Protein AF-A0A061N478-F1 (afdb_monomer)

Solvent-accessible surface area (backbone atoms only — not comparable to full-atom values): 26615 Å² total; per-residue (Å²): 130,86,90,75,75,82,57,59,76,58,46,54,62,57,64,66,52,64,80,79,69,82,84,76,92,74,97,71,77,91,71,78,80,74,75,76,73,68,87,69,39,80,67,60,50,94,84,46,96,37,35,69,35,44,50,56,26,39,78,71,64,36,42,75,64,47,98,85,38,31,66,54,42,84,43,65,33,22,42,25,56,52,32,46,36,51,32,46,69,69,68,60,82,78,96,70,84,67,83,73,40,74,28,84,72,41,55,48,88,40,98,38,18,67,31,51,34,53,33,37,74,72,61,32,50,73,34,46,81,96,46,36,34,65,51,43,82,43,64,33,30,39,34,56,48,26,36,35,52,29,56,68,63,69,57,65,57,72,79,63,92,70,82,50,77,48,55,89,73,39,58,78,96,23,40,71,31,43,50,17,36,42,49,64,62,50,61,73,51,99,79,38,53,71,56,35,81,43,69,35,26,41,32,57,48,32,42,41,51,47,41,49,52,12,41,51,45,24,61,72,71,34,50,73,48,62,44,61,79,24,16,31,37,34,42,38,34,35,77,56,73,59,92,78,65,61,45,86,39,48,44,39,77,72,81,51,44,58,76,42,52,49,71,45,96,83,27,32,38,38,40,34,37,36,48,82,39,54,61,80,41,71,38,40,40,21,51,65,88,40,54,34,68,45,64,39,57,28,32,75,50,69,60,76,75,76,83,46,61,88,96,41,70,58,35,37,52,50,41,34,50,53,17,56,78,68,72,34,68,65,52,28,51,57,26,58,60,56,53,76,80,57,61,76,72,62,63,73,73,62,80,80,73,62,70,64,61,53,53,61,45,55,75,68,73,69,72,94,45,74,71,53,46,55,49,44,55,55,46,43,60,59,44,55,77,67,60,74,78,89,81,68,52,76,71,57,53,55,53,60,58,71,71,55,86,88,75,62,100,86,64,92,81,88,87,83,82,73,100,44,77,70,60,52,55,57,52,59,71,70,58,54,87,87,44,97,55,41,67,61,52,49,54,52,47,48,64,71,73,49,129

pLDDT: mean 74.21, std 23.5, range [27.52, 98.56]

Foldseek 3Di:
DDDDDPVQLVVCVCLLLVVPDDDDDDDDDDDPPPPPPQLAQPAQDPPPPLNVLQSVCVVLVLHDPDPVSHNQQFAFAFLLNLLSSLCSLSVPDDDDQQPDQQAPADDSPDPSRGSSNVCCVLVLQAAPPNRHHRRRGHFDFLLNLLSNLCSSLVQDAPPDDQDQPVLVVRDPVRSRSLNSCVRLVLQDDPVSHSRRGDGAGSSNSSSSSLQSQQASVCVSQQWPAKEDPAQFKIKTFGPDFDPDDAQLQKDWDPPWHFPDWDADPVRGIIITGTDGFDAQDKIFMGGSNRTHNYIYGGHHGDDQDPCDDPPAVVNLLSQLVVCVVVVNPVSNVVSLVCNVVDDLVSVVPPPDDDCVVVVVVCVPPDDDDSVVVVVVSVVCVVCVLVPPPPDDDPVVNVVVVVPDPPDDPPDDDDDDDDPDPVLVVVLVVPADPVDPVSVVSSVVSCVVRDD

Mean predicted aligned error: 16.98 Å

Nearest PDB structures (foldseek):
  3pyw-assembly1_A  TM=8.422E-01  e=3.007E-09  Bacillus anthracis
  6bt4-assembly1_A  TM=8.383E-01  e=1.997E-07  Bacillus anthracis
  7sv6-assembly1_A  TM=8.185E-01  e=5.477E-07  Paenibacillus alvei
  6cwi-assembly1_A  TM=8.222E-01  e=2.423E-06  Paenibacillus alvei
  4aq1-assembly2_A-3  TM=7.417E-01  e=5.756E-04  Geobacillus stearothermophilus

Radius of gyration: 36.94 Å; Cα contacts (8 Å, |Δi|>4): 550; chains: 1; bounding box: 76×50×114 Å

Structure (mmCIF, N/CA/C/O backbone):
data_AF-A0A061N478-F1
#
_entry.id   AF-A0A061N478-F1
#
loop_
_atom_site.group_PDB
_atom_site.id
_atom_site.type_symbol
_atom_site.label_atom_id
_atom_site.label_alt_id
_atom_site.label_comp_id
_atom_site.label_asym_id
_atom_site.label_entity_id
_atom_site.label_seq_id
_atom_site.pdbx_PDB_ins_code
_atom_site.Cartn_x
_atom_site.Cartn_y
_atom_site.Cartn_z
_atom_site.occupancy
_atom_site.B_iso_or_equiv
_atom_site.auth_seq_id
_atom_site.auth_comp_id
_atom_site.auth_asym_id
_atom_site.auth_atom_id
_atom_site.pdbx_PDB_model_num
ATOM 1 N N . MET A 1 1 ? 12.806 29.143 -13.506 1.00 29.55 1 MET A N 1
ATOM 2 C CA . MET A 1 1 ? 11.333 29.258 -13.540 1.00 29.55 1 MET A CA 1
ATOM 3 C C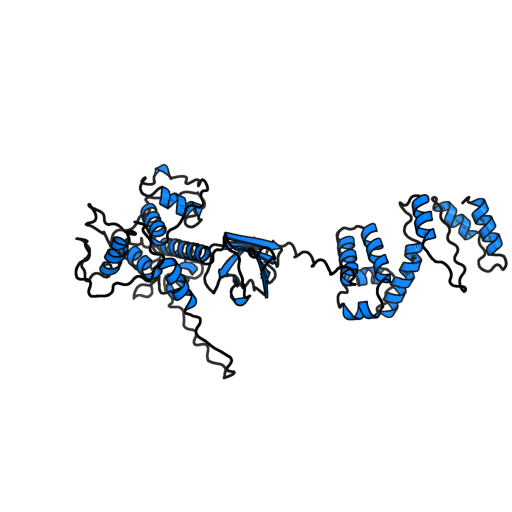 . MET A 1 1 ? 10.800 27.894 -13.172 1.00 29.55 1 MET A C 1
ATOM 5 O O . MET A 1 1 ? 11.356 26.918 -13.653 1.00 29.55 1 MET A O 1
ATOM 9 N N . ALA A 1 2 ? 9.879 27.869 -12.212 1.00 28.88 2 ALA A N 1
ATOM 10 C CA . ALA A 1 2 ? 9.482 26.699 -11.441 1.00 28.88 2 ALA A CA 1
ATOM 11 C C . ALA A 1 2 ? 9.009 25.540 -12.326 1.00 28.88 2 ALA A C 1
ATOM 13 O O . ALA A 1 2 ? 8.187 25.735 -13.220 1.00 28.88 2 ALA A O 1
ATOM 14 N N . TYR A 1 3 ? 9.557 24.359 -12.057 1.00 32.91 3 TYR A N 1
ATOM 15 C CA . TYR A 1 3 ? 9.069 23.097 -12.582 1.00 32.91 3 TYR A CA 1
ATOM 16 C C . TYR A 1 3 ? 7.770 22.764 -11.848 1.00 32.91 3 TYR A C 1
ATOM 18 O O . TYR A 1 3 ? 7.749 22.684 -10.623 1.00 32.91 3 TYR A O 1
ATOM 26 N N . GLN A 1 4 ? 6.686 22.648 -12.601 1.00 40.22 4 GLN A N 1
ATOM 27 C CA . GLN A 1 4 ? 5.475 21.962 -12.186 1.00 40.22 4 GLN A CA 1
ATOM 28 C C . GLN A 1 4 ? 5.006 21.145 -13.375 1.00 40.22 4 GLN A C 1
ATOM 30 O O . GLN A 1 4 ? 4.875 21.692 -14.475 1.00 40.22 4 GLN A O 1
ATOM 35 N N . PRO A 1 5 ? 4.576 19.915 -13.101 1.00 38.06 5 PRO A N 1
ATOM 36 C CA . PRO A 1 5 ? 3.231 19.600 -13.521 1.00 38.06 5 PRO A CA 1
ATOM 37 C C . PRO A 1 5 ? 2.391 19.091 -12.344 1.00 38.06 5 PRO A C 1
ATOM 39 O O . PRO A 1 5 ? 2.431 17.934 -11.955 1.00 38.06 5 PRO A O 1
ATOM 42 N N . LYS A 1 6 ? 1.502 19.974 -11.864 1.00 43.31 6 LYS A N 1
ATOM 43 C CA . LYS A 1 6 ? 0.268 19.680 -11.104 1.00 43.31 6 LYS A CA 1
ATOM 44 C C . LYS A 1 6 ? -0.731 18.789 -11.887 1.00 43.31 6 LYS A C 1
ATOM 46 O O . LYS A 1 6 ? -1.924 18.812 -11.582 1.00 43.31 6 LYS A O 1
ATOM 51 N N . SER A 1 7 ? -0.312 18.082 -12.944 1.00 49.09 7 SER A N 1
ATOM 52 C CA . SER A 1 7 ? -1.217 17.295 -13.795 1.00 49.09 7 SER A CA 1
ATOM 53 C C . SER A 1 7 ? -1.463 15.889 -13.245 1.00 49.09 7 SER A C 1
ATOM 55 O O . SER A 1 7 ? -2.562 15.380 -13.433 1.00 49.09 7 SER A O 1
ATOM 57 N N . TYR A 1 8 ? -0.512 15.301 -12.509 1.00 50.03 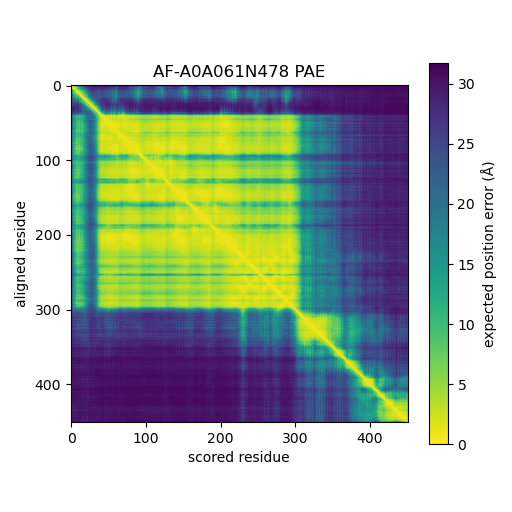8 TYR A N 1
ATOM 58 C CA . TYR A 1 8 ? -0.615 13.926 -12.005 1.00 50.03 8 TYR A CA 1
ATOM 59 C C . TYR A 1 8 ? -1.648 13.748 -10.876 1.00 50.03 8 TYR A C 1
ATOM 61 O O . TYR A 1 8 ? -2.584 12.965 -11.035 1.00 50.03 8 TYR A O 1
ATOM 69 N N . ARG A 1 9 ? -1.585 14.558 -9.800 1.00 49.81 9 ARG A N 1
ATOM 70 C CA . ARG A 1 9 ? -2.602 14.552 -8.717 1.00 49.81 9 ARG A CA 1
ATOM 71 C C . ARG A 1 9 ? -4.031 14.766 -9.254 1.00 49.81 9 ARG A C 1
ATOM 73 O O . ARG A 1 9 ? -4.986 14.181 -8.762 1.00 49.81 9 ARG A O 1
ATOM 80 N N . LYS A 1 10 ? -4.181 15.553 -10.329 1.00 41.31 10 LYS A N 1
ATOM 81 C CA . LYS A 1 10 ? -5.475 15.791 -10.998 1.00 41.31 10 LYS A CA 1
ATOM 82 C C . LYS A 1 10 ? -5.934 14.641 -11.902 1.00 41.31 10 LYS A C 1
ATOM 84 O O . LYS A 1 10 ? -7.131 14.520 -12.139 1.00 41.31 10 LYS A O 1
ATOM 89 N N . PHE A 1 11 ? -5.014 13.834 -12.428 1.00 48.06 11 PHE A N 1
ATOM 90 C CA . PHE A 1 11 ? -5.321 12.708 -13.312 1.00 48.06 11 PHE A CA 1
ATOM 91 C C . PHE A 1 11 ? -5.722 11.447 -12.528 1.00 48.06 11 PHE A C 1
ATOM 93 O O . PHE A 1 11 ? -6.690 10.789 -12.907 1.00 48.06 11 PHE A O 1
ATOM 100 N N . LEU A 1 12 ? -5.067 11.159 -11.395 1.00 47.81 12 LEU A N 1
ATOM 101 C CA . LEU A 1 12 ? -5.479 10.093 -10.465 1.00 47.81 12 LEU A CA 1
ATOM 102 C C . LEU A 1 12 ? -6.901 10.316 -9.937 1.00 47.81 12 LEU A C 1
ATOM 104 O O . LEU A 1 12 ? -7.732 9.414 -10.009 1.00 47.81 12 LEU A O 1
ATOM 108 N N . ALA A 1 13 ? -7.213 11.546 -9.511 1.00 46.84 13 ALA A N 1
ATOM 109 C CA . ALA A 1 13 ? -8.548 11.909 -9.041 1.00 46.84 13 ALA A CA 1
ATOM 110 C C . ALA A 1 13 ? -9.639 11.694 -10.106 1.00 46.84 13 ALA A C 1
ATOM 112 O O . ALA A 1 13 ? -10.775 11.420 -9.744 1.00 46.84 13 ALA A O 1
ATOM 113 N N . GLY A 1 14 ? -9.316 11.801 -11.403 1.00 40.25 14 GLY A N 1
ATOM 114 C CA . GLY A 1 14 ? -10.274 11.639 -12.506 1.00 40.25 14 GLY A CA 1
ATOM 115 C C . GLY A 1 14 ? -10.365 10.230 -13.104 1.00 40.25 14 GLY A C 1
ATOM 116 O O . GLY A 1 14 ? -11.370 9.914 -13.734 1.00 40.25 14 GLY A O 1
ATOM 117 N N . THR A 1 15 ? -9.343 9.386 -12.937 1.00 46.91 15 THR A N 1
ATOM 118 C CA . THR A 1 15 ? -9.325 8.009 -13.471 1.00 46.91 15 THR A CA 1
ATOM 119 C C . THR A 1 15 ? -9.743 6.965 -12.442 1.00 46.91 15 THR A C 1
ATOM 121 O O . THR A 1 15 ? -10.358 5.975 -12.827 1.00 46.91 15 THR A O 1
ATOM 124 N N . LEU A 1 16 ? -9.508 7.210 -11.148 1.00 45.34 16 LEU A N 1
ATOM 125 C CA . LEU A 1 16 ? -9.970 6.326 -10.073 1.00 45.34 16 LEU A CA 1
ATOM 126 C C . LEU A 1 16 ? -11.449 6.551 -9.708 1.00 45.34 16 LEU A C 1
ATOM 128 O O . LEU A 1 16 ? -12.134 5.601 -9.363 1.00 45.34 16 LEU A O 1
ATOM 132 N N . THR A 1 17 ? -11.996 7.760 -9.889 1.00 41.09 17 THR A N 1
ATOM 133 C CA . THR A 1 17 ? -13.430 8.050 -9.644 1.00 41.09 17 THR A CA 1
ATOM 134 C C . THR A 1 17 ? -14.356 7.720 -10.823 1.00 41.09 17 THR A C 1
ATOM 136 O O . THR A 1 17 ? -15.575 7.850 -10.706 1.00 41.09 17 THR A O 1
ATOM 139 N N . ALA A 1 18 ? -13.830 7.284 -11.975 1.00 31.02 18 ALA A N 1
ATOM 140 C CA . ALA A 1 18 ? -14.609 7.121 -13.210 1.00 31.02 18 ALA A CA 1
ATOM 141 C C . ALA A 1 18 ? -15.645 5.971 -13.192 1.00 31.02 18 ALA A C 1
ATOM 143 O O . ALA A 1 18 ? -16.368 5.795 -14.174 1.00 31.02 18 ALA A O 1
ATOM 144 N N . VAL A 1 19 ? -15.777 5.227 -12.087 1.00 32.91 19 VAL A N 1
ATOM 145 C CA . VAL A 1 19 ? -16.887 4.277 -11.867 1.00 32.91 19 VAL A CA 1
ATOM 146 C C . VAL A 1 19 ? -18.171 4.989 -11.388 1.00 32.91 19 VAL A C 1
ATOM 148 O O . VAL A 1 19 ? -19.262 4.424 -11.456 1.00 32.91 19 VAL A O 1
ATOM 151 N N . MET A 1 20 ? -18.109 6.279 -11.034 1.00 37.75 20 MET A N 1
ATOM 152 C CA . MET A 1 20 ? -19.273 7.092 -10.646 1.00 37.75 20 MET A CA 1
ATOM 153 C C . MET A 1 20 ? -20.119 7.525 -11.859 1.00 37.75 20 MET A C 1
ATOM 155 O O . MET A 1 20 ? -20.234 8.704 -12.195 1.00 37.75 20 MET A O 1
ATOM 159 N N . ALA A 1 21 ? -20.754 6.563 -12.528 1.00 28.94 21 ALA A N 1
ATOM 160 C CA . ALA A 1 21 ? -21.793 6.808 -13.523 1.00 28.94 21 ALA A CA 1
ATOM 161 C C . ALA A 1 21 ? -23.076 6.035 -13.174 1.00 28.94 21 ALA A C 1
ATOM 163 O O . ALA A 1 21 ? -23.391 5.000 -13.749 1.00 28.94 21 ALA A O 1
ATOM 164 N N . THR A 1 22 ? -23.850 6.620 -12.255 1.00 34.94 22 THR A N 1
ATOM 165 C CA . THR A 1 22 ? -25.322 6.572 -12.192 1.00 34.94 22 THR A CA 1
ATOM 166 C C . THR A 1 22 ? -26.005 5.196 -12.263 1.00 34.94 22 THR A C 1
ATOM 168 O O . THR A 1 22 ? -26.321 4.719 -13.350 1.00 34.94 22 THR A O 1
ATOM 171 N N . THR A 1 23 ? -26.483 4.678 -11.127 1.00 35.22 23 THR A N 1
ATOM 172 C CA . THR A 1 23 ? -27.801 4.016 -11.111 1.00 35.22 23 THR A CA 1
ATOM 173 C C . THR A 1 23 ? -28.643 4.510 -9.938 1.00 35.22 23 THR A C 1
ATOM 175 O O . THR A 1 23 ? -28.595 4.020 -8.818 1.00 35.22 23 THR A O 1
ATOM 178 N N . ALA A 1 24 ? -29.457 5.523 -10.234 1.00 32.31 24 ALA A N 1
ATOM 179 C CA . ALA A 1 24 ? -30.666 5.793 -9.477 1.00 32.31 24 ALA A CA 1
ATOM 180 C C . ALA A 1 24 ? -31.628 4.598 -9.613 1.00 32.31 24 ALA A C 1
ATOM 182 O O . ALA A 1 24 ? -31.769 4.033 -10.697 1.00 32.31 24 ALA A O 1
ATOM 183 N N . PHE A 1 25 ? -32.288 4.259 -8.506 1.00 39.47 25 PHE A N 1
ATOM 184 C CA . PHE A 1 25 ? -33.409 3.329 -8.358 1.00 39.47 25 PHE A CA 1
ATOM 185 C C . PHE A 1 25 ? -34.135 2.922 -9.655 1.00 39.47 25 PHE A C 1
ATOM 187 O O . PHE A 1 25 ? -34.891 3.701 -10.238 1.00 39.47 25 PHE A O 1
ATOM 194 N N . ALA A 1 26 ? -34.026 1.643 -10.019 1.00 27.52 26 ALA A N 1
ATOM 195 C CA . ALA A 1 26 ? -35.038 0.950 -10.808 1.00 27.52 26 ALA A CA 1
ATOM 196 C C . ALA A 1 26 ? -35.163 -0.502 -10.327 1.00 27.52 26 ALA A C 1
ATOM 198 O O . ALA A 1 26 ? -34.315 -1.351 -10.588 1.00 27.52 26 ALA A O 1
ATOM 199 N N . VAL A 1 27 ? -36.258 -0.788 -9.621 1.00 42.50 27 VAL A N 1
ATOM 200 C CA . VAL A 1 27 ? -36.720 -2.148 -9.328 1.00 42.50 27 VAL A CA 1
ATOM 201 C C . VAL A 1 27 ? -37.055 -2.832 -10.654 1.00 42.50 27 VAL A C 1
ATOM 203 O O . VAL A 1 27 ? -38.150 -2.634 -11.173 1.00 42.50 27 VAL A O 1
ATOM 206 N N . THR 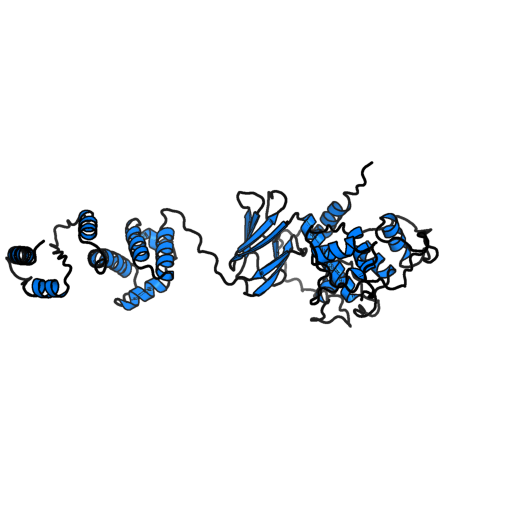A 1 28 ? -36.154 -3.648 -11.208 1.00 35.72 28 THR A N 1
ATOM 207 C CA . THR A 1 28 ? -36.494 -4.580 -12.296 1.00 35.72 28 THR A CA 1
ATOM 208 C C . THR A 1 28 ? -35.618 -5.834 -12.293 1.00 35.72 28 THR A C 1
ATOM 210 O O . THR A 1 28 ? -34.476 -5.783 -12.729 1.00 35.72 28 THR A O 1
ATOM 213 N N . THR A 1 29 ? -36.237 -6.967 -11.931 1.00 36.09 29 THR A N 1
ATOM 214 C CA . THR A 1 29 ? -35.864 -8.373 -12.226 1.00 36.09 29 THR A CA 1
ATOM 215 C C . THR A 1 29 ? -34.508 -8.890 -11.716 1.00 36.09 29 THR A C 1
ATOM 217 O O . THR A 1 29 ? -33.524 -8.167 -11.770 1.00 36.09 29 THR A O 1
ATOM 220 N N . PRO A 1 30 ? -34.407 -10.164 -11.278 1.00 41.38 30 PRO A N 1
ATOM 221 C CA . PRO A 1 30 ? -33.113 -10.765 -10.973 1.00 41.38 30 PRO A CA 1
ATOM 222 C C . PRO A 1 30 ? -32.314 -10.861 -12.276 1.00 41.38 30 PRO A C 1
ATOM 224 O O . PRO A 1 30 ? -32.549 -11.745 -13.103 1.00 41.38 30 PRO A O 1
ATOM 227 N N . GLN A 1 31 ? -31.413 -9.905 -12.496 1.00 34.06 31 GLN A N 1
ATOM 228 C CA . GLN A 1 31 ? -30.386 -10.040 -13.511 1.00 34.06 31 GLN A CA 1
ATOM 229 C C . GLN A 1 31 ? -29.506 -11.215 -13.101 1.00 34.06 31 GLN A C 1
ATOM 231 O O . GLN A 1 31 ? -28.996 -11.287 -11.987 1.00 34.06 31 GLN A O 1
ATOM 236 N N . GLN A 1 32 ? -29.375 -12.160 -14.026 1.00 35.62 32 GLN A N 1
ATOM 237 C CA . GLN A 1 32 ? -28.314 -13.149 -14.020 1.00 35.62 32 GLN A CA 1
ATOM 238 C C . GLN A 1 32 ? -26.996 -12.423 -13.738 1.00 35.62 32 GLN A C 1
ATOM 240 O O . GLN A 1 32 ? -26.553 -11.621 -14.559 1.00 35.62 32 GLN A O 1
ATOM 245 N N . VAL A 1 33 ? -26.393 -12.719 -12.589 1.00 34.22 33 VAL A N 1
ATOM 246 C CA . VAL A 1 33 ? -24.968 -12.511 -12.339 1.00 34.22 33 VAL A CA 1
ATOM 247 C C . VAL A 1 33 ? -24.222 -13.255 -13.443 1.00 34.22 33 VAL A C 1
ATOM 249 O O . VAL A 1 33 ? -24.016 -14.467 -13.387 1.00 34.22 33 VAL A O 1
ATOM 252 N N . VAL A 1 34 ? -23.898 -12.540 -14.518 1.00 31.77 34 VAL A N 1
ATOM 253 C CA . VAL A 1 34 ? -22.781 -12.912 -15.373 1.00 31.77 34 VAL A CA 1
ATOM 254 C C . VAL A 1 34 ? -21.561 -12.734 -14.492 1.00 31.77 34 VAL A C 1
ATOM 256 O O . VAL A 1 34 ? -21.076 -11.626 -14.308 1.00 31.77 34 VAL A O 1
ATOM 259 N N . ASN A 1 35 ? -21.140 -13.837 -13.880 1.00 38.16 35 ASN A N 1
ATOM 260 C CA . ASN A 1 35 ? -19.821 -13.957 -13.294 1.00 38.16 35 ASN A CA 1
ATOM 261 C C . ASN A 1 35 ? -18.852 -13.674 -14.449 1.00 38.16 35 ASN A C 1
ATOM 263 O O . ASN A 1 35 ? -18.658 -14.528 -15.319 1.00 38.16 35 ASN A O 1
ATOM 267 N N . ALA A 1 36 ? -18.365 -12.438 -14.553 1.00 37.84 36 ALA A N 1
ATOM 268 C CA . ALA A 1 36 ? -17.184 -12.162 -15.342 1.00 37.84 36 ALA A CA 1
ATOM 269 C C . ALA A 1 36 ? -16.079 -12.902 -14.599 1.00 37.84 36 ALA A C 1
ATOM 271 O O . ALA A 1 36 ? -15.643 -12.472 -13.540 1.00 37.84 36 ALA A O 1
ATOM 272 N N . GLU A 1 37 ? -15.764 -14.102 -15.076 1.00 48.25 37 GLU A N 1
ATOM 273 C CA . GLU A 1 37 ? -14.620 -14.861 -14.602 1.00 48.25 37 GLU A CA 1
ATOM 274 C C . GLU A 1 37 ? -13.420 -13.923 -14.791 1.00 48.25 37 GLU A C 1
ATOM 276 O O . GLU A 1 37 ? -13.082 -13.587 -15.932 1.00 48.25 37 GLU A O 1
ATOM 281 N N . GLU A 1 38 ? -12.873 -13.415 -13.678 1.00 54.19 38 GLU A N 1
ATOM 282 C CA . GLU A 1 38 ? -11.548 -12.788 -13.596 1.00 54.19 38 GLU A CA 1
ATOM 283 C C . GLU A 1 38 ? -10.639 -13.467 -14.626 1.00 54.19 38 GLU A C 1
ATOM 285 O O . GLU A 1 38 ? -10.674 -14.703 -14.698 1.00 54.19 38 GLU A O 1
ATOM 290 N N . PRO A 1 39 ? -9.872 -12.742 -15.466 1.00 60.56 39 PRO A N 1
ATOM 291 C CA . PRO A 1 39 ? -9.030 -13.383 -16.466 1.00 60.56 39 PRO A CA 1
ATOM 292 C C . PRO A 1 39 ? -8.019 -14.283 -15.752 1.00 60.56 39 PRO A C 1
ATOM 294 O O . PRO A 1 39 ? -6.971 -13.828 -15.302 1.00 60.56 39 PRO A O 1
ATOM 297 N N . ALA A 1 40 ? -8.366 -15.564 -15.634 1.00 81.19 40 ALA A N 1
ATOM 298 C CA . ALA A 1 40 ? -7.676 -16.477 -14.751 1.00 81.19 40 ALA A CA 1
ATOM 299 C C . ALA A 1 40 ? -6.259 -16.694 -15.279 1.00 81.19 40 ALA A C 1
ATOM 301 O O . ALA A 1 40 ? -6.051 -17.252 -16.364 1.00 81.19 40 ALA A O 1
ATOM 302 N N . LEU A 1 41 ? -5.281 -16.219 -14.513 1.00 93.06 41 LEU A N 1
ATOM 303 C CA . LEU A 1 41 ? -3.878 -16.502 -14.753 1.00 93.06 41 LEU A CA 1
ATOM 304 C C . LEU A 1 41 ? -3.596 -17.927 -14.279 1.00 93.06 41 LEU A C 1
ATOM 306 O O . LEU A 1 41 ? -3.813 -18.273 -13.125 1.00 93.06 41 LEU A O 1
ATOM 310 N N . THR A 1 42 ? -3.108 -18.766 -15.184 1.00 94.75 42 THR A N 1
ATOM 311 C CA . THR A 1 42 ? -2.913 -20.206 -14.941 1.00 94.75 42 THR A CA 1
ATOM 312 C C . THR A 1 42 ? -1.720 -20.539 -14.041 1.00 94.75 42 THR A C 1
ATOM 314 O O . THR A 1 42 ? -1.544 -21.695 -13.671 1.00 94.75 42 THR A O 1
ATOM 317 N N . ASP A 1 43 ? -0.892 -19.548 -13.715 1.00 96.38 43 ASP A N 1
ATOM 318 C CA . ASP A 1 43 ? 0.327 -19.662 -12.909 1.00 96.38 43 ASP A CA 1
ATOM 319 C C . ASP A 1 43 ? 0.368 -18.656 -11.743 1.00 96.38 43 ASP A C 1
ATOM 321 O O . ASP A 1 43 ? 1.454 -18.323 -11.266 1.00 96.38 43 ASP A O 1
ATOM 325 N N . VAL A 1 44 ? -0.799 -18.150 -11.327 1.00 96.19 44 VAL A N 1
ATOM 326 C CA . VAL A 1 44 ? -0.977 -17.300 -10.139 1.00 96.19 44 VAL A CA 1
ATOM 327 C C . VAL A 1 44 ? -2.206 -17.796 -9.378 1.00 96.19 44 VAL A C 1
ATOM 329 O O . VAL A 1 44 ? -3.340 -17.601 -9.820 1.00 96.19 44 VAL A O 1
ATOM 332 N N . GLU A 1 45 ? -1.978 -18.461 -8.250 1.00 93.75 45 GLU A N 1
ATOM 333 C CA . GLU A 1 45 ? -3.004 -19.153 -7.463 1.00 93.75 45 GLU A CA 1
ATOM 334 C C . GLU A 1 45 ? -3.326 -18.397 -6.160 1.00 93.75 45 GLU A C 1
ATOM 336 O O . GLU A 1 45 ? -2.447 -17.734 -5.598 1.00 93.75 45 GLU A O 1
ATOM 341 N N . PRO A 1 46 ? -4.568 -18.484 -5.636 1.00 93.00 46 PRO A N 1
ATOM 342 C CA . PRO A 1 46 ? -4.895 -17.920 -4.330 1.00 93.00 46 PRO A CA 1
ATOM 343 C C . PRO A 1 46 ? -3.929 -18.422 -3.248 1.00 93.00 46 PRO A C 1
ATOM 345 O O . PRO A 1 46 ? -3.739 -19.627 -3.083 1.00 93.00 46 PRO A O 1
ATOM 348 N N . GLY A 1 47 ? -3.330 -17.492 -2.504 1.00 91.06 47 GLY A N 1
ATOM 349 C CA . GLY A 1 47 ? -2.295 -17.780 -1.505 1.00 91.06 47 GLY A CA 1
ATOM 350 C C . GLY A 1 47 ? -0.860 -17.523 -1.980 1.00 91.06 47 GLY A C 1
ATOM 351 O O . GLY A 1 47 ? 0.041 -17.459 -1.142 1.00 91.06 47 GLY A O 1
ATOM 352 N N . ASP A 1 48 ? -0.629 -17.304 -3.280 1.00 94.56 48 ASP A N 1
ATOM 353 C CA . ASP A 1 48 ? 0.648 -16.769 -3.755 1.00 94.56 48 ASP A CA 1
ATOM 354 C C . ASP A 1 48 ? 0.891 -15.367 -3.178 1.00 94.56 48 ASP A C 1
ATOM 356 O O . ASP A 1 48 ? -0.013 -14.533 -3.124 1.00 94.56 48 ASP A O 1
ATOM 360 N N . PHE A 1 49 ? 2.138 -15.067 -2.799 1.00 94.94 49 PHE A N 1
ATOM 361 C CA . PHE A 1 49 ? 2.481 -13.837 -2.063 1.00 94.94 49 PHE A CA 1
ATOM 362 C C . PHE A 1 49 ? 2.147 -12.521 -2.790 1.00 94.94 49 PHE A C 1
ATOM 364 O O . PHE A 1 49 ? 2.138 -11.475 -2.154 1.00 94.94 49 PHE A O 1
ATOM 371 N N . ALA A 1 50 ? 1.971 -12.568 -4.114 1.00 96.12 50 ALA A N 1
ATOM 372 C CA . ALA A 1 50 ? 1.650 -11.418 -4.960 1.00 96.12 50 ALA A CA 1
ATOM 373 C C . ALA A 1 50 ? 0.284 -11.564 -5.651 1.00 96.12 50 ALA A C 1
ATOM 375 O O . ALA A 1 50 ? 0.003 -10.832 -6.600 1.00 96.12 50 ALA A O 1
ATOM 376 N N . TYR A 1 51 ? -0.525 -12.558 -5.256 1.00 96.12 51 TYR A N 1
ATOM 377 C CA . TYR A 1 51 ? -1.806 -12.862 -5.895 1.00 96.12 51 TYR A CA 1
ATOM 378 C C . TYR A 1 51 ? -2.689 -11.613 -5.959 1.00 96.12 51 TYR A C 1
ATOM 380 O O . TYR A 1 51 ? -3.076 -11.177 -7.042 1.00 96.12 51 TYR A O 1
ATOM 388 N N . ALA A 1 52 ? -2.949 -10.996 -4.806 1.00 93.62 52 ALA A N 1
ATOM 389 C CA . ALA A 1 52 ? -3.885 -9.886 -4.704 1.00 93.62 52 ALA A CA 1
ATOM 390 C C . ALA A 1 52 ? -3.393 -8.650 -5.478 1.00 93.62 52 ALA A C 1
ATOM 392 O O . ALA A 1 52 ? -4.167 -7.988 -6.160 1.00 93.62 52 ALA A O 1
ATOM 393 N N . GLU A 1 53 ? -2.091 -8.373 -5.442 1.00 95.25 53 GLU A N 1
ATOM 394 C CA . GLU A 1 53 ? -1.456 -7.239 -6.119 1.00 95.25 53 GLU A CA 1
ATOM 395 C C . GLU A 1 53 ? -1.490 -7.401 -7.644 1.00 95.25 53 GLU A C 1
ATOM 397 O O . GLU A 1 53 ? -1.706 -6.435 -8.379 1.00 95.25 53 GLU A O 1
ATOM 402 N N . ILE A 1 54 ? -1.298 -8.629 -8.136 1.00 97.38 54 ILE A N 1
ATOM 403 C CA . ILE A 1 54 ? -1.384 -8.938 -9.565 1.00 97.38 54 ILE A CA 1
ATOM 404 C C . ILE A 1 54 ? -2.818 -8.742 -10.065 1.00 97.38 54 ILE A C 1
ATOM 406 O O . ILE A 1 54 ? -3.005 -8.088 -11.093 1.00 97.38 54 ILE A O 1
ATOM 410 N N . TYR A 1 55 ? -3.814 -9.269 -9.346 1.00 95.00 55 TYR A N 1
ATOM 411 C CA . TYR A 1 55 ? -5.223 -9.166 -9.739 1.00 95.00 55 TYR A CA 1
ATOM 412 C C . TYR A 1 55 ? -5.763 -7.733 -9.627 1.00 95.00 55 TYR A C 1
ATOM 414 O O . TYR A 1 55 ? -6.324 -7.239 -10.602 1.00 95.00 55 TYR A O 1
ATOM 422 N N . ARG A 1 56 ? -5.433 -6.975 -8.570 1.00 92.69 56 ARG A N 1
ATOM 423 C CA . ARG A 1 56 ? -5.730 -5.526 -8.520 1.00 92.69 56 ARG A CA 1
ATOM 424 C C . ARG A 1 56 ? -5.120 -4.771 -9.701 1.00 92.69 56 ARG A C 1
ATOM 426 O O . ARG A 1 56 ? -5.736 -3.877 -10.283 1.00 92.69 56 ARG A O 1
ATOM 433 N N . GLY A 1 57 ? -3.893 -5.121 -10.085 1.00 94.38 57 GLY A N 1
ATOM 434 C CA . GLY A 1 57 ? -3.256 -4.547 -11.265 1.00 94.38 57 GLY A CA 1
ATOM 435 C C . GLY A 1 57 ? -3.962 -4.911 -12.577 1.00 94.38 57 GLY A C 1
ATOM 436 O O . GLY A 1 57 ? -3.975 -4.080 -13.488 1.00 94.38 57 GLY A O 1
ATOM 437 N N . LEU A 1 58 ? -4.525 -6.121 -12.690 1.00 93.94 58 LEU A N 1
ATOM 438 C CA . LEU A 1 58 ? -5.313 -6.573 -13.844 1.00 93.94 58 LEU A CA 1
ATOM 439 C C . LEU A 1 58 ? -6.645 -5.826 -13.938 1.00 93.94 58 LEU A C 1
ATOM 441 O O . LEU A 1 58 ? -6.956 -5.296 -15.003 1.00 93.94 58 LEU A O 1
ATOM 445 N N . GLU A 1 59 ? -7.383 -5.732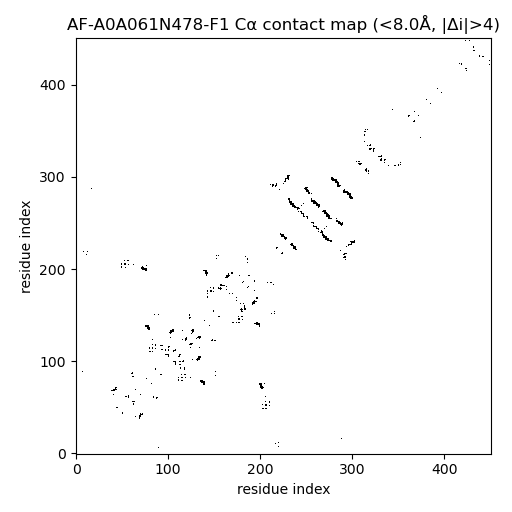 -12.832 1.00 90.88 59 GLU A N 1
ATOM 446 C CA . GLU A 1 59 ? -8.653 -4.999 -12.727 1.00 90.88 59 GLU A CA 1
ATOM 447 C C . GLU A 1 59 ? -8.488 -3.532 -13.151 1.00 90.88 59 GLU A C 1
ATOM 449 O O . GLU A 1 59 ? -9.297 -2.990 -13.904 1.00 90.88 59 GLU A O 1
ATOM 454 N N . ARG A 1 60 ? -7.376 -2.905 -12.745 1.00 89.69 60 ARG A N 1
ATOM 455 C CA . ARG A 1 60 ? -7.020 -1.523 -13.111 1.00 89.69 60 ARG A CA 1
ATOM 456 C C . ARG A 1 60 ? -6.443 -1.381 -14.526 1.00 89.69 60 ARG A C 1
ATOM 458 O O . ARG A 1 60 ? -6.121 -0.272 -14.946 1.00 89.69 60 ARG A O 1
ATOM 465 N N . GLY A 1 61 ? -6.239 -2.478 -15.259 1.00 92.00 61 GLY A N 1
ATOM 466 C CA . GLY A 1 61 ? -5.636 -2.478 -16.599 1.00 92.00 61 GLY A CA 1
ATOM 467 C C . GLY A 1 61 ? -4.146 -2.103 -16.641 1.00 92.00 61 GLY A C 1
ATOM 468 O O . GLY A 1 61 ? -3.587 -1.872 -17.718 1.00 92.00 61 GLY A O 1
ATOM 469 N N . ILE A 1 62 ? -3.479 -2.046 -15.486 1.00 94.56 62 ILE A N 1
ATOM 470 C CA . ILE A 1 62 ? -2.055 -1.708 -15.356 1.00 94.56 62 ILE A CA 1
ATOM 471 C C . ILE A 1 62 ? -1.206 -2.935 -15.687 1.00 94.56 62 ILE A C 1
ATOM 473 O O . ILE A 1 62 ? -0.283 -2.881 -16.509 1.00 94.56 62 ILE A O 1
ATOM 477 N N . ILE A 1 63 ? -1.540 -4.060 -15.060 1.00 94.50 63 ILE A N 1
ATOM 478 C CA . ILE A 1 63 ? -0.897 -5.349 -15.273 1.00 94.50 63 ILE A CA 1
ATOM 479 C C . ILE A 1 63 ? -1.617 -6.088 -16.396 1.00 94.50 63 ILE A C 1
ATOM 481 O O . ILE A 1 63 ? -2.826 -6.007 -16.554 1.00 94.50 63 ILE A O 1
ATOM 485 N N . ASN A 1 64 ? -0.841 -6.810 -17.201 1.00 89.62 64 ASN A N 1
ATOM 486 C CA . ASN A 1 64 ? -1.360 -7.730 -18.200 1.00 89.62 64 ASN A CA 1
ATOM 487 C C . ASN A 1 64 ? -0.600 -9.057 -18.112 1.00 89.62 64 ASN A C 1
ATOM 489 O O . ASN A 1 64 ? 0.621 -9.079 -17.888 1.00 89.62 64 ASN A O 1
ATOM 493 N N . GLY A 1 65 ? -1.328 -10.151 -18.323 1.00 89.25 65 GLY A N 1
ATOM 494 C CA . GLY A 1 65 ? -0.750 -11.465 -18.571 1.00 89.25 65 GLY A CA 1
ATOM 495 C C . GLY A 1 65 ? -0.159 -11.583 -19.978 1.00 89.25 65 GLY A C 1
ATOM 496 O O . GLY A 1 65 ? -0.217 -10.675 -20.810 1.00 89.25 65 GLY A O 1
ATOM 497 N N . TYR A 1 66 ? 0.422 -12.738 -20.247 1.00 92.44 66 TYR A N 1
ATOM 498 C CA . TYR A 1 66 ? 0.849 -13.160 -21.568 1.00 92.44 66 TYR A CA 1
ATOM 499 C C . TYR A 1 66 ? -0.332 -13.770 -22.347 1.00 92.44 66 TYR A C 1
ATOM 501 O O . TYR A 1 66 ? -1.306 -14.224 -21.745 1.00 92.44 66 TYR A O 1
ATOM 509 N N . PRO A 1 67 ? -0.249 -13.850 -23.691 1.00 92.19 67 PRO A N 1
ATOM 510 C CA . PRO A 1 67 ? -1.305 -14.448 -24.517 1.00 92.19 67 PRO A CA 1
ATOM 511 C C . PRO A 1 67 ? -1.607 -15.925 -24.220 1.00 92.19 67 PRO A C 1
ATOM 513 O O . PRO A 1 67 ? -2.615 -16.445 -24.684 1.00 92.19 67 PRO A O 1
ATOM 516 N N . ASP A 1 68 ? -0.719 -16.610 -23.498 1.00 94.12 68 ASP A N 1
ATOM 517 C CA . ASP A 1 68 ? -0.869 -17.996 -23.049 1.00 94.12 68 ASP A CA 1
ATOM 518 C C . ASP A 1 68 ? -1.566 -18.114 -21.680 1.00 94.12 68 ASP A C 1
ATOM 520 O O . ASP A 1 68 ? -1.546 -19.189 -21.089 1.00 94.12 68 ASP A O 1
ATOM 524 N N . HIS A 1 69 ? -2.187 -17.033 -21.191 1.00 92.62 69 HIS A N 1
ATOM 525 C CA . HIS A 1 69 ? -2.846 -16.953 -19.882 1.00 92.62 69 HIS A CA 1
ATOM 526 C C . HIS A 1 69 ? -1.893 -17.176 -18.697 1.00 92.62 69 HIS A C 1
ATOM 528 O O . HIS A 1 69 ? -2.306 -17.673 -17.652 1.00 92.62 69 HIS A O 1
ATOM 534 N N . THR A 1 70 ? -0.615 -16.816 -18.847 1.00 96.44 70 THR A N 1
ATOM 535 C CA . THR A 1 70 ? 0.363 -16.807 -17.745 1.00 96.44 70 THR A CA 1
ATOM 536 C C . THR A 1 70 ? 0.735 -15.387 -17.326 1.00 96.44 70 THR A C 1
ATOM 538 O O . THR A 1 70 ? 0.665 -14.459 -18.129 1.00 96.44 70 THR A O 1
ATOM 541 N N . TYR A 1 71 ? 1.185 -15.187 -16.091 1.00 97.25 71 TYR A N 1
ATOM 542 C CA . TYR A 1 71 ? 1.829 -13.958 -15.630 1.00 97.25 71 TYR A CA 1
ATOM 543 C C . TYR A 1 71 ? 3.344 -14.102 -15.520 1.00 97.25 71 TYR A C 1
ATOM 545 O O . TYR A 1 71 ? 4.050 -13.111 -15.695 1.00 97.25 71 TYR A O 1
ATOM 553 N N . ARG A 1 72 ? 3.859 -15.315 -15.303 1.00 97.69 72 ARG A N 1
ATOM 554 C CA . ARG A 1 72 ? 5.277 -15.656 -15.099 1.00 97.69 72 ARG A CA 1
ATOM 555 C C . ARG A 1 72 ? 5.872 -14.944 -13.877 1.00 97.69 72 ARG A C 1
ATOM 557 O O . ARG A 1 72 ? 6.845 -14.197 -14.026 1.00 97.69 72 ARG A O 1
ATOM 564 N N . PRO A 1 73 ? 5.312 -15.158 -12.669 1.00 97.75 73 PRO A N 1
ATOM 565 C CA . PRO A 1 73 ? 5.632 -14.379 -11.469 1.00 97.75 73 PRO A CA 1
ATOM 566 C C . PRO A 1 73 ? 7.116 -14.417 -11.083 1.00 97.75 73 PRO A C 1
ATOM 568 O O . PRO A 1 73 ? 7.659 -13.407 -10.639 1.00 97.75 73 PRO A O 1
ATOM 571 N N . HIS A 1 74 ? 7.792 -15.547 -11.308 1.00 97.94 74 HIS A N 1
ATOM 572 C CA . HIS A 1 74 ? 9.194 -15.759 -10.928 1.00 97.94 74 HIS A CA 1
ATOM 573 C C . HIS A 1 74 ? 10.220 -15.295 -11.972 1.00 97.94 74 HIS A C 1
ATOM 575 O O . HIS A 1 74 ? 11.422 -15.387 -11.734 1.00 97.94 74 HIS A O 1
ATOM 581 N N . GLN A 1 75 ? 9.781 -14.824 -13.142 1.00 98.19 75 GLN A N 1
ATOM 582 C CA . GLN A 1 75 ? 10.697 -14.313 -14.160 1.00 98.19 75 GLN A CA 1
ATOM 583 C C . GLN A 1 75 ? 11.181 -12.910 -13.768 1.00 98.19 75 GLN A C 1
ATOM 585 O O . GLN A 1 75 ? 10.368 -12.074 -13.368 1.00 98.19 75 GLN A O 1
ATOM 590 N N . SER A 1 76 ? 12.479 -12.624 -13.928 1.00 98.56 76 SER A N 1
ATOM 591 C CA . SER A 1 76 ? 13.005 -11.260 -13.786 1.00 98.56 76 SER A CA 1
ATOM 592 C C . SER A 1 76 ? 12.288 -10.309 -14.747 1.00 98.56 76 SER A C 1
ATOM 594 O O . SER A 1 76 ? 12.141 -10.610 -15.938 1.00 98.56 76 SER A O 1
ATOM 596 N N . ILE A 1 77 ? 11.832 -9.167 -14.237 1.00 98.31 77 ILE A N 1
ATOM 597 C CA . ILE A 1 77 ? 11.163 -8.153 -15.043 1.00 98.31 77 ILE A CA 1
ATOM 598 C C . ILE A 1 77 ? 12.200 -7.305 -15.781 1.00 98.31 77 ILE A C 1
ATOM 600 O O . ILE A 1 77 ? 13.175 -6.823 -15.202 1.00 98.31 77 ILE A O 1
ATOM 604 N N . SER A 1 78 ? 11.994 -7.132 -17.084 1.00 98.00 78 SER A N 1
ATOM 605 C CA . SER A 1 78 ? 12.869 -6.298 -17.912 1.00 98.00 78 SER A CA 1
ATOM 606 C C . SER A 1 78 ? 12.556 -4.807 -17.764 1.00 98.00 78 SER A C 1
ATOM 608 O O . SER A 1 78 ? 11.412 -4.428 -17.495 1.00 98.00 78 SER A O 1
ATOM 610 N N . ARG A 1 79 ? 13.547 -3.941 -18.012 1.00 97.56 79 ARG A N 1
ATOM 611 C CA . ARG A 1 79 ? 13.374 -2.476 -18.005 1.00 97.56 79 ARG A CA 1
ATOM 612 C C . ARG A 1 79 ? 12.242 -2.005 -18.919 1.00 97.56 79 ARG A C 1
ATOM 614 O O . ARG A 1 79 ? 11.495 -1.114 -18.533 1.00 97.56 79 ARG A O 1
ATOM 621 N N . GLY A 1 80 ? 12.081 -2.601 -20.102 1.00 97.69 80 GLY A N 1
ATOM 622 C CA . GLY A 1 80 ? 10.991 -2.268 -21.024 1.00 97.69 80 GLY A CA 1
ATOM 623 C C . GLY A 1 80 ? 9.615 -2.666 -20.492 1.00 97.69 80 GLY A C 1
ATOM 624 O O . GLY A 1 80 ? 8.647 -1.927 -20.655 1.00 97.69 80 GLY A O 1
ATOM 625 N N . GLN A 1 81 ? 9.513 -3.803 -19.799 1.00 98.00 81 GLN A N 1
ATOM 626 C CA . GLN A 1 81 ? 8.262 -4.200 -19.148 1.00 98.00 81 GLN A CA 1
ATOM 627 C C . GLN A 1 81 ? 7.909 -3.271 -17.987 1.00 98.00 81 GLN A C 1
ATOM 629 O O . GLN A 1 81 ? 6.754 -2.869 -17.890 1.00 98.00 81 GLN A O 1
ATOM 634 N N . VAL A 1 82 ? 8.890 -2.896 -17.158 1.00 98.38 82 VAL A N 1
ATOM 635 C CA . VAL A 1 82 ? 8.709 -1.876 -16.113 1.00 98.38 82 VAL A CA 1
ATOM 636 C C . VAL A 1 82 ? 8.203 -0.577 -16.726 1.00 98.38 82 VAL A C 1
ATOM 638 O O . VAL A 1 82 ? 7.196 -0.052 -16.266 1.00 98.38 82 VAL A O 1
ATOM 641 N N . ALA A 1 83 ? 8.824 -0.109 -17.811 1.00 98.00 83 ALA A N 1
ATOM 642 C CA . ALA A 1 83 ? 8.405 1.114 -18.484 1.00 98.00 83 ALA A CA 1
ATOM 643 C C . ALA A 1 83 ? 6.933 1.067 -18.920 1.00 98.00 83 ALA A C 1
ATOM 645 O O . ALA A 1 83 ? 6.169 1.985 -18.634 1.00 98.00 83 ALA A O 1
ATOM 646 N N . ASN A 1 84 ? 6.511 -0.036 -19.541 1.00 97.44 84 ASN A N 1
ATOM 647 C CA . ASN A 1 84 ? 5.120 -0.218 -19.953 1.00 97.44 84 ASN A CA 1
ATOM 648 C C . ASN A 1 84 ? 4.142 -0.229 -18.767 1.00 97.44 84 ASN A C 1
ATOM 650 O O . ASN A 1 84 ? 3.037 0.290 -18.892 1.00 97.44 84 ASN A O 1
ATOM 654 N N . LEU A 1 85 ? 4.513 -0.827 -17.630 1.00 97.88 85 LEU A N 1
ATOM 655 C CA . LEU A 1 85 ? 3.663 -0.832 -16.433 1.00 97.88 85 LEU A CA 1
ATOM 656 C C . LEU A 1 85 ? 3.548 0.568 -15.821 1.00 97.88 85 LEU A C 1
ATOM 658 O O . LEU A 1 85 ? 2.446 0.982 -15.480 1.00 97.88 85 LEU A O 1
ATOM 662 N N . ILE A 1 86 ? 4.655 1.310 -15.742 1.00 97.62 86 ILE A N 1
ATOM 663 C CA . ILE A 1 86 ? 4.669 2.678 -15.210 1.00 97.62 86 ILE A CA 1
ATOM 664 C C . ILE A 1 86 ? 3.862 3.623 -16.107 1.00 97.62 86 ILE A C 1
ATOM 666 O O . ILE A 1 86 ? 3.046 4.377 -15.598 1.00 97.62 86 ILE A O 1
ATOM 670 N N . VAL A 1 87 ? 4.003 3.545 -17.434 1.00 95.12 87 VAL A N 1
ATOM 671 C CA . VAL A 1 87 ? 3.185 4.349 -18.363 1.00 95.12 87 VAL A CA 1
ATOM 672 C C . VAL A 1 87 ? 1.695 4.091 -18.179 1.00 95.12 87 VAL A C 1
ATOM 674 O O . VAL A 1 87 ? 0.929 5.048 -18.118 1.00 95.12 87 VAL A O 1
ATOM 677 N N . ARG A 1 88 ? 1.281 2.824 -18.032 1.00 95.00 88 ARG A N 1
ATOM 678 C CA . ARG A 1 88 ? -0.127 2.492 -17.760 1.00 95.00 88 ARG A CA 1
ATOM 679 C C . ARG A 1 88 ? -0.586 3.001 -16.401 1.00 95.00 88 ARG A C 1
ATOM 681 O O . ARG A 1 88 ? -1.657 3.586 -16.322 1.00 95.00 88 ARG A O 1
ATOM 688 N N . ALA A 1 89 ? 0.224 2.818 -15.360 1.00 94.38 89 ALA A N 1
ATOM 689 C CA . ALA A 1 89 ? -0.087 3.289 -14.013 1.00 94.38 89 ALA A CA 1
ATOM 690 C C . ALA A 1 89 ? -0.234 4.819 -13.949 1.00 94.38 89 ALA A C 1
ATOM 692 O O . ALA A 1 89 ? -1.110 5.324 -13.258 1.00 94.38 89 ALA A O 1
ATOM 693 N N . LEU A 1 90 ? 0.583 5.548 -14.711 1.00 91.25 90 LEU A N 1
ATOM 694 C CA . LEU A 1 90 ? 0.516 7.004 -14.825 1.00 91.25 90 LEU A CA 1
ATOM 695 C C . LEU A 1 90 ? -0.519 7.487 -15.862 1.00 91.25 90 LEU A C 1
ATOM 697 O O . LEU A 1 90 ? -0.707 8.692 -16.014 1.00 91.25 90 LEU A O 1
ATOM 701 N N . GLY A 1 91 ? -1.156 6.570 -16.603 1.00 90.19 91 GLY A N 1
ATOM 702 C CA . GLY A 1 91 ? -2.063 6.867 -17.717 1.00 90.19 91 GLY A CA 1
ATOM 703 C C . GLY A 1 91 ? -1.451 7.747 -18.808 1.00 90.19 91 GLY A C 1
ATOM 704 O O . GLY A 1 91 ? -2.157 8.521 -19.456 1.00 90.19 91 GLY A O 1
ATOM 705 N N . LEU A 1 92 ? -0.135 7.652 -19.001 1.00 88.12 92 LEU A N 1
ATOM 706 C CA . LEU A 1 92 ? 0.564 8.388 -20.046 1.00 88.12 92 LEU A CA 1
ATOM 707 C C . LEU A 1 92 ? 0.255 7.764 -21.408 1.00 88.12 92 LEU A C 1
ATOM 709 O O . LEU A 1 92 ? 0.116 6.550 -21.545 1.00 88.12 92 LEU A O 1
ATOM 713 N N . SER A 1 93 ? 0.174 8.608 -22.428 1.00 86.62 93 SER A N 1
ATOM 714 C CA . SER A 1 93 ? 0.005 8.179 -23.814 1.00 86.62 93 SER A CA 1
ATOM 715 C C . SER A 1 93 ? 0.720 9.144 -24.745 1.00 86.62 93 SER A C 1
ATOM 717 O O . SER A 1 93 ? 0.922 10.317 -24.414 1.00 86.62 93 SER A O 1
ATOM 719 N N . TYR A 1 94 ? 1.144 8.637 -25.897 1.00 79.75 94 TYR A N 1
ATOM 720 C CA . TYR A 1 94 ? 1.767 9.441 -26.934 1.00 79.75 94 TYR A CA 1
ATOM 721 C C . TYR A 1 94 ? 0.750 9.822 -28.016 1.00 79.75 94 TYR A C 1
ATOM 723 O O . TYR A 1 94 ? 0.228 8.971 -28.737 1.00 79.75 94 TYR A O 1
ATOM 731 N N . ASP A 1 95 ? 0.504 11.123 -28.176 1.00 78.62 95 ASP A N 1
ATOM 732 C CA . ASP A 1 95 ? -0.362 11.640 -29.234 1.00 78.62 95 ASP A CA 1
ATOM 733 C C . ASP A 1 95 ? 0.400 11.730 -30.567 1.00 78.62 95 ASP A C 1
ATOM 735 O O . ASP A 1 95 ? 1.020 12.747 -30.887 1.00 78.62 95 ASP A O 1
ATOM 739 N N . GLY A 1 96 ? 0.336 10.673 -31.381 1.00 79.12 96 GLY A N 1
ATOM 740 C CA . GLY A 1 96 ? 0.831 10.689 -32.761 1.00 79.12 96 GLY A CA 1
ATOM 741 C C . GLY A 1 96 ? 1.573 9.427 -33.187 1.00 79.12 96 GLY A C 1
ATOM 742 O O . GLY A 1 96 ? 1.570 8.410 -32.503 1.00 79.12 96 GLY A O 1
ATOM 743 N N . GLU A 1 97 ? 2.204 9.495 -34.359 1.00 80.62 97 GLU A N 1
ATOM 744 C CA . GLU A 1 97 ? 3.079 8.430 -34.855 1.00 80.62 97 GLU A CA 1
ATOM 745 C C . GLU A 1 97 ? 4.485 8.624 -34.279 1.00 80.62 97 GLU A C 1
ATOM 747 O O . GLU A 1 97 ? 5.126 9.652 -34.514 1.00 80.62 97 GLU A O 1
ATOM 752 N N . LEU A 1 98 ? 4.962 7.646 -33.508 1.00 85.31 98 LEU A N 1
ATOM 753 C CA . LEU A 1 98 ? 6.302 7.669 -32.937 1.00 85.31 98 LEU A CA 1
ATOM 754 C C . LEU A 1 98 ? 7.324 7.289 -34.013 1.00 85.31 98 LEU A C 1
ATOM 756 O O . LEU A 1 98 ? 7.498 6.118 -34.333 1.00 85.31 98 LEU A O 1
ATOM 760 N N . THR A 1 99 ? 8.011 8.281 -34.579 1.00 83.44 99 THR A N 1
ATOM 761 C CA . THR A 1 99 ? 8.990 8.044 -35.655 1.00 83.44 99 THR A CA 1
ATOM 762 C C . THR A 1 99 ? 10.422 7.853 -35.156 1.00 83.44 99 THR A C 1
ATOM 764 O O . THR A 1 99 ? 11.245 7.291 -35.872 1.00 83.44 99 THR A O 1
ATOM 767 N N . GLU A 1 100 ? 10.747 8.330 -33.950 1.00 85.62 100 GLU A N 1
ATOM 768 C CA . GLU A 1 100 ? 12.072 8.199 -33.332 1.00 85.62 100 GLU A CA 1
ATOM 769 C C . GLU A 1 100 ? 11.947 8.053 -31.813 1.00 85.62 100 GLU A C 1
ATOM 771 O O . GLU A 1 100 ? 11.148 8.742 -31.183 1.00 85.62 100 GLU A O 1
ATOM 776 N N . THR A 1 101 ? 12.772 7.186 -31.219 1.00 87.62 101 THR A N 1
ATOM 777 C CA . THR A 1 101 ? 12.731 6.897 -29.775 1.00 87.62 101 THR A CA 1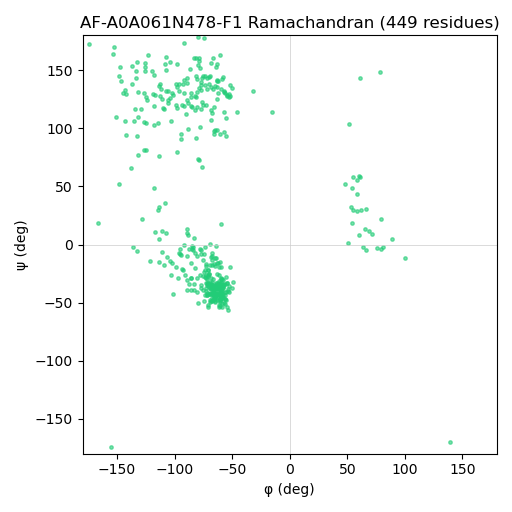
ATOM 778 C C . THR A 1 101 ? 13.777 7.665 -28.966 1.00 87.62 101 THR A C 1
ATOM 780 O O . THR A 1 101 ? 13.652 7.773 -27.749 1.00 87.62 101 THR A O 1
ATOM 783 N N . GLY A 1 102 ? 14.827 8.170 -29.627 1.00 88.56 102 GLY A N 1
ATOM 784 C CA . GLY A 1 102 ? 16.034 8.702 -28.984 1.00 88.56 102 GLY A CA 1
ATOM 785 C C . GLY A 1 102 ? 17.029 7.627 -28.523 1.00 88.56 102 GLY A C 1
ATOM 786 O O . GLY A 1 102 ? 18.134 7.965 -28.098 1.00 88.56 102 GLY A O 1
ATOM 787 N N . PHE A 1 103 ? 16.686 6.341 -28.660 1.00 94.81 103 PHE A N 1
ATOM 788 C CA . PHE A 1 103 ? 17.503 5.217 -28.211 1.00 94.81 103 PHE A CA 1
ATOM 789 C C . PHE A 1 103 ? 17.937 4.334 -29.378 1.00 94.81 103 PHE A C 1
ATOM 791 O O . PHE A 1 103 ? 17.130 3.861 -30.171 1.00 94.81 103 PHE A O 1
ATOM 798 N N . SER A 1 104 ? 19.237 4.069 -29.457 1.00 94.44 104 SER A N 1
ATOM 799 C CA . SER A 1 104 ? 19.835 3.262 -30.531 1.00 94.44 104 SER A CA 1
ATOM 800 C C . SER A 1 104 ? 19.461 1.774 -30.483 1.00 94.44 104 SER A C 1
ATOM 802 O O . SER A 1 104 ? 19.624 1.068 -31.476 1.00 94.44 104 SER A O 1
ATOM 804 N N . ASP A 1 105 ? 18.970 1.300 -29.338 1.00 95.38 105 ASP A N 1
ATOM 805 C CA . ASP A 1 105 ? 18.588 -0.084 -29.059 1.00 95.38 105 ASP A CA 1
ATOM 806 C C . ASP A 1 105 ? 17.069 -0.278 -28.895 1.00 95.38 105 ASP A C 1
ATOM 808 O O . ASP A 1 105 ? 16.627 -1.346 -28.466 1.00 95.38 105 ASP A O 1
ATOM 812 N N . VAL A 1 106 ? 16.265 0.731 -29.257 1.00 95.88 106 VAL A N 1
ATOM 813 C CA . VAL A 1 106 ? 14.799 0.653 -29.271 1.00 95.88 106 VAL A CA 1
ATOM 814 C C . VAL A 1 106 ? 14.282 1.072 -30.642 1.00 95.88 106 VAL A C 1
ATOM 816 O O . VAL A 1 106 ? 14.261 2.255 -30.980 1.00 95.88 106 VAL A O 1
ATOM 819 N N . ASP A 1 107 ? 13.854 0.080 -31.420 1.00 94.25 107 ASP A N 1
ATOM 820 C CA . ASP A 1 107 ? 13.171 0.294 -32.697 1.00 94.25 107 ASP A CA 1
ATOM 821 C C . ASP A 1 107 ? 11.834 1.036 -32.469 1.00 94.25 107 ASP A C 1
ATOM 823 O O . ASP A 1 107 ? 11.130 0.664 -31.527 1.00 94.25 107 ASP A O 1
ATOM 827 N N . PRO A 1 108 ? 11.466 2.057 -33.270 1.00 92.69 108 PRO A N 1
ATOM 828 C CA . PRO A 1 108 ? 10.179 2.751 -33.142 1.00 92.69 108 PRO A CA 1
ATOM 829 C C . PRO A 1 108 ? 8.944 1.838 -33.218 1.00 92.69 108 PRO A C 1
ATOM 831 O O . PRO A 1 108 ? 7.943 2.138 -32.574 1.00 92.69 108 PRO A O 1
ATOM 834 N N . ASP A 1 109 ? 9.027 0.698 -33.917 1.00 92.12 109 ASP A N 1
ATOM 835 C CA . ASP A 1 109 ? 7.944 -0.295 -34.010 1.00 92.12 109 ASP A CA 1
ATOM 836 C C . ASP A 1 109 ? 7.927 -1.284 -32.819 1.00 92.12 109 ASP A C 1
ATOM 838 O O . ASP A 1 109 ? 7.085 -2.184 -32.735 1.00 92.12 109 ASP A O 1
ATOM 842 N N . SER A 1 110 ? 8.877 -1.167 -31.885 1.00 94.75 110 SER A N 1
ATOM 843 C CA . SER A 1 110 ? 8.963 -2.013 -30.692 1.00 94.75 110 SER A CA 1
ATOM 844 C C . SER A 1 110 ? 7.825 -1.738 -29.711 1.00 94.75 110 SER A C 1
ATOM 846 O O . SER A 1 110 ? 7.484 -0.592 -29.430 1.00 94.75 110 SER A O 1
ATOM 848 N N . SER A 1 111 ? 7.346 -2.781 -29.026 1.00 93.56 111 SER A N 1
ATOM 849 C CA . SER A 1 111 ? 6.368 -2.662 -27.930 1.00 93.56 111 SER A CA 1
ATOM 850 C C . SER A 1 111 ? 6.877 -1.901 -26.695 1.00 93.56 111 SER A C 1
ATOM 852 O O . SER A 1 111 ? 6.156 -1.803 -25.704 1.00 93.56 111 SER A O 1
ATOM 854 N N . PHE A 1 112 ? 8.134 -1.452 -26.698 1.00 95.19 112 PHE A N 1
ATOM 855 C CA . PHE A 1 112 ? 8.738 -0.637 -25.641 1.00 95.19 112 PHE A CA 1
ATOM 856 C C . PHE A 1 112 ? 9.020 0.802 -26.085 1.00 95.19 112 PHE A C 1
ATOM 858 O O . PHE A 1 112 ? 9.443 1.601 -25.256 1.00 95.19 112 PHE A O 1
ATOM 865 N N . ALA A 1 113 ? 8.830 1.123 -27.369 1.00 94.88 113 ALA A N 1
ATOM 866 C CA . ALA A 1 113 ? 9.222 2.401 -27.953 1.00 94.88 113 ALA A CA 1
ATOM 867 C C . ALA A 1 113 ? 8.499 3.574 -27.288 1.00 94.88 113 ALA A C 1
ATOM 869 O O . ALA A 1 113 ? 9.149 4.465 -26.746 1.00 94.88 113 ALA A O 1
ATOM 870 N N . GLU A 1 114 ? 7.167 3.510 -27.244 1.00 94.31 114 GLU A N 1
ATOM 871 C CA . GLU A 1 114 ? 6.329 4.539 -26.630 1.00 94.31 114 GLU A CA 1
ATOM 872 C C . GLU A 1 114 ? 6.711 4.774 -25.166 1.00 94.31 114 GLU A C 1
ATOM 874 O O . GLU A 1 114 ? 7.015 5.901 -24.774 1.00 94.31 114 GLU A O 1
ATOM 879 N N . ALA A 1 115 ? 6.785 3.706 -24.368 1.00 95.19 115 ALA A N 1
ATOM 880 C CA . ALA A 1 115 ? 7.071 3.851 -22.950 1.00 95.19 115 ALA A CA 1
ATOM 881 C C . ALA A 1 115 ? 8.499 4.317 -22.657 1.00 95.19 115 ALA A C 1
ATOM 883 O O . ALA A 1 115 ? 8.702 5.130 -21.756 1.00 95.19 115 ALA A O 1
ATOM 884 N N . ALA A 1 116 ? 9.488 3.853 -23.424 1.00 95.38 116 ALA A N 1
ATOM 885 C CA . ALA A 1 116 ? 10.858 4.336 -23.300 1.00 95.38 116 ALA A CA 1
ATOM 886 C C . ALA A 1 116 ? 10.937 5.841 -23.588 1.00 95.38 116 ALA A C 1
ATOM 888 O O . ALA A 1 116 ? 11.571 6.579 -22.833 1.00 95.38 116 ALA A O 1
ATOM 889 N N . THR A 1 117 ? 10.267 6.308 -24.644 1.00 92.88 117 THR A N 1
ATOM 890 C CA . THR A 1 117 ? 10.254 7.725 -25.018 1.00 92.88 117 THR A CA 1
ATOM 891 C C . THR A 1 117 ? 9.525 8.584 -23.988 1.00 92.88 117 THR A C 1
ATOM 893 O O . THR A 1 117 ? 10.093 9.581 -23.543 1.00 92.88 117 THR A O 1
ATOM 896 N N . LEU A 1 118 ? 8.320 8.191 -23.558 1.00 93.44 118 LEU A N 1
ATOM 897 C CA . LEU A 1 118 ? 7.535 8.940 -22.570 1.00 93.44 118 LEU A CA 1
ATOM 898 C C . LEU A 1 118 ? 8.279 9.056 -21.233 1.00 93.44 118 LEU A C 1
ATOM 900 O O . LEU A 1 118 ? 8.514 10.159 -20.748 1.00 93.44 118 LEU A O 1
ATOM 904 N N . LEU A 1 119 ? 8.734 7.937 -20.663 1.00 94.62 119 LEU A N 1
ATOM 905 C CA . LEU A 1 119 ? 9.394 7.962 -19.353 1.00 94.62 119 LEU A CA 1
ATOM 906 C C . LEU A 1 119 ? 10.777 8.608 -19.385 1.00 94.62 119 LEU A C 1
ATOM 908 O O . LEU A 1 119 ? 11.234 9.112 -18.358 1.00 94.62 119 LEU A O 1
ATOM 912 N N . SER A 1 120 ? 11.455 8.604 -20.534 1.00 93.06 120 SER A N 1
ATOM 913 C CA . SER A 1 120 ? 12.692 9.366 -20.691 1.00 93.06 120 SER A CA 1
ATOM 914 C C . SER A 1 120 ? 12.430 10.865 -20.781 1.00 93.06 120 SER A C 1
ATOM 916 O O . SER A 1 120 ? 13.234 11.634 -20.256 1.00 93.06 120 SER A O 1
ATOM 918 N N . ALA A 1 121 ? 11.346 11.288 -21.438 1.00 90.00 121 ALA A N 1
ATOM 919 C CA . ALA A 1 121 ? 10.964 12.696 -21.527 1.00 90.00 121 ALA A CA 1
ATOM 920 C C . ALA A 1 121 ? 10.573 13.265 -20.152 1.00 90.00 121 ALA A C 1
ATOM 922 O O . ALA A 1 121 ? 10.966 14.383 -19.828 1.00 90.00 121 ALA A O 1
ATOM 923 N N . GLU A 1 122 ? 9.901 12.461 -19.325 1.00 90.31 122 GLU A N 1
ATOM 924 C CA . GLU A 1 122 ? 9.558 12.790 -17.931 1.00 90.31 122 GLU A CA 1
ATOM 925 C C . GLU A 1 122 ? 10.748 12.649 -16.957 1.00 90.31 122 GLU A C 1
ATOM 927 O O . GLU A 1 122 ? 10.636 12.949 -15.772 1.00 90.31 122 GLU A O 1
ATOM 932 N N . GLY A 1 123 ? 11.911 12.169 -17.419 1.00 92.31 123 GLY A N 1
ATOM 933 C CA . GLY A 1 123 ? 13.096 11.976 -16.572 1.00 92.31 123 GLY A CA 1
ATOM 934 C C . GLY A 1 123 ? 12.994 10.818 -15.567 1.00 92.31 123 GLY A C 1
ATOM 935 O O . GLY A 1 123 ? 13.886 10.643 -14.734 1.00 92.31 123 GLY A O 1
ATOM 936 N N . ILE A 1 124 ? 11.950 9.992 -15.665 1.00 94.75 124 ILE A N 1
ATOM 937 C CA . ILE A 1 124 ? 11.696 8.839 -14.791 1.00 94.75 124 ILE A CA 1
ATOM 938 C C . ILE A 1 124 ? 12.702 7.720 -15.091 1.00 94.75 124 ILE A C 1
ATOM 940 O O . ILE A 1 124 ? 13.421 7.246 -14.204 1.00 94.75 124 ILE A O 1
ATOM 944 N N . MET A 1 125 ? 12.799 7.320 -16.363 1.00 94.62 125 MET A N 1
ATOM 945 C CA . MET A 1 125 ? 13.724 6.285 -16.831 1.00 94.62 125 MET A CA 1
ATOM 946 C C . MET A 1 125 ? 14.707 6.868 -17.839 1.00 94.62 125 MET A C 1
ATOM 948 O O . MET A 1 125 ? 14.393 7.031 -19.012 1.00 94.62 125 MET A O 1
ATOM 952 N N . VAL A 1 126 ? 15.933 7.127 -17.388 1.00 83.88 126 VAL A N 1
ATOM 953 C CA . VAL A 1 126 ? 17.001 7.648 -18.251 1.00 83.88 126 VAL A CA 1
ATOM 954 C C . VAL A 1 126 ? 17.811 6.495 -18.850 1.00 83.88 126 VAL A C 1
ATOM 956 O O . VAL A 1 126 ? 18.066 5.483 -18.185 1.00 83.88 126 VAL A O 1
ATOM 959 N N . GLY A 1 127 ? 18.206 6.640 -20.117 1.00 80.88 127 GLY A N 1
ATOM 960 C CA . GLY A 1 127 ? 19.089 5.698 -20.801 1.00 80.88 127 GLY A CA 1
ATOM 961 C C . GLY A 1 127 ? 20.522 5.702 -20.260 1.00 80.88 127 GLY A C 1
ATOM 962 O O . GLY A 1 127 ? 21.022 6.681 -19.710 1.00 80.88 127 GLY A O 1
ATOM 963 N N . SER A 1 128 ? 21.208 4.586 -20.466 1.00 84.50 128 SER A N 1
ATOM 964 C CA . SER A 1 128 ? 22.652 4.440 -20.270 1.00 84.50 128 SER A CA 1
ATOM 965 C C . SER A 1 128 ? 23.445 5.011 -21.457 1.00 84.50 128 SER A C 1
ATOM 967 O O . SER A 1 128 ? 22.859 5.474 -22.435 1.00 84.50 128 SER A O 1
ATOM 969 N N . SER A 1 129 ? 24.782 4.972 -21.387 1.00 84.81 129 SER A N 1
ATOM 970 C CA . SER A 1 129 ? 25.671 5.414 -22.479 1.00 84.81 129 SER A CA 1
ATOM 971 C C . SER A 1 129 ? 25.374 6.852 -22.928 1.00 84.81 129 SER A C 1
ATOM 973 O O . SER A 1 129 ? 25.011 7.090 -24.078 1.00 84.81 129 SER A O 1
ATOM 975 N N . GLU A 1 130 ? 25.457 7.800 -21.987 1.00 81.38 130 GLU A N 1
ATOM 976 C CA . GLU A 1 130 ? 25.112 9.217 -22.212 1.00 81.38 130 GLU A CA 1
ATOM 977 C C . GLU A 1 130 ? 23.657 9.427 -22.685 1.00 81.38 130 GLU A C 1
ATOM 979 O O . GLU A 1 130 ? 23.357 10.379 -23.397 1.00 81.38 130 GLU A O 1
ATOM 984 N N . GLY A 1 131 ? 22.744 8.530 -22.291 1.00 82.25 131 GLY A N 1
ATOM 985 C CA . GLY A 1 131 ? 21.318 8.609 -22.619 1.00 82.25 131 GLY A CA 1
ATOM 986 C C . GLY A 1 131 ? 20.914 7.934 -23.932 1.00 82.25 131 GLY A C 1
ATOM 987 O O . GLY A 1 131 ? 19.751 8.011 -24.299 1.00 82.25 131 GLY A O 1
ATOM 988 N N . THR A 1 132 ? 21.827 7.257 -24.635 1.00 88.81 132 THR A N 1
ATOM 989 C CA . THR A 1 132 ? 21.577 6.710 -25.988 1.00 88.81 132 THR A CA 1
ATOM 990 C C . THR A 1 132 ? 21.151 5.239 -26.032 1.00 88.81 132 THR A C 1
ATOM 992 O O . THR A 1 132 ? 20.793 4.738 -27.103 1.00 88.81 132 THR A O 1
ATOM 995 N N . MET A 1 133 ? 21.194 4.527 -24.898 1.00 94.75 133 MET A N 1
ATOM 996 C CA . MET A 1 133 ? 20.809 3.111 -24.802 1.00 94.75 133 MET A CA 1
ATOM 997 C C . MET A 1 133 ? 19.818 2.868 -23.661 1.00 94.75 133 MET A C 1
ATOM 999 O O . MET A 1 133 ? 20.175 3.030 -22.490 1.00 94.75 133 MET A O 1
ATOM 1003 N N . PHE A 1 134 ? 18.602 2.430 -23.981 1.00 96.00 134 PHE A N 1
ATOM 1004 C CA . PHE A 1 134 ? 17.539 2.182 -23.002 1.00 96.00 134 PHE A CA 1
ATOM 1005 C C . PHE A 1 134 ? 17.635 0.805 -22.332 1.00 96.00 134 PHE A C 1
ATOM 1007 O O . PHE A 1 134 ? 17.325 0.670 -21.143 1.00 96.00 134 PHE A O 1
ATOM 1014 N N . ARG A 1 135 ? 18.098 -0.194 -23.094 1.00 96.31 135 ARG A N 1
ATOM 1015 C CA . ARG A 1 135 ? 18.254 -1.609 -22.727 1.00 96.31 135 ARG A CA 1
ATOM 1016 C C . ARG A 1 135 ? 16.934 -2.282 -22.338 1.00 96.31 135 ARG A C 1
ATOM 1018 O O . ARG A 1 135 ? 16.805 -2.806 -21.232 1.00 96.31 135 ARG A O 1
ATOM 1025 N N . PRO A 1 136 ? 15.934 -2.298 -23.239 1.00 96.75 136 PRO A N 1
ATOM 1026 C CA . PRO A 1 136 ? 14.568 -2.700 -22.902 1.00 96.75 136 PRO A CA 1
ATOM 1027 C C . PRO A 1 136 ? 14.436 -4.161 -22.456 1.00 96.75 136 PRO A C 1
ATOM 1029 O O . PRO A 1 136 ? 13.501 -4.484 -21.731 1.00 96.75 136 PRO A O 1
ATOM 1032 N N . THR A 1 137 ? 15.345 -5.044 -22.877 1.00 97.19 137 THR A N 1
ATOM 1033 C CA . THR A 1 137 ? 15.298 -6.481 -22.567 1.00 97.19 137 THR A CA 1
ATOM 1034 C C . THR A 1 137 ? 16.158 -6.882 -21.369 1.00 97.19 137 THR A C 1
ATOM 1036 O O . THR A 1 137 ? 16.109 -8.041 -20.966 1.00 97.19 137 THR A O 1
ATOM 1039 N N . GLU A 1 138 ? 16.970 -5.973 -20.822 1.00 97.44 138 GLU A N 1
ATOM 1040 C CA . GLU A 1 138 ? 17.775 -6.253 -19.627 1.00 97.44 138 GLU A CA 1
ATOM 1041 C C . GLU A 1 138 ? 16.889 -6.217 -18.370 1.00 97.44 138 GLU A C 1
ATOM 1043 O O . GLU A 1 138 ? 15.967 -5.393 -18.305 1.00 97.44 138 GLU A O 1
ATOM 1048 N N . PRO A 1 139 ? 17.131 -7.097 -17.379 1.00 98.06 139 PRO A N 1
ATOM 1049 C CA . PRO A 1 139 ? 16.450 -7.023 -16.093 1.00 98.06 139 PRO A CA 1
ATOM 1050 C C . PRO A 1 139 ? 16.801 -5.723 -15.360 1.00 98.06 139 PRO A C 1
ATOM 1052 O O . PRO A 1 139 ? 17.843 -5.112 -15.608 1.00 98.06 139 PRO A O 1
ATOM 1055 N N . ILE A 1 140 ? 15.911 -5.289 -14.468 1.00 97.12 140 ILE A N 1
ATOM 1056 C CA . ILE A 1 140 ? 16.165 -4.156 -13.574 1.00 97.12 140 ILE A CA 1
ATOM 1057 C C . ILE A 1 140 ? 16.597 -4.661 -12.193 1.00 97.12 140 ILE A C 1
ATOM 1059 O O . ILE A 1 140 ? 16.000 -5.600 -11.659 1.00 97.12 140 ILE A O 1
ATOM 1063 N N . SER A 1 141 ? 17.600 -4.011 -11.600 1.00 97.31 141 SER A N 1
ATOM 1064 C CA . SER A 1 141 ? 17.977 -4.264 -10.208 1.00 97.31 141 SER A CA 1
ATOM 1065 C C . SER A 1 141 ? 17.035 -3.556 -9.229 1.00 97.31 141 SER A C 1
ATOM 1067 O O . SER A 1 141 ? 16.359 -2.583 -9.581 1.00 97.31 141 SER A O 1
ATOM 1069 N N . ARG A 1 142 ? 17.010 -4.004 -7.971 1.00 97.50 142 ARG A N 1
ATOM 1070 C CA . ARG A 1 142 ? 16.189 -3.401 -6.907 1.00 97.50 142 ARG A CA 1
ATOM 1071 C C . ARG A 1 142 ? 16.501 -1.919 -6.666 1.00 97.50 142 ARG A C 1
ATOM 1073 O O . ARG A 1 142 ? 15.574 -1.127 -6.520 1.00 97.50 142 ARG A O 1
ATOM 1080 N N . GLU A 1 143 ? 17.770 -1.506 -6.707 1.00 97.12 143 GLU A N 1
ATOM 1081 C CA . GLU A 1 143 ? 18.147 -0.084 -6.551 1.00 97.12 143 GLU A CA 1
ATOM 1082 C C . GLU A 1 143 ? 17.682 0.789 -7.731 1.00 97.12 143 GLU A C 1
ATOM 1084 O O . GLU A 1 143 ? 17.264 1.938 -7.560 1.00 97.12 143 GLU A O 1
ATOM 1089 N N . GLN A 1 144 ? 17.693 0.231 -8.945 1.00 97.19 144 GLN A N 1
ATOM 1090 C CA . GLN A 1 144 ? 17.198 0.923 -10.129 1.00 97.19 144 GLN A CA 1
ATOM 1091 C C . GLN A 1 144 ? 15.674 1.032 -10.095 1.00 97.19 144 GLN A C 1
ATOM 1093 O O . GLN A 1 144 ? 15.144 2.097 -10.401 1.00 97.19 144 GLN A O 1
ATOM 1098 N N . MET A 1 145 ? 14.978 -0.035 -9.691 1.00 97.88 145 MET A N 1
ATOM 1099 C CA . MET A 1 145 ? 13.533 -0.021 -9.467 1.00 97.88 145 MET A CA 1
ATOM 1100 C C . MET A 1 145 ? 13.141 1.067 -8.464 1.00 97.88 145 MET A C 1
ATOM 1102 O O . MET A 1 145 ? 12.202 1.807 -8.742 1.00 97.88 145 MET A O 1
ATOM 1106 N N . ALA A 1 146 ? 13.884 1.219 -7.360 1.00 97.50 146 ALA A N 1
ATOM 1107 C CA . ALA A 1 146 ? 13.617 2.272 -6.383 1.00 97.50 146 ALA A CA 1
ATOM 1108 C C . ALA A 1 146 ? 13.632 3.662 -7.019 1.00 97.50 146 ALA A C 1
ATOM 1110 O O . ALA A 1 146 ? 12.688 4.429 -6.873 1.00 97.50 146 ALA A O 1
ATOM 1111 N N . SER A 1 147 ? 14.653 3.953 -7.827 1.00 96.81 147 SER A N 1
ATOM 1112 C CA . SER A 1 147 ? 14.730 5.237 -8.531 1.00 96.81 147 SER A CA 1
ATOM 1113 C C . SER A 1 147 ? 13.608 5.450 -9.542 1.00 96.81 147 SER A C 1
ATOM 1115 O O . SER A 1 147 ? 13.196 6.585 -9.749 1.00 96.81 147 SER A O 1
ATOM 1117 N N . VAL A 1 148 ? 13.130 4.388 -10.195 1.00 97.88 148 VAL A N 1
ATOM 1118 C CA . VAL A 1 148 ? 12.001 4.494 -11.128 1.00 97.88 148 VAL A CA 1
ATOM 1119 C C . VAL A 1 148 ? 10.713 4.805 -10.375 1.00 97.88 148 VAL A C 1
ATOM 1121 O O . VAL A 1 148 ? 10.011 5.726 -10.771 1.00 97.88 148 VAL A O 1
ATOM 1124 N N . LEU A 1 149 ? 10.419 4.076 -9.295 1.00 97.94 149 LEU A N 1
ATOM 1125 C CA . LEU A 1 149 ? 9.197 4.267 -8.511 1.00 97.94 149 LEU A CA 1
ATOM 1126 C C . LEU A 1 149 ? 9.167 5.642 -7.839 1.00 97.94 149 LEU A C 1
ATOM 1128 O O . LEU A 1 149 ? 8.193 6.367 -8.005 1.00 97.94 149 LEU A O 1
ATOM 1132 N N . VAL A 1 150 ? 10.253 6.041 -7.172 1.00 96.31 150 VAL A N 1
ATOM 1133 C CA . VAL A 1 150 ? 10.329 7.346 -6.498 1.00 96.31 150 VAL A CA 1
ATOM 1134 C C . VAL A 1 150 ? 10.138 8.494 -7.483 1.00 96.31 150 VAL A C 1
ATOM 1136 O O . VAL A 1 150 ? 9.334 9.381 -7.233 1.00 96.31 150 VAL A O 1
ATOM 1139 N N . ARG A 1 151 ? 10.796 8.456 -8.649 1.00 95.88 151 ARG A N 1
ATOM 1140 C CA . ARG A 1 151 ? 10.642 9.515 -9.662 1.00 95.88 151 ARG A CA 1
ATOM 1141 C C . ARG A 1 151 ? 9.282 9.505 -10.347 1.00 95.88 151 ARG A C 1
ATOM 1143 O O . ARG A 1 151 ? 8.796 10.565 -10.713 1.00 95.88 151 ARG A O 1
ATOM 1150 N N . ALA A 1 152 ? 8.710 8.326 -10.587 1.00 95.88 152 ALA A N 1
ATOM 1151 C CA . ALA A 1 152 ? 7.423 8.203 -11.266 1.00 95.88 152 ALA A CA 1
ATOM 1152 C C . ALA A 1 152 ? 6.267 8.722 -10.408 1.00 95.88 152 ALA A C 1
ATOM 1154 O O . ALA A 1 152 ? 5.338 9.319 -10.944 1.00 95.88 152 ALA A O 1
ATOM 1155 N N . PHE A 1 153 ? 6.334 8.481 -9.100 1.00 94.62 153 PHE A N 1
ATOM 1156 C CA . PHE A 1 153 ? 5.230 8.716 -8.172 1.00 94.62 153 PHE A CA 1
ATOM 1157 C C . PHE A 1 153 ? 5.505 9.829 -7.156 1.00 94.62 153 PHE A C 1
ATOM 1159 O O . PHE A 1 153 ? 4.658 10.068 -6.304 1.00 94.62 153 PHE A O 1
ATOM 1166 N N . ASP A 1 154 ? 6.648 10.511 -7.285 1.00 92.69 154 ASP A N 1
ATOM 1167 C CA . ASP A 1 154 ? 7.082 11.623 -6.427 1.00 92.69 154 ASP A CA 1
ATOM 1168 C C . ASP A 1 154 ? 7.069 11.241 -4.939 1.00 92.69 154 ASP A C 1
ATOM 1170 O O . ASP A 1 154 ? 6.472 11.910 -4.105 1.00 92.69 154 ASP A O 1
ATOM 1174 N N . ILE A 1 155 ? 7.667 10.087 -4.629 1.00 93.31 155 ILE A N 1
ATOM 1175 C CA . ILE A 1 155 ? 7.634 9.511 -3.280 1.00 93.31 155 ILE A CA 1
ATOM 1176 C C . ILE A 1 155 ? 8.595 10.282 -2.385 1.00 93.31 155 ILE A C 1
ATOM 1178 O O . ILE A 1 155 ? 9.805 10.299 -2.633 1.00 93.31 155 ILE A O 1
ATOM 1182 N N . GLU A 1 156 ? 8.062 10.870 -1.323 1.00 89.06 156 GLU A N 1
ATOM 1183 C CA . GLU A 1 156 ? 8.853 11.596 -0.342 1.00 89.06 156 GLU A CA 1
ATOM 1184 C C . GLU A 1 156 ? 9.387 10.647 0.742 1.00 89.06 156 GLU A C 1
ATOM 1186 O O . GLU A 1 156 ? 8.808 9.600 1.040 1.00 89.06 156 GLU A O 1
ATOM 1191 N N . SER A 1 157 ? 10.536 10.989 1.325 1.00 85.62 157 SER A N 1
ATOM 1192 C CA . SER A 1 157 ? 11.021 10.301 2.527 1.00 85.62 157 SER A CA 1
ATOM 1193 C C . SER A 1 157 ? 10.155 10.704 3.719 1.00 85.62 157 SER A C 1
ATOM 1195 O O . SER A 1 157 ? 9.801 11.877 3.827 1.00 85.62 157 SER A O 1
ATOM 1197 N N . SER A 1 158 ? 9.877 9.776 4.641 1.00 82.25 158 SER A N 1
ATOM 1198 C CA . SER A 1 158 ? 9.174 10.108 5.894 1.00 82.25 158 SER A CA 1
ATOM 1199 C C . SER A 1 158 ? 9.987 11.050 6.796 1.00 82.25 158 SER A C 1
ATOM 1201 O O . SER A 1 158 ? 9.472 11.594 7.768 1.00 82.25 158 SER A O 1
ATOM 1203 N N . GLY A 1 159 ? 11.274 11.256 6.486 1.00 79.69 159 GLY A N 1
ATOM 1204 C CA . GLY A 1 159 ? 12.202 12.039 7.301 1.00 79.69 159 GLY A CA 1
ATOM 1205 C C . GLY A 1 159 ? 12.775 11.264 8.489 1.00 79.69 159 GLY A C 1
ATOM 1206 O O . GLY A 1 159 ? 13.622 11.800 9.205 1.00 79.69 159 GLY A O 1
ATOM 1207 N N . GLU A 1 160 ? 12.352 10.015 8.682 1.00 82.25 160 GLU A N 1
ATOM 1208 C CA . GLU A 1 160 ? 12.876 9.121 9.707 1.00 82.25 160 GLU A CA 1
ATOM 1209 C C . GLU A 1 160 ? 14.182 8.454 9.261 1.00 82.25 160 GLU A C 1
ATOM 1211 O O . GLU A 1 160 ? 14.373 8.115 8.088 1.00 82.25 160 GLU A O 1
ATOM 1216 N N . ASP A 1 161 ? 15.085 8.233 10.219 1.00 82.69 161 ASP A N 1
ATOM 1217 C CA . ASP A 1 161 ? 16.295 7.453 9.978 1.00 82.69 161 ASP A CA 1
ATOM 1218 C C . ASP A 1 161 ? 15.914 5.983 9.753 1.00 82.69 161 ASP A C 1
ATOM 1220 O O . ASP A 1 161 ? 15.431 5.300 10.659 1.00 82.69 161 ASP A O 1
ATOM 1224 N N . VAL A 1 162 ? 16.169 5.478 8.547 1.00 85.12 162 VAL A N 1
ATOM 1225 C CA . VAL A 1 162 ? 15.928 4.076 8.194 1.00 85.12 162 VAL A CA 1
ATOM 1226 C C . VAL A 1 162 ? 17.193 3.237 8.328 1.00 85.12 162 VAL A C 1
ATOM 1228 O O . VAL A 1 162 ? 18.253 3.587 7.808 1.00 85.12 162 VAL A O 1
ATOM 1231 N N . ASP A 1 163 ? 17.079 2.083 8.989 1.00 86.56 163 ASP A N 1
ATOM 1232 C CA . ASP A 1 163 ? 18.166 1.104 9.060 1.00 86.56 163 ASP A CA 1
ATOM 1233 C C . ASP A 1 163 ? 18.093 0.142 7.870 1.00 86.56 163 ASP A C 1
ATOM 1235 O O . ASP A 1 163 ? 17.309 -0.811 7.853 1.00 86.56 163 ASP A O 1
ATOM 1239 N N . VAL A 1 164 ? 18.913 0.407 6.851 1.00 89.69 164 VAL A N 1
ATOM 1240 C CA . VAL A 1 164 ? 19.094 -0.483 5.701 1.00 89.69 164 VAL A CA 1
ATOM 1241 C C . VAL A 1 164 ? 20.423 -1.216 5.858 1.00 89.69 164 VAL A C 1
ATOM 1243 O O . VAL A 1 164 ? 21.495 -0.647 5.645 1.00 89.69 164 VAL A O 1
ATOM 1246 N N . VAL A 1 165 ? 20.347 -2.506 6.200 1.00 92.25 165 VAL A N 1
ATOM 1247 C CA . VAL A 1 165 ? 21.504 -3.329 6.607 1.00 92.25 165 VAL A CA 1
ATOM 1248 C C . VAL A 1 165 ? 22.619 -3.354 5.557 1.00 92.25 165 VAL A C 1
ATOM 1250 O O . VAL A 1 165 ? 23.798 -3.434 5.898 1.00 92.25 165 VAL A O 1
ATOM 1253 N N . ASP A 1 166 ? 22.253 -3.300 4.279 1.00 94.31 166 ASP A N 1
ATOM 1254 C CA . ASP A 1 166 ? 23.152 -3.357 3.128 1.00 94.31 166 ASP A CA 1
ATOM 1255 C C . ASP A 1 166 ? 23.171 -2.050 2.313 1.00 94.31 166 ASP A C 1
ATOM 1257 O O . ASP A 1 166 ? 23.436 -2.061 1.104 1.00 94.31 166 ASP A O 1
ATOM 1261 N N . ALA A 1 167 ? 22.926 -0.910 2.974 1.00 92.69 167 ALA A N 1
ATOM 1262 C CA . ALA A 1 167 ? 22.987 0.425 2.371 1.00 92.69 167 ALA A CA 1
ATOM 1263 C C . ALA A 1 167 ? 24.335 0.711 1.686 1.00 92.69 167 ALA A C 1
ATOM 1265 O O . ALA A 1 167 ? 24.387 1.376 0.652 1.00 92.69 167 ALA A O 1
ATOM 1266 N N . ASP A 1 168 ? 25.436 0.168 2.213 1.00 94.81 168 ASP A N 1
ATOM 1267 C CA . ASP A 1 168 ? 26.787 0.324 1.664 1.00 94.81 168 ASP A CA 1
ATOM 1268 C C . ASP A 1 168 ? 26.977 -0.364 0.298 1.00 94.81 168 ASP A C 1
ATOM 1270 O O . ASP A 1 168 ? 27.921 -0.057 -0.440 1.00 94.81 168 ASP A O 1
ATOM 1274 N N . LEU A 1 169 ? 26.082 -1.287 -0.067 1.00 96.44 169 LEU A N 1
ATOM 1275 C CA . LEU A 1 169 ? 26.076 -1.935 -1.377 1.00 96.44 169 LEU A CA 1
ATOM 1276 C C . LEU A 1 169 ? 25.311 -1.133 -2.437 1.00 96.44 169 LEU A C 1
ATOM 1278 O O . LEU A 1 169 ? 25.500 -1.409 -3.631 1.00 96.44 169 LEU A O 1
ATOM 1282 N N . VAL A 1 170 ? 24.485 -0.168 -2.025 1.00 96.56 170 VAL A N 1
ATOM 1283 C CA . VAL A 1 170 ? 23.683 0.679 -2.913 1.00 96.56 170 VAL A CA 1
ATOM 1284 C C . VAL A 1 170 ? 24.600 1.654 -3.645 1.00 96.56 170 VAL A C 1
ATOM 1286 O O . VAL A 1 170 ? 25.470 2.296 -3.055 1.00 96.56 170 VAL A O 1
ATOM 1289 N N . HIS A 1 171 ? 24.424 1.798 -4.956 1.00 95.94 171 HIS A N 1
ATOM 1290 C CA . HIS A 1 171 ? 25.120 2.863 -5.669 1.00 95.94 171 HIS A CA 1
ATOM 1291 C C . HIS A 1 171 ? 24.596 4.237 -5.213 1.00 95.94 171 HIS A C 1
ATOM 1293 O O . HIS A 1 171 ? 23.389 4.461 -5.201 1.00 95.94 171 HIS A O 1
ATOM 1299 N N . ASN A 1 172 ? 25.486 5.196 -4.921 1.00 94.44 172 ASN A N 1
ATOM 1300 C CA . ASN A 1 172 ? 25.118 6.507 -4.353 1.00 94.44 172 ASN A CA 1
ATOM 1301 C C . ASN A 1 172 ? 23.980 7.240 -5.091 1.00 94.44 172 ASN A C 1
ATOM 1303 O O . ASN A 1 172 ? 23.210 7.952 -4.465 1.00 94.44 172 ASN A O 1
ATOM 1307 N N . SER A 1 173 ? 23.842 7.072 -6.413 1.00 92.75 173 SER A N 1
ATOM 1308 C CA . SER A 1 173 ? 22.752 7.695 -7.190 1.00 92.75 173 SER A CA 1
ATOM 1309 C C . SER A 1 173 ? 21.353 7.141 -6.898 1.00 92.75 173 SER A C 1
ATOM 1311 O O . SER A 1 173 ? 20.369 7.665 -7.418 1.00 92.75 173 SER A O 1
ATOM 1313 N N . HIS A 1 174 ? 21.271 6.031 -6.170 1.00 95.25 174 HIS A N 1
ATOM 1314 C CA . HIS A 1 174 ? 20.038 5.333 -5.836 1.00 95.25 174 HIS A CA 1
ATOM 1315 C C . HIS A 1 174 ? 19.737 5.377 -4.336 1.00 95.25 174 HIS A C 1
ATOM 1317 O O . HIS A 1 174 ? 18.594 5.123 -3.983 1.00 95.25 174 HIS A O 1
ATOM 1323 N N . LEU A 1 175 ? 20.713 5.739 -3.492 1.00 94.00 175 LEU A N 1
ATOM 1324 C CA . LEU A 1 175 ? 20.616 5.665 -2.032 1.00 94.00 175 LEU A CA 1
ATOM 1325 C C . LEU A 1 175 ? 19.396 6.410 -1.478 1.00 94.00 175 LEU A C 1
ATOM 1327 O O . LEU A 1 175 ? 18.552 5.776 -0.862 1.00 94.00 175 LEU A O 1
ATOM 1331 N N . GLU A 1 176 ? 19.231 7.690 -1.818 1.00 93.94 176 GLU A N 1
ATOM 1332 C CA . GLU A 1 176 ? 18.082 8.491 -1.356 1.00 93.94 176 GLU A CA 1
ATOM 1333 C C . GLU A 1 176 ? 16.733 7.874 -1.775 1.00 93.94 176 GLU A C 1
ATOM 1335 O O . GLU A 1 176 ? 15.773 7.870 -1.014 1.00 93.94 176 GLU A O 1
ATOM 1340 N N . ASN A 1 177 ? 16.659 7.285 -2.977 1.00 95.25 177 ASN A N 1
ATOM 1341 C CA . ASN A 1 177 ? 15.431 6.639 -3.453 1.00 95.25 177 ASN A CA 1
ATOM 1342 C C . ASN A 1 177 ? 15.167 5.308 -2.731 1.00 95.25 177 ASN A C 1
ATOM 1344 O O . ASN A 1 177 ? 14.019 4.917 -2.544 1.00 95.25 177 ASN A O 1
ATOM 1348 N N . VAL A 1 178 ? 16.227 4.584 -2.362 1.00 95.56 178 VAL A N 1
ATOM 1349 C CA . VAL A 1 178 ? 16.124 3.360 -1.559 1.00 95.56 178 VAL A CA 1
ATOM 1350 C C . VAL A 1 178 ? 15.623 3.703 -0.161 1.00 95.56 178 VAL A C 1
ATOM 1352 O O . VAL A 1 178 ? 14.667 3.084 0.296 1.00 95.56 178 VAL A O 1
ATOM 1355 N N . GLU A 1 179 ? 16.217 4.711 0.475 1.00 93.00 179 GLU A N 1
ATOM 1356 C CA . GLU A 1 179 ? 15.821 5.185 1.802 1.00 93.00 179 GLU A CA 1
ATOM 1357 C C . GLU A 1 179 ? 14.364 5.658 1.808 1.00 93.00 179 GLU A C 1
ATOM 1359 O O . GLU A 1 179 ? 13.600 5.218 2.662 1.00 93.00 179 GLU A O 1
ATOM 1364 N N . ALA A 1 180 ? 13.935 6.428 0.799 1.00 94.44 180 ALA A N 1
ATOM 1365 C CA . ALA A 1 180 ? 12.541 6.852 0.659 1.00 94.44 180 ALA A CA 1
ATOM 1366 C C . ALA A 1 180 ? 11.572 5.656 0.611 1.00 94.44 180 ALA A C 1
ATOM 1368 O O . ALA A 1 180 ? 10.631 5.590 1.401 1.00 94.44 180 ALA A O 1
ATOM 1369 N N . LEU A 1 181 ? 11.828 4.651 -0.240 1.00 95.19 181 LEU A N 1
ATOM 1370 C CA . LEU A 1 181 ? 10.960 3.468 -0.318 1.00 95.19 181 LEU A CA 1
ATOM 1371 C C . LEU A 1 181 ? 10.929 2.639 0.970 1.00 95.19 181 LEU A C 1
ATOM 1373 O O . LEU A 1 181 ? 9.910 2.012 1.263 1.00 95.19 181 LEU A O 1
ATOM 1377 N N . VAL A 1 182 ? 12.048 2.557 1.690 1.00 93.38 182 VAL A N 1
ATOM 1378 C CA . VAL A 1 182 ? 12.104 1.836 2.967 1.00 93.38 182 VAL A CA 1
ATOM 1379 C C . VAL A 1 182 ? 11.342 2.614 4.038 1.00 93.38 182 VAL A C 1
ATOM 1381 O O . VAL A 1 182 ? 10.542 2.011 4.746 1.00 93.38 182 VAL A O 1
ATOM 1384 N N . SER A 1 183 ? 11.520 3.937 4.089 1.00 92.19 183 SER A N 1
ATOM 1385 C CA . SER A 1 183 ? 10.880 4.825 5.069 1.00 92.19 183 SER A CA 1
ATOM 1386 C C . SER A 1 183 ? 9.355 4.817 4.965 1.00 92.19 183 SER A C 1
ATOM 1388 O O . SER A 1 183 ? 8.667 4.842 5.973 1.00 92.19 183 SER A O 1
ATOM 1390 N N . GLN A 1 184 ? 8.828 4.657 3.747 1.00 91.50 184 GLN A N 1
ATOM 1391 C CA . GLN A 1 184 ? 7.390 4.576 3.477 1.00 91.50 184 GLN A CA 1
ATOM 1392 C C . GLN A 1 184 ? 6.822 3.148 3.573 1.00 91.50 184 GLN A C 1
ATOM 1394 O O . GLN A 1 184 ? 5.702 2.886 3.135 1.00 91.50 184 GLN A O 1
ATOM 1399 N N . GLY A 1 185 ? 7.607 2.166 4.036 1.00 90.56 185 GLY A N 1
ATOM 1400 C CA . GLY A 1 185 ? 7.159 0.771 4.131 1.00 90.56 185 GLY A CA 1
ATOM 1401 C C . GLY A 1 185 ? 6.864 0.099 2.778 1.00 90.56 185 GLY A C 1
ATOM 1402 O O . GLY A 1 185 ? 6.293 -0.994 2.718 1.00 90.56 185 GLY A O 1
ATOM 1403 N N . ILE A 1 186 ? 7.278 0.699 1.658 1.00 92.56 186 ILE A N 1
ATOM 1404 C CA . ILE A 1 186 ? 7.051 0.146 0.315 1.00 92.56 186 ILE A CA 1
ATOM 1405 C C . ILE A 1 186 ? 7.949 -1.076 0.103 1.00 92.56 186 ILE A C 1
ATOM 1407 O O . ILE A 1 186 ? 7.497 -2.116 -0.392 1.00 92.56 186 ILE A O 1
ATOM 1411 N N . SER A 1 187 ? 9.216 -0.989 0.518 1.00 88.69 187 SER A N 1
ATOM 1412 C CA . SER A 1 187 ? 10.186 -2.083 0.415 1.00 88.69 187 SER A CA 1
ATOM 1413 C C . SER A 1 187 ? 10.619 -2.620 1.777 1.00 88.69 187 SER A C 1
ATOM 1415 O O . SER A 1 187 ? 11.749 -2.402 2.207 1.00 88.69 187 SER A O 1
ATOM 1417 N N . VAL A 1 188 ? 9.748 -3.407 2.405 1.00 78.00 188 VAL A N 1
ATOM 1418 C CA . VAL A 1 188 ? 10.027 -4.075 3.686 1.00 78.00 188 VAL A CA 1
ATOM 1419 C C . VAL A 1 188 ? 10.511 -5.507 3.467 1.00 78.00 188 VAL A C 1
ATOM 1421 O O . VAL A 1 188 ? 9.972 -6.242 2.636 1.00 78.00 188 VAL A O 1
ATOM 1424 N N . THR A 1 189 ? 11.520 -5.913 4.236 1.00 81.50 189 THR A N 1
ATOM 1425 C CA . THR A 1 189 ? 11.969 -7.306 4.355 1.00 81.50 189 THR A CA 1
ATOM 1426 C C . THR A 1 189 ? 12.163 -7.632 5.830 1.00 81.50 189 THR A C 1
ATOM 1428 O O . THR A 1 189 ? 12.506 -6.751 6.610 1.00 81.50 189 THR A O 1
ATOM 1431 N N . SER A 1 190 ? 11.955 -8.886 6.230 1.00 83.44 190 SER A N 1
ATOM 1432 C CA . SER A 1 190 ? 12.051 -9.293 7.642 1.00 83.44 190 SER A CA 1
ATOM 1433 C C . SER A 1 190 ? 13.460 -9.169 8.232 1.00 83.44 190 SER A C 1
ATOM 1435 O O . SER A 1 190 ? 13.624 -9.214 9.445 1.00 83.44 190 SER A O 1
ATOM 1437 N N . ASP A 1 191 ? 14.483 -9.099 7.378 1.00 86.56 191 ASP A N 1
ATOM 1438 C CA . ASP A 1 191 ? 15.889 -8.976 7.757 1.00 86.56 191 ASP A CA 1
ATOM 1439 C C . ASP A 1 191 ? 16.473 -7.582 7.493 1.00 86.56 191 ASP A C 1
ATOM 1441 O O . ASP A 1 191 ? 17.688 -7.416 7.581 1.00 86.56 191 ASP A O 1
ATOM 1445 N N . ASN A 1 192 ? 15.629 -6.597 7.160 1.00 84.25 192 ASN A N 1
ATOM 1446 C CA . ASN A 1 192 ? 16.010 -5.218 6.830 1.00 84.25 192 ASN A CA 1
ATOM 1447 C C . ASN A 1 192 ? 17.070 -5.091 5.712 1.00 84.25 192 ASN A C 1
ATOM 1449 O O . ASN A 1 192 ? 17.701 -4.044 5.558 1.00 84.25 192 ASN A O 1
ATOM 1453 N N . ALA A 1 193 ? 17.268 -6.136 4.899 1.00 91.75 193 ALA A N 1
ATOM 1454 C CA . ALA A 1 193 ? 18.192 -6.116 3.770 1.00 91.75 193 ALA A CA 1
ATOM 1455 C C . ALA A 1 193 ? 17.466 -5.689 2.487 1.00 91.75 193 ALA A C 1
ATOM 1457 O O . ALA A 1 193 ? 16.554 -6.367 1.998 1.00 91.75 193 ALA A O 1
ATOM 1458 N N . PHE A 1 194 ? 17.904 -4.587 1.881 1.00 94.81 194 PHE A N 1
ATOM 1459 C CA . PHE A 1 194 ? 17.305 -4.071 0.659 1.00 94.81 194 PHE A CA 1
ATOM 1460 C C . PHE A 1 194 ? 17.695 -4.883 -0.577 1.00 94.81 194 PHE A C 1
ATOM 1462 O O . PHE A 1 194 ? 16.909 -4.941 -1.519 1.00 94.81 194 PHE A O 1
ATOM 1469 N N . ARG A 1 195 ? 18.858 -5.547 -0.587 1.00 95.50 195 ARG A N 1
ATOM 1470 C CA . ARG A 1 195 ? 19.381 -6.379 -1.688 1.00 95.50 195 ARG A CA 1
ATOM 1471 C C . ARG A 1 195 ? 19.527 -5.602 -3.008 1.00 95.50 195 ARG A C 1
ATOM 1473 O O . ARG A 1 195 ? 18.989 -6.014 -4.037 1.00 95.50 195 ARG A O 1
ATOM 1480 N N . PRO A 1 196 ? 20.267 -4.477 -3.036 1.00 96.62 196 PRO A N 1
ATOM 1481 C CA . PRO A 1 196 ? 20.198 -3.491 -4.123 1.00 96.62 196 PRO A CA 1
ATOM 1482 C C . PRO A 1 196 ? 20.557 -4.018 -5.516 1.00 96.62 196 PRO A C 1
ATOM 1484 O O . PRO A 1 196 ? 20.050 -3.509 -6.516 1.00 96.62 196 PRO A O 1
ATOM 1487 N N . ARG A 1 197 ? 21.420 -5.038 -5.592 1.00 96.00 197 ARG A N 1
ATOM 1488 C CA . ARG A 1 197 ? 21.944 -5.594 -6.852 1.00 96.00 197 ARG A CA 1
ATOM 1489 C C . ARG A 1 197 ? 21.173 -6.804 -7.370 1.00 96.00 197 ARG A C 1
ATOM 1491 O O . ARG A 1 197 ? 21.524 -7.310 -8.431 1.00 96.00 197 ARG A O 1
ATOM 1498 N N . GLU A 1 198 ? 20.182 -7.290 -6.629 1.00 96.94 198 GLU A N 1
ATOM 1499 C CA . GLU A 1 198 ? 19.347 -8.392 -7.100 1.00 96.94 198 GLU A CA 1
ATOM 1500 C C . GLU A 1 198 ? 18.355 -7.906 -8.155 1.00 96.94 198 GLU A C 1
ATOM 1502 O O . GLU A 1 198 ? 17.846 -6.783 -8.079 1.00 96.94 198 GLU A O 1
ATOM 1507 N N . ASP A 1 199 ? 18.079 -8.767 -9.132 1.00 98.25 199 ASP A N 1
ATOM 1508 C CA . ASP A 1 199 ? 17.042 -8.526 -10.127 1.00 98.25 199 ASP A CA 1
ATOM 1509 C C . ASP A 1 199 ? 15.655 -8.631 -9.486 1.00 98.25 199 ASP A C 1
ATOM 1511 O O . ASP A 1 199 ? 15.399 -9.485 -8.634 1.00 98.25 199 ASP A O 1
ATOM 1515 N N . VAL A 1 200 ? 14.730 -7.791 -9.942 1.00 98.06 200 VAL A N 1
ATOM 1516 C CA . VAL A 1 200 ? 13.337 -7.819 -9.488 1.00 98.06 200 VAL A CA 1
ATOM 1517 C C . VAL A 1 200 ? 12.544 -8.829 -10.315 1.00 98.06 200 VAL A C 1
ATOM 1519 O O . VAL A 1 200 ? 12.574 -8.796 -11.545 1.00 98.06 200 VAL A O 1
ATOM 1522 N N . THR A 1 201 ? 11.793 -9.718 -9.669 1.00 98.44 201 THR A N 1
ATOM 1523 C CA . THR A 1 201 ? 10.832 -10.599 -10.358 1.00 98.44 201 THR A CA 1
ATOM 1524 C C . THR A 1 201 ? 9.531 -9.867 -10.694 1.00 98.44 201 THR A C 1
ATOM 1526 O O . THR A 1 201 ? 9.173 -8.873 -10.064 1.00 98.44 201 THR A O 1
ATOM 1529 N N . ARG A 1 202 ? 8.771 -10.365 -11.673 1.00 98.31 202 ARG A N 1
ATOM 1530 C CA . ARG A 1 202 ? 7.476 -9.779 -12.060 1.00 98.31 202 ARG A CA 1
ATOM 1531 C C . ARG A 1 202 ? 6.468 -9.729 -10.910 1.00 98.31 202 ARG A C 1
ATOM 1533 O O . ARG A 1 202 ? 5.731 -8.752 -10.809 1.00 98.31 202 ARG A O 1
ATOM 1540 N N . ALA A 1 203 ? 6.442 -10.739 -10.043 1.00 98.06 203 ALA A N 1
ATOM 1541 C CA . ALA A 1 203 ? 5.596 -10.732 -8.850 1.00 98.06 203 ALA A CA 1
ATOM 1542 C C . ALA A 1 203 ? 6.043 -9.676 -7.832 1.00 98.06 203 ALA A C 1
ATOM 1544 O O . ALA A 1 203 ? 5.231 -8.880 -7.378 1.00 98.06 203 ALA A O 1
ATOM 1545 N N . GLN A 1 204 ? 7.345 -9.591 -7.542 1.00 97.69 204 GLN A N 1
ATOM 1546 C CA . GLN A 1 204 ? 7.870 -8.555 -6.647 1.00 97.69 204 GLN A CA 1
ATOM 1547 C C . GLN A 1 204 ? 7.567 -7.143 -7.164 1.00 97.69 204 GLN A C 1
ATOM 1549 O O . GLN A 1 204 ? 7.164 -6.285 -6.388 1.00 97.69 204 GLN A O 1
ATOM 1554 N N . PHE A 1 205 ? 7.720 -6.897 -8.469 1.00 98.38 205 PHE A N 1
ATOM 1555 C CA . PHE A 1 205 ? 7.409 -5.588 -9.043 1.00 98.38 205 PHE A CA 1
ATOM 1556 C C . PHE A 1 205 ? 5.921 -5.230 -8.922 1.00 98.38 205 PHE A C 1
ATOM 1558 O O . PHE A 1 205 ? 5.615 -4.077 -8.638 1.00 98.38 205 PHE A O 1
ATOM 1565 N N . ALA A 1 206 ? 5.009 -6.198 -9.090 1.00 98.12 206 ALA A N 1
ATOM 1566 C CA . ALA A 1 206 ? 3.578 -5.975 -8.863 1.00 98.12 206 ALA A CA 1
ATOM 1567 C C . ALA A 1 206 ? 3.304 -5.529 -7.420 1.00 98.12 206 ALA A C 1
ATOM 1569 O O . ALA A 1 206 ? 2.586 -4.555 -7.217 1.00 98.12 206 ALA A O 1
ATOM 1570 N N . VAL A 1 207 ? 3.957 -6.167 -6.442 1.00 97.62 207 VAL A N 1
ATOM 1571 C CA . VAL A 1 207 ? 3.841 -5.786 -5.027 1.00 97.62 207 VAL A CA 1
ATOM 1572 C C . VAL A 1 207 ? 4.338 -4.369 -4.770 1.00 97.62 207 VAL A C 1
ATOM 1574 O O . VAL A 1 207 ? 3.646 -3.582 -4.129 1.00 97.62 207 VAL A O 1
ATOM 1577 N N . PHE A 1 208 ? 5.517 -4.010 -5.282 1.00 98.00 208 PHE A N 1
ATOM 1578 C CA . PHE A 1 208 ? 6.039 -2.656 -5.087 1.00 98.00 208 PHE A CA 1
ATOM 1579 C C . PHE A 1 208 ? 5.173 -1.602 -5.771 1.00 98.00 208 PHE A C 1
ATOM 1581 O O . PHE A 1 208 ? 4.913 -0.562 -5.175 1.00 98.00 208 PHE A O 1
ATOM 1588 N N . LEU A 1 209 ? 4.700 -1.873 -6.989 1.00 97.75 209 LEU A N 1
ATOM 1589 C CA . LEU A 1 209 ? 3.835 -0.950 -7.714 1.00 97.75 209 LEU A CA 1
ATOM 1590 C C . LEU A 1 209 ? 2.491 -0.754 -7.003 1.00 97.75 209 LEU A C 1
ATOM 1592 O O . LEU A 1 209 ? 2.065 0.384 -6.855 1.00 97.75 209 LEU A O 1
ATOM 1596 N N . ASP A 1 210 ? 1.847 -1.822 -6.527 1.00 96.62 210 ASP A N 1
ATOM 1597 C CA . ASP A 1 210 ? 0.586 -1.722 -5.780 1.00 96.62 210 ASP A CA 1
ATOM 1598 C C . ASP A 1 210 ? 0.745 -0.900 -4.493 1.00 96.62 210 ASP A C 1
ATOM 1600 O O . ASP A 1 210 ? -0.058 -0.007 -4.233 1.00 96.62 210 ASP A O 1
ATOM 1604 N N . ARG A 1 211 ? 1.829 -1.125 -3.737 1.00 97.06 211 ARG A N 1
ATOM 1605 C CA . ARG A 1 211 ? 2.143 -0.340 -2.531 1.00 97.06 211 ARG A CA 1
ATOM 1606 C C . ARG A 1 211 ? 2.370 1.134 -2.834 1.00 97.06 211 ARG A C 1
ATOM 1608 O O . ARG A 1 211 ? 1.876 1.981 -2.101 1.00 97.06 211 ARG A O 1
ATOM 1615 N N . VAL A 1 212 ? 3.086 1.443 -3.914 1.00 96.50 212 VAL A N 1
ATOM 1616 C CA . VAL A 1 212 ? 3.303 2.834 -4.333 1.00 96.50 212 VAL A CA 1
ATOM 1617 C C . VAL A 1 212 ? 1.985 3.489 -4.729 1.00 96.50 212 VAL A C 1
ATOM 1619 O O . VAL A 1 212 ? 1.727 4.611 -4.317 1.00 96.50 212 VAL A O 1
ATOM 1622 N N . LEU A 1 213 ? 1.125 2.787 -5.471 1.00 95.44 213 LEU A N 1
ATOM 1623 C CA . LEU A 1 213 ? -0.195 3.303 -5.834 1.00 95.44 213 LEU A CA 1
ATOM 1624 C C . LEU A 1 213 ? -1.067 3.558 -4.599 1.00 95.44 213 LEU A C 1
ATOM 1626 O O . LEU A 1 213 ? -1.764 4.567 -4.558 1.00 95.44 213 LEU A O 1
ATOM 1630 N N . ALA A 1 214 ? -1.003 2.680 -3.596 1.00 95.44 214 ALA A N 1
ATOM 1631 C CA . ALA A 1 214 ? -1.706 2.852 -2.330 1.00 95.44 214 ALA A CA 1
ATOM 1632 C C . ALA A 1 214 ? -1.175 4.053 -1.524 1.00 95.44 214 ALA A C 1
ATOM 1634 O O . ALA A 1 214 ? -1.962 4.864 -1.040 1.00 95.44 214 ALA A O 1
ATOM 1635 N N . TYR A 1 215 ? 0.150 4.222 -1.444 1.00 95.06 215 TYR A N 1
ATOM 1636 C CA . TYR A 1 215 ? 0.784 5.401 -0.843 1.00 95.06 215 TYR A CA 1
ATOM 1637 C C . TYR A 1 215 ? 0.347 6.689 -1.552 1.00 95.06 215 TYR A C 1
ATOM 1639 O O . TYR A 1 215 ? -0.216 7.582 -0.932 1.00 95.06 215 TYR A O 1
ATOM 1647 N N . THR A 1 216 ? 0.498 6.755 -2.877 1.00 93.56 216 THR A N 1
ATOM 1648 C CA . THR A 1 216 ? 0.113 7.939 -3.655 1.00 93.56 216 THR A CA 1
ATOM 1649 C C . THR A 1 216 ? -1.377 8.258 -3.531 1.00 93.56 216 THR A C 1
ATOM 1651 O O . THR A 1 216 ? -1.757 9.427 -3.561 1.00 93.56 216 THR A O 1
ATOM 1654 N N . TRP A 1 217 ? -2.234 7.241 -3.415 1.00 93.12 217 TRP A N 1
ATOM 1655 C CA . TRP A 1 217 ? -3.658 7.455 -3.179 1.00 93.12 217 TRP A CA 1
ATOM 1656 C C . TRP A 1 217 ? -3.919 8.090 -1.812 1.00 93.12 217 TRP A C 1
ATOM 1658 O O . TRP A 1 217 ? -4.689 9.039 -1.730 1.00 93.12 217 TRP A O 1
ATOM 1668 N N . THR A 1 218 ? -3.231 7.621 -0.776 1.00 94.38 218 THR A N 1
ATOM 1669 C CA . THR A 1 218 ? -3.322 8.147 0.596 1.00 94.38 218 THR A CA 1
ATOM 1670 C C . THR A 1 218 ? -2.942 9.624 0.651 1.00 94.38 218 THR A C 1
ATOM 1672 O O . THR A 1 218 ? -3.743 10.446 1.088 1.00 94.38 218 THR A O 1
ATOM 1675 N N . GLU A 1 219 ? -1.791 9.968 0.071 1.00 92.69 219 GLU A N 1
ATOM 1676 C CA . GLU A 1 219 ? -1.320 11.352 -0.081 1.00 92.69 219 GLU A CA 1
ATOM 1677 C C . GLU A 1 219 ? -2.318 12.224 -0.857 1.00 92.69 219 GLU A C 1
ATOM 1679 O O . GLU A 1 219 ? -2.509 13.403 -0.572 1.00 92.69 219 GLU A O 1
ATOM 1684 N N . LEU A 1 220 ? -2.976 11.660 -1.876 1.00 90.62 220 LEU A N 1
ATOM 1685 C CA . LEU A 1 220 ? -3.962 12.394 -2.666 1.00 90.62 220 LEU A CA 1
ATOM 1686 C C . LEU A 1 220 ? -5.250 12.673 -1.884 1.00 90.62 220 LEU A C 1
ATOM 1688 O O . LEU A 1 220 ? -5.875 13.705 -2.125 1.00 90.62 220 LEU A O 1
ATOM 1692 N N . GLN A 1 221 ? -5.644 11.761 -0.995 1.00 92.25 221 GLN A N 1
ATOM 1693 C CA . GLN A 1 221 ? -6.768 11.961 -0.080 1.00 92.25 221 GLN A CA 1
ATOM 1694 C C . GLN A 1 221 ? -6.403 12.868 1.106 1.00 92.25 221 GLN A C 1
ATOM 1696 O O . GLN A 1 221 ? -7.298 13.245 1.854 1.00 92.25 221 GLN A O 1
ATOM 1701 N N . GLY A 1 222 ? -5.123 13.228 1.269 1.00 93.75 222 GLY A N 1
ATOM 1702 C CA . GLY A 1 222 ? -4.644 14.040 2.386 1.00 93.75 222 GLY A CA 1
ATOM 1703 C C . GLY A 1 222 ? -4.757 13.322 3.728 1.00 93.75 222 GLY A C 1
ATOM 1704 O O . GLY A 1 222 ? -5.005 13.981 4.729 1.00 93.75 222 GLY A O 1
ATOM 1705 N N . ILE A 1 223 ? -4.653 11.989 3.745 1.00 95.69 223 ILE A N 1
ATOM 1706 C CA . ILE A 1 223 ? -4.730 11.190 4.974 1.00 95.69 223 ILE A CA 1
ATOM 1707 C C . ILE A 1 223 ? -3.341 11.128 5.605 1.00 95.69 223 ILE A C 1
ATOM 1709 O O . ILE A 1 223 ? -2.419 10.575 5.008 1.00 95.69 223 ILE A O 1
ATOM 1713 N N . GLU A 1 224 ? -3.220 11.638 6.824 1.00 94.44 224 GLU A N 1
ATOM 1714 C CA . GLU A 1 224 ? -1.991 11.607 7.620 1.00 94.44 224 GLU A CA 1
ATOM 1715 C C . GLU A 1 224 ? -1.807 10.243 8.301 1.00 94.44 224 GLU A C 1
ATOM 1717 O O . GLU A 1 224 ? -0.713 9.677 8.318 1.00 94.44 224 GLU A O 1
ATOM 1722 N N . GLY A 1 225 ? -2.889 9.668 8.826 1.00 94.75 225 GLY A N 1
ATOM 1723 C CA . GLY A 1 225 ? -2.819 8.419 9.575 1.00 94.75 225 GLY A CA 1
ATOM 1724 C C . GLY A 1 225 ? -4.184 7.876 9.961 1.00 94.75 225 GLY A C 1
ATOM 1725 O O . GLY A 1 225 ? -5.205 8.538 9.775 1.00 94.75 225 GLY A O 1
ATOM 1726 N N . ILE A 1 226 ? -4.194 6.664 10.513 1.00 97.31 226 ILE A N 1
ATOM 1727 C CA . ILE A 1 226 ? -5.384 6.060 11.114 1.00 97.31 226 ILE A CA 1
ATOM 1728 C C . ILE A 1 226 ? -5.040 5.377 12.434 1.00 97.31 226 ILE A C 1
ATOM 1730 O O . ILE A 1 226 ? -3.917 4.912 12.624 1.00 97.31 226 ILE A O 1
ATOM 1734 N N . GLU A 1 227 ? -6.020 5.277 13.321 1.00 95.00 227 GLU A N 1
ATOM 1735 C CA . GLU A 1 227 ? -5.863 4.652 14.632 1.00 95.00 227 GLU A CA 1
ATOM 1736 C C . GLU A 1 227 ? -7.149 3.927 15.026 1.00 95.00 227 GLU A C 1
ATOM 1738 O O . GLU A 1 227 ? -8.236 4.492 14.942 1.00 95.00 227 GLU A O 1
ATOM 1743 N N . ALA A 1 228 ? -7.039 2.670 15.452 1.00 94.69 228 ALA A N 1
ATOM 1744 C CA . ALA A 1 228 ? -8.150 1.980 16.092 1.00 94.69 228 ALA A CA 1
ATOM 1745 C C . ALA A 1 228 ? -8.198 2.416 17.561 1.00 94.69 228 ALA A C 1
ATOM 1747 O O . ALA A 1 228 ? -7.239 2.214 18.301 1.00 94.69 228 ALA A O 1
ATOM 1748 N N . ILE A 1 229 ? -9.297 3.048 17.964 1.00 92.19 229 ILE A N 1
ATOM 1749 C CA . ILE A 1 229 ? -9.471 3.574 19.325 1.00 92.19 229 ILE A CA 1
ATOM 1750 C C . ILE A 1 229 ? -9.998 2.483 20.253 1.00 92.19 229 ILE A C 1
ATOM 1752 O O . ILE A 1 229 ? -9.594 2.383 21.406 1.00 92.19 229 ILE A O 1
ATOM 1756 N N . ASN A 1 230 ? -10.907 1.662 19.734 1.00 88.12 230 ASN A N 1
ATOM 1757 C CA . ASN A 1 230 ? -11.497 0.509 20.400 1.00 88.12 230 ASN A CA 1
ATOM 1758 C C . ASN A 1 230 ? -11.982 -0.481 19.320 1.00 88.12 230 ASN A C 1
ATOM 1760 O O . ASN A 1 230 ? -11.758 -0.265 18.126 1.00 88.12 230 ASN A O 1
ATOM 1764 N N . ASN A 1 231 ? -12.664 -1.554 19.714 1.00 92.19 231 ASN A N 1
ATOM 1765 C CA . ASN A 1 231 ? -13.108 -2.625 18.823 1.00 92.19 231 ASN A CA 1
ATOM 1766 C C . ASN A 1 231 ? -14.194 -2.223 17.805 1.00 92.19 231 ASN A C 1
ATOM 1768 O O . ASN A 1 231 ? -14.522 -3.027 16.942 1.00 92.19 231 ASN A O 1
ATOM 1772 N N . THR A 1 232 ? -14.757 -1.017 17.871 1.00 93.69 232 THR A N 1
ATOM 1773 C CA . THR A 1 232 ? -15.771 -0.521 16.921 1.00 93.69 232 THR A CA 1
ATOM 1774 C C . THR A 1 232 ? -15.472 0.884 16.404 1.00 93.69 232 THR A C 1
ATOM 1776 O O . THR A 1 232 ? -16.139 1.338 15.479 1.00 93.69 232 THR A O 1
ATOM 1779 N N . THR A 1 233 ? -14.447 1.566 16.912 1.00 93.44 233 THR A N 1
ATOM 1780 C CA . THR A 1 233 ? -14.118 2.945 16.535 1.00 93.44 233 THR A CA 1
ATOM 1781 C C . THR A 1 233 ? -12.736 3.032 15.905 1.00 93.44 233 THR A C 1
ATOM 1783 O O . THR A 1 233 ? -11.745 2.581 16.483 1.00 93.44 233 THR A O 1
ATOM 1786 N N . VAL A 1 234 ? -12.662 3.682 14.745 1.00 96.69 234 VAL A N 1
ATOM 1787 C CA . VAL A 1 234 ? -11.407 4.002 14.055 1.00 96.69 234 VAL A CA 1
ATOM 1788 C C . VAL A 1 234 ? -11.369 5.493 13.753 1.00 96.69 234 VAL A C 1
ATOM 1790 O O . VAL A 1 234 ? -12.315 6.029 13.186 1.00 96.69 234 VAL A O 1
ATOM 1793 N N . HIS A 1 235 ? -10.281 6.168 14.096 1.00 97.50 235 HIS A N 1
ATOM 1794 C CA . HIS A 1 235 ? -10.027 7.548 13.698 1.00 97.50 235 HIS A CA 1
ATOM 1795 C C . HIS A 1 235 ? -9.211 7.588 12.409 1.00 97.50 235 HIS A C 1
ATOM 1797 O O . HIS A 1 235 ? -8.257 6.826 12.240 1.00 97.50 235 HIS A O 1
ATOM 1803 N N . VAL A 1 236 ? -9.580 8.496 11.509 1.00 98.25 236 VAL A N 1
ATOM 1804 C CA . VAL A 1 236 ? -8.825 8.841 10.303 1.00 98.25 236 VAL A CA 1
ATOM 1805 C C . VAL A 1 236 ? -8.424 10.305 10.399 1.00 98.25 236 VAL A C 1
ATOM 1807 O O . VAL A 1 236 ? -9.285 11.181 10.477 1.00 98.25 236 VAL A O 1
ATOM 1810 N N . TYR A 1 237 ? -7.120 10.554 10.390 1.00 97.31 237 TYR A N 1
ATOM 1811 C CA . TYR A 1 237 ? -6.525 11.879 10.521 1.00 97.31 237 TYR A CA 1
ATOM 1812 C C . TYR A 1 237 ? -6.168 12.439 9.144 1.00 97.31 237 TYR A C 1
ATOM 1814 O O . TYR A 1 237 ? -5.590 11.728 8.315 1.00 97.31 237 TYR A O 1
ATOM 1822 N N . PHE A 1 238 ? -6.493 13.707 8.904 1.00 96.38 238 PHE A N 1
ATOM 1823 C CA . PHE A 1 238 ? -6.255 14.398 7.639 1.00 96.38 238 PHE A CA 1
ATOM 1824 C C . PHE A 1 238 ? -5.336 15.612 7.800 1.00 96.38 238 PHE A 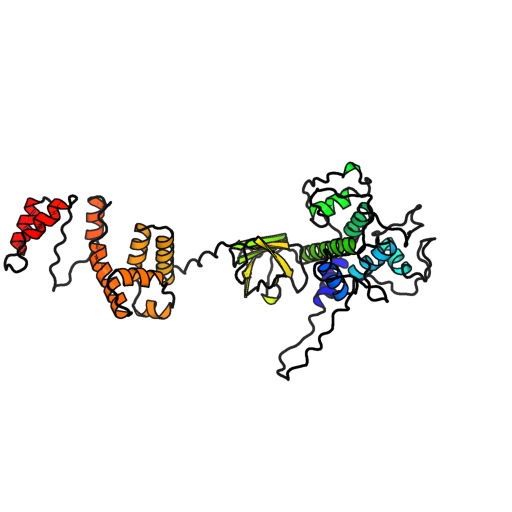C 1
ATOM 1826 O O . PHE A 1 238 ? -5.359 16.298 8.817 1.00 96.38 238 PHE A O 1
ATOM 1833 N N . GLU A 1 239 ? -4.564 15.921 6.757 1.00 94.56 239 GLU A N 1
ATOM 1834 C CA . GLU A 1 239 ? -3.646 17.069 6.726 1.00 94.56 239 GLU A CA 1
ATOM 1835 C C . GLU A 1 239 ? -4.373 18.423 6.621 1.00 94.56 239 GLU A C 1
ATOM 1837 O O . GLU A 1 239 ? -3.872 19.458 7.071 1.00 94.56 239 GLU A O 1
ATOM 1842 N N . GLU A 1 240 ? -5.547 18.434 5.986 1.00 92.62 240 GLU A N 1
ATOM 1843 C CA . GLU A 1 240 ? -6.396 19.611 5.793 1.00 92.62 240 GLU A CA 1
ATOM 1844 C C . GLU A 1 240 ? -7.811 19.332 6.331 1.00 92.62 240 GLU A C 1
ATOM 1846 O O . GLU A 1 240 ? -8.243 18.177 6.320 1.00 92.62 240 GLU A O 1
ATOM 1851 N N . PRO A 1 241 ? -8.561 20.364 6.769 1.00 92.19 241 PRO A N 1
ATOM 1852 C CA . PRO A 1 241 ? -9.923 20.171 7.248 1.00 92.19 241 PRO A CA 1
ATOM 1853 C C . PRO A 1 241 ? -10.847 19.556 6.193 1.00 92.19 241 PRO A C 1
ATOM 1855 O O . PRO A 1 241 ? -10.801 19.944 5.022 1.00 92.19 241 PRO A O 1
ATOM 1858 N N . ILE A 1 242 ? -11.746 18.675 6.629 1.00 90.69 242 ILE A N 1
ATOM 1859 C CA . ILE A 1 242 ? -12.751 18.018 5.794 1.00 90.69 242 ILE A CA 1
ATOM 1860 C C . ILE A 1 242 ? -14.144 18.579 6.070 1.00 90.69 242 ILE A C 1
ATOM 1862 O O . ILE A 1 242 ? -14.581 18.692 7.211 1.00 90.69 242 ILE A O 1
ATOM 1866 N N . ASP A 1 243 ? -14.860 18.897 4.990 1.00 89.81 243 ASP A N 1
ATOM 1867 C CA . ASP A 1 243 ? -16.232 19.411 5.048 1.00 89.81 243 ASP A CA 1
ATOM 1868 C C . ASP A 1 243 ? -17.289 18.289 5.040 1.00 89.81 243 ASP A C 1
ATOM 1870 O O . ASP A 1 243 ? -18.380 18.454 5.585 1.00 89.81 243 ASP A O 1
ATOM 1874 N N . GLU A 1 244 ? -16.996 17.160 4.385 1.00 89.44 244 GLU A N 1
ATOM 1875 C CA . GLU A 1 244 ? -17.926 16.043 4.202 1.00 89.44 244 GLU A CA 1
ATOM 1876 C C . GLU A 1 244 ? -17.194 14.699 4.278 1.00 89.44 244 GLU A C 1
ATOM 1878 O O . GLU A 1 244 ? -16.192 14.487 3.597 1.00 89.44 244 GLU A O 1
ATOM 1883 N N . ALA A 1 245 ? -17.754 13.763 5.042 1.00 92.00 245 ALA A N 1
ATOM 1884 C CA . ALA A 1 245 ? -17.264 12.395 5.164 1.00 92.00 245 ALA A CA 1
ATOM 1885 C C . ALA A 1 245 ? -18.439 11.416 5.008 1.00 92.00 245 ALA A C 1
ATOM 1887 O O . ALA A 1 245 ? -18.969 10.937 6.003 1.00 92.00 245 ALA A O 1
ATOM 1888 N N . PRO A 1 246 ? -18.935 11.152 3.783 1.00 94.00 246 PRO A N 1
ATOM 1889 C CA . PRO A 1 246 ? -20.010 10.185 3.588 1.00 94.00 246 PRO A CA 1
ATOM 1890 C C . PRO A 1 246 ? -19.542 8.776 3.966 1.00 94.00 246 PRO A C 1
ATOM 1892 O O . PRO A 1 246 ? -18.491 8.352 3.502 1.00 94.00 246 PRO A O 1
ATOM 1895 N N . THR A 1 247 ? -20.349 7.995 4.685 1.00 91.00 247 THR A N 1
ATOM 1896 C CA . THR A 1 247 ? -19.989 6.624 5.109 1.00 91.00 247 THR A CA 1
ATOM 1897 C C . THR A 1 247 ? -19.528 5.739 3.949 1.00 91.00 247 THR A C 1
ATOM 1899 O O . THR A 1 247 ? -18.521 5.050 4.049 1.00 91.00 247 THR A O 1
ATOM 1902 N N . ALA A 1 248 ? -20.195 5.837 2.793 1.00 91.25 248 ALA A N 1
ATOM 1903 C CA . ALA A 1 248 ? -19.851 5.086 1.580 1.00 91.25 248 ALA A CA 1
ATOM 1904 C C . ALA A 1 248 ? -18.469 5.429 0.983 1.00 91.25 248 ALA A C 1
ATOM 1906 O O . ALA A 1 248 ? -18.004 4.740 0.077 1.00 91.25 248 ALA A O 1
ATOM 1907 N N . MET A 1 249 ? -17.827 6.505 1.445 1.00 91.94 249 MET A N 1
ATOM 1908 C CA . MET A 1 249 ? -16.463 6.857 1.062 1.00 91.94 249 MET A CA 1
ATOM 1909 C C . MET A 1 249 ? -15.436 5.919 1.700 1.00 91.94 249 MET A C 1
ATOM 1911 O O . MET A 1 249 ? -14.370 5.750 1.115 1.00 91.94 249 MET A O 1
ATOM 1915 N N . PHE A 1 250 ? -15.739 5.310 2.847 1.00 95.94 250 PHE A N 1
ATOM 1916 C CA . PHE A 1 250 ? -14.794 4.524 3.637 1.00 95.94 250 PHE A CA 1
ATOM 1917 C C . PHE A 1 250 ? -15.179 3.043 3.635 1.00 95.94 250 PHE A C 1
ATOM 1919 O O . PHE A 1 250 ? -16.348 2.685 3.756 1.00 95.94 250 PHE A O 1
ATOM 1926 N N . ALA A 1 251 ? -14.185 2.172 3.495 1.00 96.19 251 ALA A N 1
ATOM 1927 C CA . ALA A 1 251 ? -14.348 0.724 3.580 1.00 96.19 251 ALA A CA 1
ATOM 1928 C C . ALA A 1 251 ? -13.045 0.066 4.054 1.00 96.19 251 ALA A C 1
ATOM 1930 O O . ALA A 1 251 ? -11.998 0.707 4.075 1.00 96.19 251 ALA A O 1
ATOM 1931 N N . PHE A 1 252 ? -13.089 -1.226 4.373 1.00 95.69 252 PHE A N 1
ATOM 1932 C CA . PHE A 1 252 ? -11.908 -2.032 4.689 1.00 95.69 252 PHE A CA 1
ATOM 1933 C C . PHE A 1 252 ? -11.838 -3.286 3.808 1.00 95.69 252 PHE A C 1
ATOM 1935 O O . PHE A 1 252 ? -12.847 -3.748 3.278 1.00 95.69 252 PHE A O 1
ATOM 1942 N N . ASP A 1 253 ? -10.636 -3.836 3.627 1.00 84.44 253 ASP A N 1
ATOM 1943 C CA . ASP A 1 253 ? -10.369 -4.980 2.740 1.00 84.44 253 ASP A CA 1
ATOM 1944 C C . ASP A 1 253 ? -10.919 -6.333 3.236 1.00 84.44 253 ASP A C 1
ATOM 1946 O O . ASP A 1 253 ? -11.137 -7.226 2.418 1.00 84.44 253 ASP A O 1
ATOM 1950 N N . ASN A 1 254 ? -11.173 -6.485 4.541 1.00 80.62 254 ASN A N 1
ATOM 1951 C CA . ASN A 1 254 ? -11.499 -7.767 5.186 1.00 80.62 254 ASN A CA 1
ATOM 1952 C C . ASN A 1 254 ? -12.898 -7.817 5.839 1.00 80.62 254 ASN A C 1
ATOM 1954 O O . ASN A 1 254 ? -13.018 -8.238 6.985 1.00 80.62 254 ASN A O 1
ATOM 1958 N N . GLU A 1 255 ? -13.947 -7.399 5.126 1.00 82.81 255 GLU A N 1
ATOM 1959 C CA . GLU A 1 255 ? -15.360 -7.448 5.581 1.00 82.81 255 GLU A CA 1
ATOM 1960 C C . GLU A 1 255 ? -15.682 -6.640 6.859 1.00 82.81 255 GLU A C 1
ATOM 1962 O O . GLU A 1 255 ? -16.800 -6.718 7.358 1.00 82.81 255 GLU A O 1
ATOM 1967 N N . LEU A 1 256 ? -14.749 -5.828 7.373 1.00 94.06 256 LEU A N 1
ATOM 1968 C CA . LEU A 1 256 ? -15.032 -4.868 8.443 1.00 94.06 256 LEU A CA 1
ATOM 1969 C C . LEU A 1 256 ? -15.944 -3.768 7.885 1.00 94.06 256 LEU A C 1
ATOM 1971 O O . LEU A 1 256 ? -15.520 -2.944 7.068 1.00 94.06 256 LEU A O 1
ATOM 1975 N N . GLU A 1 257 ? -17.211 -3.791 8.291 1.00 94.56 257 GLU A N 1
ATOM 1976 C CA . GLU A 1 257 ? -18.224 -2.866 7.794 1.00 94.56 257 GLU A CA 1
ATOM 1977 C C . GLU A 1 257 ? -18.062 -1.499 8.460 1.00 94.56 257 GLU A C 1
ATOM 1979 O O . GLU A 1 257 ? -17.941 -1.415 9.680 1.00 94.56 257 GLU A O 1
ATOM 1984 N N . VAL A 1 258 ? -18.094 -0.424 7.669 1.00 96.00 258 VAL A N 1
ATOM 1985 C CA . VAL A 1 258 ? -18.210 0.948 8.183 1.00 96.00 258 VAL A CA 1
ATOM 1986 C C . VAL A 1 258 ? -19.698 1.280 8.272 1.00 96.00 258 VAL A C 1
ATOM 1988 O O . VAL A 1 258 ? -20.389 1.350 7.254 1.00 96.00 258 VAL A O 1
ATOM 1991 N N . LEU A 1 259 ? -20.192 1.427 9.497 1.00 92.44 259 LEU A N 1
ATOM 1992 C CA . LEU A 1 259 ? -21.606 1.604 9.820 1.00 92.44 259 LEU A CA 1
ATOM 1993 C C . LEU A 1 259 ? -22.016 3.077 9.821 1.00 92.44 259 LEU A C 1
ATOM 1995 O O . LEU A 1 259 ? -23.107 3.403 9.355 1.00 92.44 259 LEU A O 1
ATOM 1999 N N . ASP A 1 260 ? -21.147 3.949 10.331 1.00 91.25 260 ASP A N 1
ATOM 2000 C CA . ASP A 1 260 ? -21.382 5.390 10.394 1.00 91.25 260 ASP A CA 1
ATOM 2001 C C . ASP A 1 260 ? -20.065 6.173 10.389 1.00 91.25 260 ASP A C 1
ATOM 2003 O O . ASP A 1 260 ? -18.985 5.617 10.607 1.00 91.25 260 ASP A O 1
ATOM 2007 N N . THR A 1 261 ? -20.162 7.469 10.107 1.00 92.31 261 THR A N 1
ATOM 2008 C CA . THR A 1 261 ? -19.026 8.386 10.033 1.00 92.31 261 THR A CA 1
ATOM 2009 C C . THR A 1 261 ? -19.380 9.754 10.594 1.00 92.31 261 THR A C 1
ATOM 2011 O O . THR A 1 261 ? -20.348 10.370 10.145 1.00 92.31 261 THR A O 1
ATOM 2014 N N . ALA A 1 262 ? -18.547 10.275 11.492 1.00 89.81 262 ALA A N 1
ATOM 2015 C CA . ALA A 1 262 ? -18.673 11.616 12.054 1.00 89.81 262 ALA A CA 1
ATOM 2016 C C . ALA A 1 262 ? -17.375 12.410 11.866 1.00 89.81 262 ALA A C 1
ATOM 2018 O O . ALA A 1 262 ? -16.291 11.836 11.835 1.00 89.81 262 ALA A O 1
ATOM 2019 N N . ILE A 1 263 ? -17.483 13.731 11.726 1.00 91.44 263 ILE A N 1
ATOM 2020 C CA . ILE A 1 263 ? -16.328 14.637 11.703 1.00 91.44 263 ILE A CA 1
ATOM 2021 C C . ILE A 1 263 ? -16.238 15.280 13.084 1.00 91.44 263 ILE A C 1
ATOM 2023 O O . ILE A 1 263 ? -17.238 15.811 13.570 1.00 91.44 263 ILE A O 1
ATOM 2027 N N . GLU A 1 264 ? -15.061 15.226 13.695 1.00 90.00 264 GLU A N 1
ATOM 2028 C CA . GLU A 1 264 ? -14.784 15.891 14.969 1.00 90.00 264 GLU A CA 1
ATOM 2029 C C . GLU A 1 264 ? -14.825 17.420 14.836 1.00 90.00 264 GLU A C 1
ATOM 2031 O O . GLU A 1 264 ? -14.650 17.991 13.756 1.00 90.00 264 GLU A O 1
ATOM 2036 N N . ASP A 1 265 ? -14.986 18.113 15.965 1.00 88.38 265 ASP A N 1
ATOM 2037 C CA . ASP A 1 265 ? -15.037 19.582 16.015 1.00 88.38 265 ASP A CA 1
ATOM 2038 C C . ASP A 1 265 ? -13.745 20.260 15.514 1.00 88.38 265 ASP A C 1
ATOM 2040 O O . ASP A 1 265 ? -13.748 21.449 15.172 1.00 88.38 265 ASP A O 1
ATOM 2044 N N . ASP A 1 266 ? -12.627 19.528 15.477 1.00 89.50 266 ASP A N 1
ATOM 2045 C CA . ASP A 1 266 ? -11.364 20.015 14.923 1.00 89.50 266 ASP A CA 1
ATOM 2046 C C . ASP A 1 266 ? -11.407 20.167 13.390 1.00 89.50 266 ASP A C 1
ATOM 2048 O O . ASP A 1 266 ? -10.691 21.009 12.840 1.00 89.50 266 ASP A O 1
ATOM 2052 N N . GLY A 1 267 ? -12.281 19.413 12.715 1.00 91.06 267 GLY A N 1
ATOM 2053 C CA . GLY A 1 267 ? -12.393 19.310 11.264 1.00 91.06 267 GLY A CA 1
ATOM 2054 C C . GLY A 1 267 ? -11.310 18.463 10.587 1.00 91.06 267 GLY A C 1
ATOM 2055 O O . GLY A 1 267 ? -11.377 18.299 9.375 1.00 91.06 267 GLY A O 1
ATOM 2056 N N . TYR A 1 268 ? -10.325 17.936 11.315 1.00 94.75 268 TYR A N 1
ATOM 2057 C CA . TYR A 1 268 ? -9.206 17.142 10.779 1.00 94.75 268 TYR A CA 1
ATOM 2058 C C . TYR A 1 268 ? -9.360 15.644 11.052 1.00 94.75 268 TYR A C 1
ATOM 2060 O O . TYR A 1 268 ? -8.659 14.840 10.439 1.00 94.75 268 TYR A O 1
ATOM 2068 N N . THR A 1 269 ? -10.268 15.265 11.952 1.00 95.88 269 THR A N 1
ATOM 2069 C CA . THR A 1 269 ? -10.483 13.871 12.336 1.00 95.88 269 THR A CA 1
ATOM 2070 C C . THR A 1 269 ? -11.853 13.389 11.869 1.00 95.88 269 THR A C 1
ATOM 2072 O O . THR A 1 269 ? -12.881 14.006 12.154 1.00 95.88 269 THR A O 1
ATOM 2075 N N . VAL A 1 270 ? -11.872 12.258 11.161 1.00 96.62 270 VAL A N 1
ATOM 2076 C CA . VAL A 1 270 ? -13.097 11.513 10.851 1.00 96.62 270 VAL A CA 1
ATOM 2077 C C . VAL A 1 270 ? -13.144 10.265 11.722 1.00 96.62 270 VAL A C 1
ATOM 2079 O O . VAL A 1 270 ? -12.254 9.418 11.658 1.00 96.62 270 VAL A O 1
ATOM 2082 N N . VAL A 1 271 ? -14.205 10.138 12.507 1.00 95.56 271 VAL A N 1
ATOM 2083 C CA . VAL A 1 271 ? -14.512 8.959 13.314 1.00 95.56 271 VAL A CA 1
ATOM 2084 C C . VAL A 1 271 ? -15.331 7.995 12.472 1.00 95.56 271 VAL A C 1
ATOM 2086 O O . VAL A 1 271 ? -16.408 8.342 11.992 1.00 95.56 271 VAL A O 1
ATOM 2089 N N . LEU A 1 272 ? -14.826 6.780 12.295 1.00 96.94 272 LEU A N 1
ATOM 2090 C CA . LEU A 1 272 ? -15.532 5.670 11.671 1.00 96.94 272 LEU A CA 1
ATOM 2091 C C . LEU A 1 272 ? -16.093 4.766 12.770 1.00 96.94 272 LEU A C 1
ATOM 2093 O O . LEU A 1 272 ? -15.332 4.186 13.550 1.00 96.94 272 LEU A O 1
ATOM 2097 N N . THR A 1 273 ? -17.411 4.600 12.796 1.00 94.06 273 THR A N 1
ATOM 2098 C CA . THR A 1 273 ? -18.055 3.515 13.538 1.00 94.06 273 THR A CA 1
ATOM 2099 C C . THR A 1 273 ? -18.076 2.282 12.649 1.00 94.06 273 THR A C 1
ATOM 2101 O O . THR A 1 273 ? -18.539 2.330 11.510 1.00 94.06 273 THR A O 1
ATOM 2104 N N . THR A 1 274 ? -17.573 1.169 13.163 1.00 95.38 274 THR A N 1
ATOM 2105 C CA . THR A 1 274 ? -17.380 -0.090 12.441 1.00 95.38 274 THR A CA 1
ATOM 2106 C C . THR A 1 274 ? -18.117 -1.236 13.126 1.00 95.38 274 THR A C 1
ATOM 2108 O O . THR A 1 274 ? -18.503 -1.129 14.290 1.00 95.38 274 THR A O 1
ATOM 2111 N N . SER A 1 275 ? -18.324 -2.345 12.413 1.00 93.00 275 SER A N 1
ATOM 2112 C CA . SER A 1 275 ? -18.633 -3.621 13.067 1.00 93.00 275 SER A CA 1
ATOM 2113 C C . SER A 1 275 ? -17.488 -4.044 13.999 1.00 93.00 275 SER A C 1
ATOM 2115 O O . SER A 1 275 ? -16.371 -3.553 13.860 1.00 93.00 275 SER A O 1
ATOM 2117 N N . GLU A 1 276 ? -17.733 -4.981 14.919 1.00 92.38 276 GLU A N 1
ATOM 2118 C CA . GLU A 1 276 ? -16.692 -5.450 15.843 1.00 92.38 276 GLU A CA 1
ATOM 2119 C C . GLU A 1 276 ? -15.434 -5.939 15.109 1.00 92.38 276 GLU A C 1
ATOM 2121 O O . GLU A 1 276 ? -15.481 -6.791 14.216 1.00 92.38 276 GLU A O 1
ATOM 2126 N N . GLN A 1 277 ? -14.296 -5.397 15.522 1.00 93.38 277 GLN A N 1
ATOM 2127 C CA . GLN A 1 277 ? -12.978 -5.781 15.059 1.00 93.38 277 GLN A CA 1
ATOM 2128 C C . GLN A 1 277 ? -12.549 -7.087 15.730 1.00 93.38 277 GLN A C 1
ATOM 2130 O O . GLN A 1 277 ? -12.720 -7.304 16.927 1.00 93.38 277 GLN A O 1
ATOM 2135 N N . VAL A 1 278 ? -11.917 -7.957 14.949 1.00 91.31 278 VAL A N 1
ATOM 2136 C CA . VAL A 1 278 ? -11.215 -9.134 15.470 1.00 91.31 278 VAL A CA 1
ATOM 2137 C C . VAL A 1 278 ? -9.822 -8.734 15.961 1.00 91.31 278 VAL A C 1
ATOM 2139 O O . VAL A 1 278 ? -9.039 -8.169 15.192 1.00 91.31 278 VAL A O 1
ATOM 2142 N N . LEU A 1 279 ? -9.501 -9.078 17.212 1.00 90.25 279 LEU A N 1
ATOM 2143 C CA . LEU A 1 279 ? -8.186 -8.857 17.823 1.00 90.25 279 LEU A CA 1
ATOM 2144 C C . LEU A 1 279 ? -7.047 -9.417 16.955 1.00 90.25 279 LEU A C 1
ATOM 2146 O O . LEU A 1 279 ? -7.150 -10.527 16.427 1.00 90.25 279 LEU A O 1
ATOM 2150 N N . ASP A 1 280 ? -5.956 -8.656 16.832 1.00 87.94 280 ASP A N 1
ATOM 2151 C CA . ASP A 1 280 ? -4.747 -8.976 16.050 1.00 87.94 280 ASP A CA 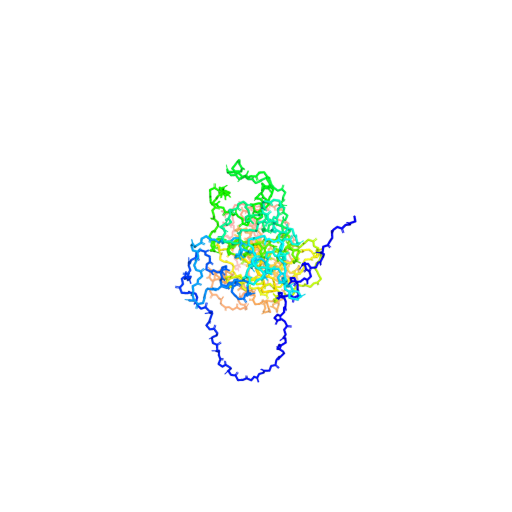1
ATOM 2152 C C . ASP A 1 280 ? -4.956 -9.113 14.527 1.00 87.94 280 ASP A C 1
ATOM 2154 O O . ASP A 1 280 ? -3.992 -9.315 13.778 1.00 87.94 280 ASP A O 1
ATOM 2158 N N . GLN A 1 281 ? -6.188 -8.988 14.026 1.00 92.81 281 GLN A N 1
ATOM 2159 C CA . GLN A 1 281 ? -6.451 -8.976 12.591 1.00 92.81 281 GLN A CA 1
ATOM 2160 C C . GLN A 1 281 ? -6.124 -7.601 12.011 1.00 92.81 281 GLN A C 1
ATOM 2162 O O . GLN A 1 281 ? -6.507 -6.572 12.557 1.00 92.81 281 GLN A O 1
ATOM 2167 N N . THR A 1 282 ? -5.434 -7.568 10.875 1.00 94.19 282 THR A N 1
ATOM 2168 C CA . THR A 1 282 ? -5.120 -6.313 10.188 1.00 94.19 282 THR A CA 1
ATOM 2169 C C . THR A 1 282 ? -6.216 -5.932 9.200 1.00 94.19 282 THR A C 1
ATOM 2171 O O . THR A 1 282 ? -6.670 -6.787 8.432 1.00 94.19 282 THR A O 1
ATOM 2174 N N . TYR A 1 283 ? -6.555 -4.647 9.144 1.00 95.38 283 TYR A N 1
ATOM 2175 C CA . TYR A 1 283 ? -7.498 -4.083 8.178 1.00 95.38 283 TYR A CA 1
ATOM 2176 C C . TYR A 1 283 ? -6.830 -2.936 7.424 1.00 95.38 283 TYR A C 1
ATOM 2178 O O . TYR A 1 283 ? -6.294 -2.020 8.049 1.00 95.38 283 TYR A O 1
ATOM 2186 N N . THR A 1 284 ? -6.853 -2.977 6.091 1.00 96.00 284 THR A N 1
ATOM 2187 C CA . THR A 1 284 ? -6.394 -1.853 5.263 1.00 96.00 284 THR A CA 1
ATOM 2188 C C . THR A 1 284 ? -7.573 -0.949 4.936 1.00 96.00 284 THR A C 1
ATOM 2190 O O . THR A 1 284 ? -8.588 -1.435 4.435 1.00 96.00 284 THR A O 1
ATOM 2193 N N . LEU A 1 285 ? -7.424 0.358 5.144 1.00 97.50 285 LEU A N 1
ATOM 2194 C CA . LEU A 1 285 ? -8.440 1.333 4.762 1.00 97.50 285 LEU A CA 1
ATOM 2195 C C . LEU A 1 285 ? -8.535 1.463 3.228 1.00 97.50 285 LEU A C 1
ATOM 2197 O O . LEU A 1 285 ? -7.541 1.525 2.499 1.00 97.50 285 LEU A O 1
ATOM 2201 N N . LEU A 1 286 ? -9.760 1.537 2.722 1.00 95.81 286 LEU A N 1
ATOM 2202 C CA . LEU A 1 286 ? -10.095 1.931 1.362 1.00 95.81 286 LEU A CA 1
ATOM 2203 C C . LEU A 1 286 ? -10.854 3.253 1.427 1.00 95.81 286 LEU A C 1
ATOM 2205 O O . LEU A 1 286 ? -11.772 3.416 2.229 1.00 95.81 286 LEU A O 1
ATOM 2209 N N . VAL A 1 287 ? -10.495 4.173 0.536 1.00 94.56 287 VAL A N 1
ATOM 2210 C CA . VAL A 1 287 ? -11.190 5.448 0.367 1.00 94.56 287 VAL A CA 1
ATOM 2211 C C . VAL A 1 287 ? -11.625 5.588 -1.079 1.00 94.56 287 VAL A C 1
ATOM 2213 O O . VAL A 1 287 ? -10.799 5.487 -1.986 1.00 94.56 287 VAL A O 1
ATOM 2216 N N . SER A 1 288 ? -12.924 5.800 -1.297 1.00 90.38 288 SER A N 1
ATOM 2217 C CA . SER A 1 288 ? -13.566 5.800 -2.619 1.00 90.38 288 SER A CA 1
ATOM 2218 C C . SER A 1 288 ? -13.166 4.577 -3.457 1.00 90.38 288 SER A C 1
ATOM 2220 O O . SER A 1 288 ? -12.680 4.716 -4.577 1.00 90.38 288 SER A O 1
ATOM 2222 N N . GLU A 1 289 ? -13.315 3.380 -2.874 1.00 88.00 289 GLU A N 1
ATOM 2223 C CA . GLU A 1 289 ? -12.995 2.066 -3.473 1.00 88.00 289 GLU A CA 1
ATOM 2224 C C . GLU A 1 289 ? -11.500 1.805 -3.749 1.00 88.00 289 GLU A C 1
ATOM 2226 O O . GLU A 1 289 ? -11.113 0.698 -4.132 1.00 88.00 289 GLU A O 1
ATOM 2231 N N . ALA A 1 290 ? -10.623 2.783 -3.521 1.00 90.00 290 ALA A N 1
ATOM 2232 C CA . ALA A 1 290 ? -9.190 2.634 -3.715 1.00 90.00 290 ALA A CA 1
ATOM 2233 C C . ALA A 1 290 ? -8.458 2.433 -2.381 1.00 90.00 290 ALA A C 1
ATOM 2235 O O . ALA A 1 290 ? -8.621 3.176 -1.415 1.00 90.00 290 ALA A O 1
ATOM 2236 N N . ARG A 1 291 ? -7.618 1.396 -2.358 1.00 92.94 291 ARG A N 1
ATOM 2237 C CA . ARG A 1 291 ? -6.771 1.012 -1.225 1.00 92.94 291 ARG A CA 1
ATOM 2238 C C . ARG A 1 291 ? -5.760 2.109 -0.876 1.00 92.94 291 ARG A C 1
ATOM 2240 O O . ARG A 1 291 ? -5.044 2.570 -1.765 1.00 92.94 291 ARG A O 1
ATOM 2247 N N . THR A 1 292 ? -5.681 2.470 0.402 1.00 96.06 292 THR A N 1
ATOM 2248 C CA . THR A 1 292 ? -4.636 3.330 0.982 1.00 96.06 292 THR A CA 1
ATOM 2249 C C . THR A 1 292 ? -3.475 2.467 1.502 1.00 96.06 292 THR A C 1
ATOM 2251 O O . THR A 1 292 ? -3.541 1.234 1.482 1.00 96.06 292 THR A O 1
ATOM 2254 N N . ASN A 1 293 ? -2.377 3.079 1.946 1.00 94.38 293 ASN A N 1
ATOM 2255 C CA . ASN A 1 293 ? -1.326 2.372 2.692 1.00 94.38 293 ASN A CA 1
ATOM 2256 C C . ASN A 1 293 ? -1.581 2.369 4.213 1.00 94.38 293 ASN A C 1
ATOM 2258 O O . ASN A 1 293 ? -0.697 1.963 4.964 1.00 94.38 293 ASN A O 1
ATOM 2262 N N . GLN A 1 294 ? -2.767 2.796 4.652 1.00 96.19 294 GLN A N 1
ATOM 2263 C CA . GLN A 1 294 ? -3.132 2.937 6.057 1.00 96.19 294 GLN A CA 1
ATOM 2264 C C . GLN A 1 294 ? -3.738 1.633 6.578 1.00 96.19 294 GLN A C 1
ATOM 2266 O O . GLN A 1 294 ? -4.693 1.102 6.002 1.00 96.19 294 GLN A O 1
ATOM 2271 N N . VAL A 1 295 ? -3.156 1.101 7.652 1.00 95.19 295 VAL A N 1
ATOM 2272 C CA . VAL A 1 295 ? -3.508 -0.204 8.223 1.00 95.19 295 VAL A CA 1
ATOM 2273 C C . VAL A 1 295 ? -3.700 -0.064 9.727 1.00 95.19 295 VAL A C 1
ATOM 2275 O O . VAL A 1 295 ? -2.822 0.457 10.407 1.00 95.19 295 VAL A O 1
ATOM 2278 N N . ILE A 1 296 ? -4.809 -0.593 10.240 1.00 95.31 296 ILE A N 1
ATOM 2279 C CA . ILE A 1 296 ? -5.012 -0.817 11.676 1.00 95.31 296 ILE A CA 1
ATOM 2280 C C . ILE A 1 296 ? -4.848 -2.296 12.012 1.00 95.31 296 ILE A C 1
ATOM 2282 O O . ILE A 1 296 ? -5.028 -3.170 11.160 1.00 95.31 296 ILE A O 1
ATOM 2286 N N . THR A 1 297 ? -4.538 -2.572 13.275 1.00 94.38 297 THR A N 1
ATOM 2287 C CA . THR A 1 297 ? -4.683 -3.901 13.879 1.00 94.38 297 THR A CA 1
ATOM 2288 C C . THR A 1 297 ? -5.898 -3.853 14.795 1.00 94.38 297 THR A C 1
ATOM 2290 O O . THR A 1 297 ? -6.034 -2.893 15.542 1.00 94.38 297 THR A O 1
ATOM 2293 N N . GLY A 1 298 ? -6.789 -4.836 14.700 1.00 88.81 298 GLY A N 1
ATOM 2294 C CA . GLY A 1 298 ? -8.039 -4.855 15.449 1.00 88.81 298 GLY A CA 1
ATOM 2295 C C . GLY A 1 298 ? -7.823 -4.925 16.958 1.00 88.81 298 GLY A C 1
ATOM 2296 O O . GLY A 1 298 ? -6.930 -5.636 17.427 1.00 88.81 298 GLY A O 1
ATOM 2297 N N . HIS A 1 299 ? -8.662 -4.197 17.691 1.00 82.62 299 HIS A N 1
ATOM 2298 C CA . HIS A 1 299 ? -8.694 -4.154 19.155 1.00 82.62 299 HIS A CA 1
ATOM 2299 C C . HIS A 1 299 ? -9.783 -5.078 19.725 1.00 82.62 299 HIS A C 1
ATOM 2301 O O . HIS A 1 299 ? -10.765 -5.368 19.047 1.00 82.62 299 HIS A O 1
ATOM 2307 N N . ASP A 1 300 ? -9.621 -5.528 20.973 1.00 77.62 300 ASP A N 1
ATOM 2308 C CA . ASP A 1 300 ? -10.640 -6.270 21.738 1.00 77.62 300 ASP A CA 1
ATOM 2309 C C . ASP A 1 300 ? -11.375 -5.410 22.774 1.00 77.62 300 ASP A C 1
ATOM 2311 O O . ASP A 1 300 ? -12.433 -5.810 23.260 1.00 77.62 300 ASP A O 1
ATOM 2315 N N . GLU A 1 301 ? -10.833 -4.239 23.102 1.00 75.31 301 GLU A N 1
ATOM 2316 C CA . GLU A 1 301 ? -11.436 -3.307 24.047 1.00 75.31 301 GLU A CA 1
ATOM 2317 C C . GLU A 1 301 ? -12.753 -2.782 23.478 1.00 75.31 301 GLU A C 1
ATOM 2319 O O . GLU A 1 301 ? -12.770 -2.169 22.411 1.00 75.31 301 GLU A O 1
ATOM 2324 N N . ALA A 1 302 ? -13.862 -3.058 24.167 1.00 65.69 302 ALA A N 1
ATOM 2325 C CA . ALA A 1 302 ? -15.162 -2.524 23.793 1.00 65.69 302 ALA A CA 1
ATOM 2326 C C . ALA A 1 302 ? -15.108 -0.995 23.785 1.00 65.69 302 ALA A C 1
ATOM 2328 O O . ALA A 1 302 ? -14.435 -0.396 24.628 1.00 65.69 302 ALA A O 1
ATOM 2329 N N . ALA A 1 303 ? -15.819 -0.358 22.851 1.00 60.53 303 ALA A N 1
ATOM 2330 C CA . ALA A 1 303 ? -16.037 1.078 22.963 1.00 60.53 303 ALA A CA 1
ATOM 2331 C C . ALA A 1 303 ? -16.549 1.405 24.371 1.00 60.53 303 ALA A C 1
ATOM 2333 O O . ALA A 1 303 ? -17.437 0.691 24.853 1.00 60.53 303 ALA A O 1
ATOM 2334 N N . PRO A 1 304 ? -16.015 2.452 25.032 1.00 54.41 304 PRO A N 1
ATOM 2335 C CA . PRO A 1 304 ? -16.628 2.926 26.257 1.00 54.41 304 PRO A CA 1
ATOM 2336 C C . PRO A 1 304 ? -18.090 3.205 25.928 1.00 54.41 304 PRO A C 1
ATOM 2338 O O . PRO A 1 304 ? -18.389 3.848 24.915 1.00 54.41 304 PRO A O 1
ATOM 2341 N N . THR A 1 305 ? -19.001 2.652 26.725 1.00 54.34 305 THR A N 1
ATOM 2342 C CA . THR A 1 305 ? -20.427 2.921 26.561 1.00 54.34 305 THR A CA 1
ATOM 2343 C C . THR A 1 305 ? -20.577 4.445 26.531 1.00 54.34 305 THR A C 1
ATOM 2345 O O . THR A 1 305 ? -19.985 5.110 27.386 1.00 54.34 305 THR A O 1
ATOM 2348 N N . PRO A 1 306 ? -21.242 5.022 25.511 1.00 53.62 306 PRO A N 1
ATOM 2349 C CA . PRO A 1 306 ? -21.276 6.468 25.341 1.00 53.62 306 PRO A CA 1
ATOM 2350 C C . PRO A 1 306 ? -21.734 7.110 26.643 1.00 53.62 306 PRO A C 1
ATOM 2352 O O . PRO A 1 306 ? -22.739 6.671 27.206 1.00 53.62 306 PRO A O 1
ATOM 2355 N N . GLU A 1 307 ? -20.975 8.107 27.114 1.00 57.12 307 GLU A N 1
ATOM 2356 C CA . GLU A 1 307 ? -21.307 8.822 28.341 1.00 57.12 307 GLU A CA 1
ATOM 2357 C C . GLU A 1 307 ? -22.726 9.388 28.151 1.00 57.12 307 GLU A C 1
ATOM 2359 O O . GLU A 1 307 ? -22.963 10.180 27.231 1.00 57.12 307 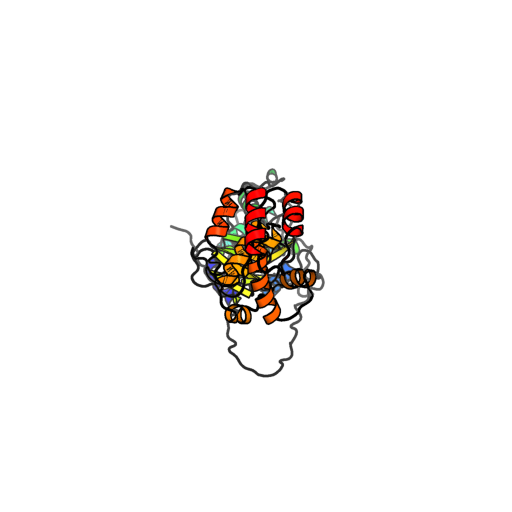GLU A O 1
ATOM 2364 N N . PRO A 1 308 ? -23.704 8.905 28.919 1.00 60.75 308 PRO A N 1
ATOM 2365 C CA . PRO A 1 308 ? -25.102 9.262 28.718 1.00 60.75 308 PRO A CA 1
ATOM 2366 C C . PRO A 1 308 ? -25.329 10.754 28.970 1.00 60.75 308 PRO A C 1
ATOM 2368 O O . PRO A 1 308 ? -24.611 11.388 29.747 1.00 60.75 308 PRO A O 1
ATOM 2371 N N . GLU A 1 309 ? -26.344 11.334 28.317 1.00 66.25 309 GLU A N 1
ATOM 2372 C CA . GLU A 1 309 ? -26.639 12.757 28.492 1.00 66.25 309 GLU A CA 1
ATOM 2373 C C . GLU A 1 309 ? -26.894 13.080 29.981 1.00 66.25 309 GLU A C 1
ATOM 2375 O O . GLU A 1 309 ? -27.682 12.386 30.631 1.00 66.25 309 GLU A O 1
ATOM 2380 N N . PRO A 1 310 ? -26.282 14.140 30.542 1.00 66.19 310 PRO A N 1
ATOM 2381 C CA . PRO A 1 310 ? -26.475 14.483 31.946 1.00 66.19 310 PRO A CA 1
ATOM 2382 C C . PRO A 1 310 ? -27.942 14.768 32.287 1.00 66.19 310 PRO A C 1
ATOM 2384 O O . PRO A 1 310 ? -28.607 15.553 31.607 1.00 66.19 310 PRO A O 1
ATOM 2387 N N . GLY A 1 311 ? -28.430 14.199 33.387 1.00 66.88 311 GLY A N 1
ATOM 2388 C CA . GLY A 1 311 ? -29.822 14.322 33.824 1.00 66.88 311 GLY A CA 1
ATOM 2389 C C . GLY A 1 311 ? -30.792 13.401 33.081 1.00 66.88 311 GLY A C 1
ATOM 2390 O O . GLY A 1 311 ? -31.990 13.694 33.040 1.00 66.88 311 GLY A O 1
ATOM 2391 N N . THR A 1 312 ? -30.287 12.315 32.492 1.00 67.75 312 THR A N 1
ATOM 2392 C CA . THR A 1 312 ? -31.097 11.238 31.914 1.00 67.75 312 THR A CA 1
ATOM 2393 C C . THR A 1 312 ? -31.056 9.974 32.769 1.00 67.75 312 THR A C 1
ATOM 2395 O O . THR A 1 312 ? -30.173 9.789 33.610 1.00 67.75 312 THR A O 1
ATOM 2398 N N . ILE A 1 313 ? -32.025 9.083 32.560 1.00 62.81 313 ILE A N 1
ATOM 2399 C CA . ILE A 1 313 ? -32.063 7.802 33.268 1.00 62.81 313 ILE A CA 1
ATOM 2400 C C . ILE A 1 313 ? -30.913 6.893 32.824 1.00 62.81 313 ILE A C 1
ATOM 2402 O O . ILE A 1 313 ? -30.385 6.122 33.622 1.00 62.81 313 ILE A O 1
ATOM 2406 N N . GLU A 1 314 ? -30.459 7.057 31.583 1.00 61.81 314 GLU A N 1
ATOM 2407 C CA . GLU A 1 314 ? -29.279 6.414 31.025 1.00 61.81 314 GLU A CA 1
ATOM 2408 C C . GLU A 1 314 ? -28.006 6.781 31.811 1.00 61.81 314 GLU A C 1
ATOM 2410 O O . GLU A 1 314 ? -27.168 5.905 32.007 1.00 61.81 314 GLU A O 1
ATOM 2415 N N . GLU A 1 315 ? -27.889 8.008 32.355 1.00 71.69 315 GLU A N 1
ATOM 2416 C CA . GLU A 1 315 ? -26.810 8.412 33.288 1.00 71.69 315 GLU A CA 1
ATOM 2417 C C . GLU A 1 315 ? -26.769 7.541 34.529 1.00 71.69 315 GLU A C 1
ATOM 2419 O O . GLU A 1 315 ? -25.709 7.072 34.949 1.00 71.69 315 GLU A O 1
ATOM 2424 N N . VAL A 1 316 ? -27.939 7.292 35.100 1.00 66.25 316 VAL A N 1
ATOM 2425 C CA . VAL A 1 316 ? -28.059 6.496 36.313 1.00 66.25 316 VAL A CA 1
ATOM 2426 C C . VAL A 1 316 ? -27.752 5.027 36.027 1.00 66.25 316 VAL A C 1
ATOM 2428 O O . VAL A 1 316 ? -27.019 4.397 36.788 1.00 66.25 316 VAL A O 1
ATOM 2431 N N . VAL A 1 317 ? -28.259 4.489 34.914 1.00 61.44 317 VAL A N 1
ATOM 2432 C CA . VAL A 1 317 ? -28.012 3.100 34.497 1.00 61.44 317 VAL A CA 1
ATOM 2433 C C . VAL A 1 317 ? -26.533 2.866 34.178 1.00 61.44 317 VAL A C 1
ATOM 2435 O O . VAL A 1 317 ? -25.967 1.879 34.647 1.00 61.44 317 VAL A O 1
ATOM 2438 N N . TYR A 1 318 ? -25.887 3.786 33.459 1.00 67.00 318 TYR A N 1
ATOM 2439 C CA . TYR A 1 318 ? -24.453 3.722 33.168 1.00 67.00 318 TYR A CA 1
ATOM 2440 C C . TYR A 1 318 ? -23.614 3.748 34.450 1.00 67.00 318 TYR A C 1
ATOM 2442 O O . TYR A 1 318 ? -22.754 2.891 34.634 1.00 67.00 318 TYR A O 1
ATOM 2450 N N . ALA A 1 319 ? -23.905 4.669 35.377 1.00 67.44 319 ALA A N 1
ATOM 2451 C CA . ALA A 1 319 ? -23.184 4.765 36.646 1.00 67.44 319 ALA A CA 1
ATOM 2452 C C . ALA A 1 319 ? -23.337 3.497 37.510 1.00 67.44 319 ALA A C 1
ATOM 2454 O O . ALA A 1 319 ? -22.394 3.087 38.186 1.00 67.44 319 ALA A O 1
ATOM 2455 N N . LEU A 1 320 ? -24.505 2.843 37.470 1.00 61.19 320 LEU A N 1
ATOM 2456 C CA . LEU A 1 320 ? -24.721 1.552 38.132 1.00 61.19 320 LEU A CA 1
ATOM 2457 C C . LEU A 1 320 ? -23.892 0.433 37.499 1.00 61.19 320 LEU A C 1
ATOM 2459 O O . LEU A 1 320 ? -23.342 -0.398 38.221 1.00 61.19 320 LEU A O 1
ATOM 2463 N N . GLN A 1 321 ? -23.814 0.394 36.168 1.00 59.19 321 GLN A N 1
ATOM 2464 C CA . GLN A 1 321 ? -23.012 -0.594 35.451 1.00 59.19 321 GLN A CA 1
ATOM 2465 C C . GLN A 1 321 ? -21.519 -0.406 35.737 1.00 59.19 321 GLN A C 1
ATOM 2467 O O . GLN A 1 321 ? -20.845 -1.357 36.128 1.00 59.19 321 GLN A O 1
ATOM 2472 N N . GLU A 1 322 ? -21.021 0.823 35.607 1.00 66.44 322 GLU A N 1
ATOM 2473 C CA . GLU A 1 322 ? -19.621 1.166 35.846 1.00 66.44 322 GLU A CA 1
ATOM 2474 C C . GLU A 1 322 ? -19.194 0.813 37.280 1.00 66.44 322 GLU A C 1
ATOM 2476 O O . GLU A 1 322 ? -18.164 0.170 37.490 1.00 66.44 322 GLU A O 1
ATOM 2481 N N . ALA A 1 323 ? -20.011 1.166 38.276 1.00 59.03 323 ALA A N 1
ATOM 2482 C CA . ALA A 1 323 ? -19.735 0.835 39.669 1.00 59.03 323 ALA A CA 1
ATOM 2483 C C . ALA A 1 323 ? -19.738 -0.680 39.935 1.00 59.03 323 ALA A C 1
ATOM 2485 O O . ALA A 1 323 ? -18.922 -1.174 40.715 1.00 59.03 323 ALA A O 1
ATOM 2486 N N . TYR A 1 324 ? -20.626 -1.430 39.273 1.00 54.38 324 TYR A N 1
ATOM 2487 C CA . TYR A 1 324 ? -20.661 -2.889 39.367 1.00 54.38 324 TYR A CA 1
ATOM 2488 C C . TYR A 1 324 ? -19.399 -3.532 38.772 1.00 54.38 324 TYR A C 1
ATOM 2490 O O . TYR A 1 324 ? -18.789 -4.388 39.412 1.00 54.38 324 TYR A O 1
ATOM 2498 N N . GLU A 1 325 ? -18.976 -3.102 37.580 1.00 57.22 325 GLU A N 1
ATOM 2499 C CA . GLU A 1 325 ? -17.774 -3.611 36.903 1.00 57.22 325 GLU A CA 1
ATOM 2500 C C . GLU A 1 325 ? -16.485 -3.321 37.687 1.00 57.22 325 GLU A C 1
ATOM 2502 O O . GLU A 1 325 ? -15.553 -4.127 37.674 1.00 57.22 325 GLU A O 1
ATOM 2507 N N . GLN A 1 326 ? -16.440 -2.195 38.403 1.00 62.66 326 GLN A N 1
ATOM 2508 C CA . GLN A 1 326 ? -15.306 -1.804 39.245 1.00 62.66 326 GLN A CA 1
ATOM 2509 C C . GLN A 1 326 ? -15.337 -2.417 40.655 1.00 62.66 326 GLN A C 1
ATOM 2511 O O . GLN A 1 326 ? -14.407 -2.186 41.431 1.00 62.66 326 GLN A O 1
ATOM 2516 N N . GLU A 1 327 ? -16.372 -3.196 40.993 1.00 54.16 327 GLU A N 1
ATOM 2517 C CA . GLU A 1 327 ? -16.634 -3.688 42.353 1.00 54.16 327 GLU A CA 1
ATOM 2518 C C . GLU A 1 327 ? -16.681 -2.541 43.401 1.00 54.16 327 GLU A C 1
ATOM 2520 O O . GLU A 1 327 ? -16.303 -2.723 44.561 1.00 54.16 327 GLU A O 1
ATOM 2525 N N . ASP A 1 328 ? -17.140 -1.344 43.003 1.00 54.47 328 ASP A N 1
ATOM 2526 C CA . ASP A 1 328 ? -17.250 -0.155 43.861 1.00 54.47 328 ASP A CA 1
ATOM 2527 C C . ASP A 1 328 ? -18.662 -0.033 44.456 1.00 54.47 328 ASP A C 1
ATOM 2529 O O . ASP A 1 328 ? -19.573 0.587 43.900 1.00 54.47 328 ASP A O 1
ATOM 2533 N N . GLU A 1 329 ? -18.843 -0.628 45.637 1.00 46.94 329 GLU A N 1
ATOM 2534 C CA . GLU A 1 329 ? -20.119 -0.619 46.363 1.00 46.94 329 GLU A CA 1
ATOM 2535 C C . GLU A 1 329 ? -20.613 0.797 46.716 1.00 46.94 329 GLU A C 1
ATOM 2537 O O . GLU A 1 329 ? -21.822 1.020 46.805 1.00 46.94 329 GLU A O 1
ATOM 2542 N N . VAL A 1 330 ? -19.711 1.767 46.921 1.00 50.22 330 VAL A N 1
ATOM 2543 C CA . VAL A 1 330 ? -20.092 3.139 47.294 1.00 50.22 330 VAL A CA 1
ATOM 2544 C C . VAL A 1 330 ? -20.666 3.861 46.083 1.00 50.22 330 VAL A C 1
ATOM 2546 O O . VAL A 1 330 ? -21.755 4.427 46.175 1.00 50.22 330 VAL A O 1
ATOM 2549 N N . ALA A 1 331 ? -19.972 3.786 44.946 1.00 53.22 331 ALA A N 1
ATOM 2550 C CA . ALA A 1 331 ? -20.442 4.367 43.693 1.00 53.22 331 ALA A CA 1
ATOM 2551 C C . ALA A 1 331 ? -21.772 3.739 43.242 1.00 53.22 331 ALA A C 1
ATOM 2553 O O . ALA A 1 331 ? -22.671 4.450 42.788 1.00 53.22 331 ALA A O 1
ATOM 2554 N N . PHE A 1 332 ? -21.941 2.428 43.450 1.00 52.56 332 PHE A N 1
ATOM 2555 C CA . PHE A 1 332 ? -23.173 1.720 43.102 1.00 52.56 332 PHE A CA 1
ATOM 2556 C C . PHE A 1 332 ? -24.365 2.243 43.912 1.00 52.56 332 PHE A C 1
ATOM 2558 O O . PHE A 1 332 ? -25.423 2.536 43.354 1.00 52.56 332 PHE A O 1
ATOM 2565 N N . LEU A 1 333 ? -24.192 2.422 45.227 1.00 52.34 333 LEU A N 1
ATOM 2566 C CA . LEU A 1 333 ? -25.232 2.977 46.095 1.00 52.34 333 LEU A CA 1
ATOM 2567 C C . LEU A 1 333 ? -25.542 4.441 45.765 1.00 52.34 333 LEU A C 1
ATOM 2569 O O . LEU A 1 333 ? -26.715 4.812 45.731 1.00 52.34 333 LEU A O 1
ATOM 2573 N N . GLU A 1 334 ? -24.527 5.267 45.494 1.00 58.28 334 GLU A N 1
ATOM 2574 C CA . GLU A 1 334 ? -24.721 6.663 45.085 1.00 58.28 334 GLU A CA 1
ATOM 2575 C C . GLU A 1 334 ? -25.537 6.762 43.791 1.00 58.28 334 GLU A C 1
ATOM 2577 O O . GLU A 1 334 ? -26.506 7.525 43.735 1.00 58.28 334 GLU A O 1
ATOM 2582 N N . ALA A 1 335 ? -25.214 5.949 42.782 1.00 60.41 335 ALA A N 1
ATOM 2583 C CA . ALA A 1 335 ? -25.977 5.883 41.541 1.00 60.41 335 ALA A CA 1
ATOM 2584 C C . ALA A 1 335 ? -27.426 5.436 41.795 1.00 60.41 335 ALA A C 1
ATOM 2586 O O . ALA A 1 335 ? -28.363 6.069 41.308 1.00 60.41 335 ALA A O 1
ATOM 2587 N N . LEU A 1 336 ? -27.634 4.433 42.655 1.00 57.50 336 LEU A N 1
ATOM 2588 C CA . LEU A 1 336 ? -28.968 3.942 43.003 1.00 57.50 336 LEU A CA 1
ATOM 2589 C C . LEU A 1 336 ? -29.855 5.031 43.633 1.00 57.50 336 LEU A C 1
ATOM 2591 O O . LEU A 1 336 ? -31.065 5.044 43.417 1.00 57.50 336 LEU A O 1
ATOM 2595 N N . THR A 1 337 ? -29.280 5.983 44.380 1.00 57.47 337 THR A N 1
ATOM 2596 C CA . THR A 1 337 ? -30.066 7.083 44.970 1.00 57.47 337 THR A CA 1
ATOM 2597 C C . THR A 1 337 ? -30.653 8.040 43.931 1.00 57.47 337 THR A C 1
ATOM 2599 O O . THR A 1 337 ? -31.742 8.575 44.161 1.00 57.47 337 THR A O 1
ATOM 2602 N N . LYS A 1 338 ? -29.981 8.214 42.783 1.00 60.44 338 LYS A N 1
ATOM 2603 C CA . LYS A 1 338 ? -30.418 9.098 41.690 1.00 60.44 338 LYS A CA 1
ATOM 2604 C C . LYS A 1 338 ? -31.613 8.543 40.909 1.00 60.44 338 LYS A C 1
ATOM 2606 O O . LYS A 1 338 ? -32.321 9.317 40.275 1.00 60.44 338 LYS A O 1
ATOM 2611 N N . ILE A 1 339 ? -31.896 7.238 41.004 1.00 55.84 339 ILE A N 1
ATOM 2612 C CA . ILE A 1 339 ? -33.099 6.603 40.426 1.00 55.84 339 ILE A CA 1
ATOM 2613 C C . ILE A 1 339 ? -34.374 7.331 40.889 1.00 55.84 339 ILE A C 1
ATOM 2615 O O . ILE A 1 339 ? -35.301 7.509 40.106 1.00 55.84 339 ILE A O 1
ATOM 2619 N N . ASN A 1 340 ? -34.394 7.828 42.133 1.00 50.66 340 ASN A N 1
ATOM 2620 C CA . ASN A 1 340 ? -35.544 8.523 42.725 1.00 50.66 340 ASN A CA 1
ATOM 2621 C C . ASN A 1 340 ? -35.864 9.888 42.088 1.00 50.66 340 ASN A C 1
ATOM 2623 O O . ASN A 1 340 ? -36.883 10.493 42.427 1.00 50.66 340 ASN A O 1
ATOM 2627 N N . GLU A 1 341 ? -34.993 10.411 41.224 1.00 62.06 341 GLU A N 1
ATOM 2628 C CA . GLU A 1 341 ? -35.227 11.670 40.512 1.00 62.06 341 GLU A CA 1
ATOM 2629 C C . GLU A 1 341 ? -36.100 11.480 39.253 1.00 62.06 341 GLU A C 1
ATOM 2631 O O . GLU A 1 341 ? -36.544 12.473 38.671 1.00 62.06 341 GLU A O 1
ATOM 2636 N N . TYR A 1 342 ? -36.400 10.228 38.872 1.00 56.03 342 TYR A N 1
ATOM 2637 C CA . TYR A 1 342 ? -37.133 9.854 37.657 1.00 56.03 342 TYR A CA 1
ATOM 2638 C C . TYR A 1 342 ? -38.456 9.129 37.980 1.00 56.03 342 TYR A C 1
ATOM 2640 O O . TYR A 1 342 ? -38.560 8.409 38.970 1.00 56.03 342 TYR A O 1
ATOM 2648 N N . ASP A 1 343 ? -39.483 9.350 37.152 1.00 55.28 343 ASP A N 1
ATOM 2649 C CA . ASP A 1 343 ? -40.816 8.727 37.282 1.00 55.28 343 ASP A CA 1
ATOM 2650 C C . ASP A 1 343 ? -40.834 7.306 36.679 1.00 55.28 343 ASP A C 1
ATOM 2652 O O . ASP A 1 343 ? -39.989 6.992 35.842 1.00 55.28 343 ASP A O 1
ATOM 2656 N N . GLU A 1 344 ? -41.806 6.465 37.052 1.00 49.62 344 GLU A N 1
ATOM 2657 C CA . GLU A 1 344 ? -41.949 5.072 36.576 1.00 49.62 344 GLU A CA 1
ATOM 2658 C C . GLU A 1 344 ? -41.965 4.975 35.039 1.00 49.62 344 GLU A C 1
ATOM 2660 O O . GLU A 1 344 ? -41.322 4.096 34.464 1.00 49.62 344 GLU A O 1
ATOM 2665 N N . ASP A 1 345 ? -42.616 5.932 34.370 1.00 51.81 345 ASP A N 1
ATOM 2666 C CA . ASP A 1 345 ? -42.707 6.001 32.905 1.00 51.81 345 ASP A CA 1
ATOM 2667 C C . ASP A 1 345 ? -41.325 6.153 32.227 1.00 51.81 345 ASP A C 1
ATOM 2669 O O . ASP A 1 345 ? -41.138 5.728 31.088 1.00 51.81 345 ASP A O 1
ATOM 2673 N N . ALA A 1 346 ? -40.329 6.725 32.918 1.00 50.09 346 ALA A N 1
ATOM 2674 C CA . ALA A 1 346 ? -38.977 6.893 32.377 1.00 50.09 346 ALA A CA 1
ATOM 2675 C C . ALA A 1 346 ? -38.216 5.559 32.259 1.00 50.09 346 ALA A C 1
ATOM 2677 O O . ALA A 1 346 ? -37.288 5.448 31.458 1.00 50.09 346 ALA A O 1
ATOM 2678 N N . PHE A 1 347 ? -38.615 4.539 33.028 1.00 48.94 347 PHE A N 1
ATOM 2679 C CA . PHE A 1 347 ? -37.999 3.210 33.012 1.00 48.94 347 PHE A CA 1
ATOM 2680 C C . PHE A 1 347 ? -38.591 2.298 31.929 1.00 48.94 347 PHE A C 1
ATOM 2682 O O . PHE A 1 347 ? -37.887 1.423 31.427 1.00 48.94 347 PHE A O 1
ATOM 2689 N N . GLU A 1 348 ? -39.860 2.486 31.544 1.00 45.41 348 GLU A N 1
ATOM 2690 C CA . GLU A 1 348 ? -40.488 1.699 30.469 1.00 45.41 348 GLU A CA 1
ATOM 2691 C C . GLU A 1 348 ? -39.917 2.040 29.081 1.00 45.41 348 GLU A C 1
ATOM 2693 O O . GLU A 1 348 ? -39.791 1.155 28.230 1.00 45.41 348 GLU A O 1
ATOM 2698 N N . ASP A 1 349 ? -39.545 3.304 28.856 1.00 42.19 349 ASP A N 1
ATOM 2699 C CA . ASP A 1 349 ? -39.084 3.789 27.551 1.00 42.19 349 ASP A CA 1
ATOM 2700 C C . ASP A 1 349 ? -37.598 3.495 27.265 1.00 42.19 349 ASP A C 1
ATOM 2702 O O . ASP A 1 349 ? -37.206 3.463 26.094 1.00 42.19 349 ASP A O 1
ATOM 2706 N N . SER A 1 350 ? -36.766 3.239 28.285 1.00 46.59 350 SER A N 1
ATOM 2707 C CA . SER A 1 350 ? -35.308 3.160 28.093 1.00 46.59 350 SER A CA 1
ATOM 2708 C C . SER A 1 350 ? -34.837 1.872 27.406 1.00 46.59 350 SER A C 1
ATOM 2710 O O . SER A 1 350 ? -33.777 1.873 26.797 1.00 46.59 350 SER A O 1
ATOM 2712 N N . GLN A 1 351 ? -35.584 0.758 27.458 1.00 43.12 351 GLN A N 1
ATOM 2713 C CA . GLN A 1 351 ? -35.156 -0.580 26.978 1.00 43.12 351 GLN A CA 1
ATOM 2714 C C . GLN A 1 351 ? -33.778 -1.076 27.487 1.00 43.12 351 GLN A C 1
ATOM 2716 O O . GLN A 1 351 ? -33.370 -2.188 27.144 1.00 43.12 351 GLN A O 1
ATOM 2721 N N . VAL A 1 352 ? -33.074 -0.316 28.330 1.00 43.00 352 VAL A N 1
ATOM 2722 C CA . VAL A 1 352 ? -31.766 -0.656 28.891 1.00 43.00 352 VAL A CA 1
ATOM 2723 C C . VAL A 1 352 ? -31.991 -1.239 30.280 1.00 43.00 352 VAL A C 1
ATOM 2725 O O . VAL A 1 352 ? -31.850 -0.562 31.293 1.00 43.00 352 VAL A O 1
ATOM 2728 N N . PHE A 1 353 ? -32.370 -2.513 30.334 1.00 49.28 353 PHE A N 1
ATOM 2729 C CA . PHE A 1 353 ? -32.290 -3.291 31.567 1.00 49.28 353 PHE A CA 1
ATOM 2730 C C . PHE A 1 353 ? -31.262 -4.400 31.380 1.00 49.28 353 PHE A C 1
ATOM 2732 O O . PHE A 1 353 ? -31.537 -5.380 30.686 1.00 49.28 353 PHE A O 1
ATOM 2739 N N . PRO A 1 354 ? -30.065 -4.253 31.960 1.00 45.38 354 PRO A N 1
ATOM 2740 C CA . PRO A 1 354 ? -29.072 -5.307 31.911 1.00 45.38 354 PRO A CA 1
ATOM 2741 C C . PRO A 1 354 ? -29.506 -6.517 32.748 1.00 45.38 354 PRO A C 1
ATOM 2743 O O . PRO A 1 354 ? -29.906 -6.367 33.906 1.00 45.38 354 PRO A O 1
ATOM 2746 N N . ASP A 1 355 ? -29.330 -7.722 32.202 1.00 40.69 355 ASP A N 1
ATOM 2747 C CA . ASP A 1 355 ? -29.622 -9.007 32.864 1.00 40.69 355 ASP A CA 1
ATOM 2748 C C . ASP A 1 355 ? -28.959 -9.152 34.260 1.00 40.69 355 ASP A C 1
ATOM 2750 O O . ASP A 1 355 ? -29.385 -9.965 35.085 1.00 40.69 355 ASP A O 1
ATOM 2754 N N . TYR A 1 356 ? -27.917 -8.361 34.564 1.00 44.66 356 TYR A N 1
ATOM 2755 C CA . TYR A 1 356 ? -27.234 -8.388 35.860 1.00 44.66 356 TYR A CA 1
ATOM 2756 C C . TYR A 1 356 ? -28.083 -7.808 37.004 1.00 44.66 356 TYR A C 1
ATOM 2758 O O . TYR A 1 356 ? -28.023 -8.346 38.113 1.00 44.66 356 TYR A O 1
ATOM 2766 N N . ILE A 1 357 ? -28.915 -6.787 36.753 1.00 43.50 357 ILE A N 1
ATOM 2767 C CA . ILE A 1 357 ? -29.842 -6.247 37.765 1.00 43.50 357 ILE A CA 1
ATOM 2768 C C . ILE A 1 357 ? -30.858 -7.335 38.128 1.00 43.50 357 ILE A C 1
ATOM 2770 O O . ILE A 1 357 ? -31.099 -7.598 39.304 1.00 43.50 357 ILE A O 1
ATOM 2774 N N . THR A 1 358 ? -31.356 -8.058 37.123 1.00 42.25 358 THR A N 1
ATOM 2775 C CA . THR A 1 358 ? -32.247 -9.215 37.279 1.00 42.25 358 THR A CA 1
ATOM 2776 C C . THR A 1 358 ? -31.595 -10.332 38.095 1.00 42.25 358 THR A C 1
ATOM 2778 O O . THR A 1 358 ? -32.222 -10.877 38.995 1.00 42.25 358 THR A O 1
ATOM 2781 N N . SER A 1 359 ? -30.307 -10.617 37.876 1.00 41.78 359 SER A N 1
ATOM 2782 C CA . SER A 1 359 ? -29.583 -11.639 38.648 1.00 41.78 359 SER A CA 1
ATOM 2783 C C . SER A 1 359 ? -29.370 -11.275 40.126 1.00 41.78 359 SER A C 1
ATOM 2785 O O . SER A 1 359 ? -29.383 -12.155 40.991 1.00 41.78 359 SER A O 1
ATOM 2787 N N . TYR A 1 360 ? -29.216 -9.982 40.435 1.00 39.78 360 TYR A N 1
ATOM 2788 C CA . TYR A 1 360 ? -29.119 -9.488 41.811 1.00 39.78 360 TYR A CA 1
ATOM 2789 C C . TYR A 1 360 ? -30.482 -9.567 42.526 1.00 39.78 360 TYR A C 1
ATOM 2791 O O . TYR A 1 360 ? -30.543 -9.869 43.717 1.00 39.78 360 TYR A O 1
ATOM 2799 N N . LEU A 1 361 ? -31.578 -9.381 41.782 1.00 37.47 361 LEU A N 1
ATOM 2800 C CA . LEU A 1 361 ? -32.964 -9.509 42.257 1.00 37.47 361 LEU A CA 1
ATOM 2801 C C . LEU A 1 361 ? -33.402 -10.970 42.443 1.00 37.47 361 LEU A C 1
ATOM 2803 O O . LEU A 1 361 ? -34.054 -11.305 43.436 1.00 37.47 361 LEU A O 1
ATOM 2807 N N . ASP A 1 362 ? -32.987 -11.862 41.539 1.00 38.19 362 ASP A N 1
ATOM 2808 C CA . ASP A 1 362 ? -33.219 -13.310 41.621 1.00 38.19 362 ASP A CA 1
ATOM 2809 C C . ASP A 1 362 ? -32.562 -13.928 42.861 1.00 38.19 362 ASP A C 1
ATOM 2811 O O . ASP A 1 362 ? -33.078 -14.888 43.439 1.00 38.19 362 ASP A O 1
ATOM 2815 N N . ALA A 1 363 ? -31.431 -13.365 43.298 1.00 39.38 363 ALA A N 1
ATOM 2816 C CA . ALA A 1 363 ? -30.759 -13.761 44.529 1.00 39.38 363 ALA A CA 1
ATOM 2817 C C . ALA A 1 363 ? -31.500 -13.302 45.800 1.00 39.38 363 ALA A C 1
ATOM 2819 O O . ALA A 1 363 ? -31.220 -13.847 46.872 1.00 39.38 363 ALA A O 1
ATOM 2820 N N . TYR A 1 364 ? -32.426 -12.338 45.694 1.00 36.75 364 TYR A N 1
ATOM 2821 C CA . TYR A 1 364 ? -33.068 -11.705 46.846 1.00 36.75 364 TYR A CA 1
ATOM 2822 C C . TYR A 1 364 ? -34.485 -12.223 47.143 1.00 36.75 364 TYR A C 1
ATOM 2824 O O . TYR A 1 364 ? -34.737 -12.508 48.311 1.00 36.75 364 TYR A O 1
ATOM 2832 N N . ASP A 1 365 ? -35.382 -12.438 46.161 1.00 38.59 365 ASP A N 1
ATOM 2833 C CA . ASP A 1 365 ? -36.661 -13.159 46.427 1.00 38.59 365 ASP A CA 1
ATOM 2834 C C . ASP A 1 365 ? -37.489 -13.636 45.202 1.00 38.59 365 ASP A C 1
ATOM 2836 O O . ASP A 1 365 ? -38.677 -13.933 45.327 1.00 38.59 365 ASP A O 1
ATOM 2840 N N . GLY A 1 366 ? -36.918 -13.744 43.997 1.00 38.34 366 GLY A N 1
ATOM 2841 C CA . GLY A 1 366 ? -37.596 -14.400 42.862 1.00 38.34 366 GLY A CA 1
ATOM 2842 C C . GLY A 1 366 ? -38.957 -13.811 42.434 1.00 38.34 366 GLY A C 1
ATOM 2843 O O . GLY A 1 366 ? -39.895 -14.572 42.171 1.00 38.34 366 GLY A O 1
ATOM 2844 N N . GLN A 1 367 ? -39.085 -12.483 42.351 1.00 40.81 367 GLN A N 1
ATOM 2845 C CA . GLN A 1 367 ? -40.272 -11.806 41.804 1.00 40.81 367 GLN A CA 1
ATOM 2846 C C . GLN A 1 367 ? -39.946 -11.115 40.463 1.00 40.81 367 GLN A C 1
ATOM 2848 O O . GLN A 1 367 ? -39.006 -10.333 40.378 1.00 40.81 367 GLN A O 1
ATOM 2853 N N . GLU A 1 368 ? -40.708 -11.440 39.407 1.00 39.69 368 GLU A N 1
ATOM 2854 C CA . GLU A 1 368 ? -40.383 -11.170 37.988 1.00 39.69 368 GLU A CA 1
ATOM 2855 C C . GLU A 1 368 ? -41.247 -10.056 37.328 1.00 39.69 368 GLU A C 1
ATOM 2857 O O . GLU A 1 368 ? -41.610 -10.179 36.154 1.00 39.69 368 GLU A O 1
ATOM 2862 N N . THR A 1 369 ? -41.644 -8.974 38.021 1.00 41.12 369 THR A N 1
ATOM 2863 C CA . THR A 1 369 ? -42.424 -7.885 37.375 1.00 41.12 369 THR A CA 1
ATOM 2864 C C . THR A 1 369 ? -41.926 -6.462 37.666 1.00 41.12 369 THR A C 1
ATOM 2866 O O . THR A 1 369 ? -41.266 -6.209 38.667 1.00 41.12 369 THR A O 1
ATOM 2869 N N . VAL A 1 370 ? -42.264 -5.513 36.776 1.00 33.72 370 VAL A N 1
ATOM 2870 C CA . VAL A 1 370 ? -41.936 -4.072 36.889 1.00 33.72 370 VAL A CA 1
ATOM 2871 C C . VAL A 1 370 ? -42.529 -3.445 38.164 1.00 33.72 370 VAL A C 1
ATOM 2873 O O . VAL A 1 370 ? -41.868 -2.638 38.811 1.00 33.72 370 VAL A O 1
ATOM 2876 N N . GLU A 1 371 ? -43.724 -3.875 38.589 1.00 36.50 371 GLU A N 1
ATOM 2877 C CA . GLU A 1 371 ? -44.332 -3.467 39.871 1.00 36.50 371 GLU A CA 1
ATOM 2878 C C . GLU A 1 371 ? -43.537 -3.998 41.081 1.00 36.50 371 GLU A C 1
ATOM 2880 O O . GLU A 1 371 ? -43.401 -3.299 42.087 1.00 36.50 371 GLU A O 1
ATOM 2885 N N . ASP A 1 372 ? -42.964 -5.202 40.978 1.00 39.44 372 ASP A N 1
ATOM 2886 C CA . ASP A 1 372 ? -42.127 -5.794 42.031 1.00 39.44 372 ASP A CA 1
ATOM 2887 C C . ASP A 1 372 ? -40.746 -5.114 42.108 1.00 39.44 372 ASP A C 1
ATOM 2889 O O . ASP A 1 372 ? -40.166 -5.014 43.186 1.00 39.44 372 ASP A O 1
ATOM 2893 N N . LEU A 1 373 ? -40.244 -4.571 40.992 1.00 37.62 373 LEU A N 1
ATOM 2894 C CA . LEU A 1 373 ? -39.025 -3.762 40.945 1.00 37.62 373 LEU A CA 1
ATOM 2895 C C . LEU A 1 373 ? -39.239 -2.368 41.547 1.00 37.62 373 LEU A C 1
ATOM 2897 O O . LEU A 1 373 ? -38.403 -1.918 42.322 1.00 37.62 373 LEU A O 1
ATOM 2901 N N . ALA A 1 374 ? -40.355 -1.698 41.246 1.00 37.53 374 ALA A N 1
ATOM 2902 C CA . ALA A 1 374 ? -40.720 -0.440 41.899 1.00 37.53 374 ALA A CA 1
ATOM 2903 C C . ALA A 1 374 ? -40.875 -0.644 43.414 1.00 37.53 374 ALA A C 1
ATOM 2905 O O . ALA A 1 374 ? -40.373 0.153 44.206 1.00 37.53 374 ALA A O 1
ATOM 2906 N N . ALA A 1 375 ? -41.471 -1.768 43.830 1.00 38.84 375 ALA A N 1
ATOM 2907 C CA . ALA A 1 375 ? -41.533 -2.179 45.228 1.00 38.84 375 ALA A CA 1
ATOM 2908 C C . ALA A 1 375 ? -40.149 -2.504 45.817 1.00 38.84 375 ALA A C 1
ATOM 2910 O O . ALA A 1 375 ? -39.883 -2.088 46.940 1.00 38.84 375 ALA A O 1
ATOM 2911 N N . PHE A 1 376 ? -39.251 -3.166 45.077 1.00 38.88 376 PHE A N 1
ATOM 2912 C CA . PHE A 1 376 ? -37.868 -3.423 45.493 1.00 38.88 376 PHE A CA 1
ATOM 2913 C C . PHE A 1 376 ? -37.063 -2.131 45.608 1.00 38.88 376 PHE A C 1
ATOM 2915 O O . PHE A 1 376 ? -36.426 -1.930 46.624 1.00 38.88 376 PHE A O 1
ATOM 2922 N N . VAL A 1 377 ? -37.128 -1.207 44.650 1.00 36.97 377 VAL A N 1
ATOM 2923 C CA . VAL A 1 377 ? -36.477 0.111 44.729 1.00 36.97 377 VAL A CA 1
ATOM 2924 C C . VAL A 1 377 ? -37.036 0.906 45.907 1.00 36.97 377 VAL A C 1
ATOM 2926 O O . VAL A 1 377 ? -36.273 1.531 46.638 1.00 36.97 377 VAL A O 1
ATOM 2929 N N . TYR A 1 378 ? -38.342 0.818 46.175 1.00 37.78 378 TYR A N 1
ATOM 2930 C CA . TYR A 1 378 ? -38.970 1.402 47.362 1.00 37.78 378 TYR A CA 1
ATOM 2931 C C . TYR A 1 378 ? -38.524 0.714 48.666 1.00 37.78 378 TYR A C 1
ATOM 2933 O O . TYR A 1 378 ? -38.334 1.374 49.685 1.00 37.78 378 TYR A O 1
ATOM 2941 N N . GLN A 1 379 ? -38.317 -0.603 48.649 1.00 37.59 379 GLN A N 1
ATOM 2942 C CA . GLN A 1 379 ? -37.868 -1.412 49.785 1.00 37.59 379 GLN A CA 1
ATOM 2943 C C . GLN A 1 379 ? -36.365 -1.257 50.043 1.00 37.59 379 GLN A C 1
ATOM 2945 O O . GLN A 1 379 ? -35.964 -1.175 51.195 1.00 37.59 379 GLN A O 1
ATOM 2950 N N . VAL A 1 380 ? -35.557 -1.084 49.003 1.00 36.41 380 VAL A N 1
ATOM 2951 C CA . VAL A 1 380 ? -34.157 -0.661 49.037 1.00 36.41 380 VAL A CA 1
ATOM 2952 C C . VAL A 1 380 ? -34.076 0.795 49.488 1.00 36.41 380 VAL A C 1
ATOM 2954 O O . VAL A 1 380 ? -33.235 1.119 50.302 1.00 36.41 380 VAL A O 1
ATOM 2957 N N . ASN A 1 381 ? -35.025 1.672 49.161 1.00 36.03 381 ASN A N 1
ATOM 2958 C CA . ASN A 1 381 ? -35.130 2.990 49.810 1.00 36.03 381 ASN A CA 1
ATOM 2959 C C . ASN A 1 381 ? -35.299 2.871 51.345 1.00 36.03 381 ASN A C 1
ATOM 2961 O O . ASN A 1 381 ? -34.839 3.715 52.115 1.00 36.03 381 ASN A O 1
ATOM 2965 N N . VAL A 1 382 ? -35.929 1.787 51.811 1.00 34.16 382 VAL A N 1
ATOM 2966 C CA . VAL A 1 382 ? -36.136 1.485 53.235 1.00 34.16 382 VAL A CA 1
ATOM 2967 C C . VAL A 1 382 ? -34.964 0.706 53.860 1.00 34.16 382 VAL A C 1
ATOM 2969 O O . VAL A 1 382 ? -34.641 0.950 55.023 1.00 34.16 382 VAL A O 1
ATOM 2972 N N . GLU A 1 383 ? -34.297 -0.182 53.121 1.00 31.55 383 GLU A N 1
ATOM 2973 C CA . GLU A 1 383 ? -33.156 -0.992 53.577 1.00 31.55 383 GLU A CA 1
ATOM 2974 C C . GLU A 1 383 ? -31.790 -0.334 53.334 1.00 31.55 383 GLU A C 1
ATOM 2976 O O . GLU A 1 383 ? -30.881 -0.546 54.121 1.00 31.55 383 GLU A O 1
ATOM 2981 N N . THR A 1 384 ? -31.624 0.546 52.351 1.00 33.53 384 THR A N 1
ATOM 2982 C CA . THR A 1 384 ? -30.448 1.423 52.172 1.00 33.53 384 THR A CA 1
ATOM 2983 C C . THR A 1 384 ? -30.442 2.553 53.202 1.00 33.53 384 THR A C 1
ATOM 2985 O O . THR A 1 384 ? -29.378 3.025 53.593 1.00 33.53 384 THR A O 1
ATOM 2988 N N . ALA A 1 385 ? -31.599 2.894 53.785 1.00 32.66 385 ALA A N 1
ATOM 2989 C CA . ALA A 1 385 ? -31.638 3.612 55.062 1.00 32.66 385 ALA A CA 1
ATOM 2990 C C . ALA A 1 385 ? -31.123 2.755 56.247 1.00 32.66 385 ALA A C 1
ATOM 2992 O O . ALA A 1 385 ? -30.846 3.290 57.321 1.00 32.66 385 ALA A O 1
ATOM 2993 N N . LEU A 1 386 ? -30.971 1.438 56.058 1.00 31.41 386 LEU A N 1
ATOM 2994 C CA . LEU A 1 386 ? -30.505 0.461 57.047 1.00 31.41 386 LEU A CA 1
ATOM 2995 C C . LEU A 1 386 ? -29.091 -0.097 56.762 1.00 31.41 386 LEU A C 1
ATOM 2997 O O . LEU A 1 386 ? -28.461 -0.623 57.679 1.00 31.41 386 LEU A O 1
ATOM 3001 N N . ILE A 1 387 ? -28.561 0.028 55.541 1.00 30.53 387 ILE A N 1
ATOM 3002 C CA . ILE A 1 387 ? -27.290 -0.578 55.116 1.00 30.53 387 ILE A CA 1
ATOM 3003 C C . ILE A 1 387 ? -26.374 0.497 54.523 1.00 30.53 387 ILE A C 1
ATOM 3005 O O . ILE A 1 387 ? -26.231 0.659 53.319 1.00 30.53 387 ILE A O 1
ATOM 3009 N N . ALA A 1 388 ? -25.715 1.221 55.420 1.00 32.06 388 ALA A N 1
ATOM 3010 C CA . ALA A 1 388 ? -24.416 1.845 55.178 1.00 32.06 388 ALA A CA 1
ATOM 3011 C C . ALA A 1 388 ? -23.641 1.874 56.504 1.00 32.06 388 ALA A C 1
ATOM 3013 O O . ALA A 1 388 ? -23.220 2.924 56.987 1.00 32.06 388 ALA A O 1
ATOM 3014 N N . VAL A 1 389 ? -23.531 0.725 57.182 1.00 35.47 389 VAL A N 1
ATOM 3015 C CA . VAL A 1 389 ? -22.890 0.650 58.505 1.00 35.47 389 VAL A CA 1
ATOM 3016 C C . VAL A 1 389 ? -22.001 -0.585 58.624 1.00 35.47 389 VAL A C 1
ATOM 3018 O O . VAL A 1 389 ? -22.223 -1.455 59.457 1.00 35.47 389 VAL A O 1
ATOM 3021 N N . GLU A 1 390 ? -20.932 -0.626 57.832 1.00 33.53 390 GLU A N 1
ATOM 3022 C CA . GLU A 1 390 ? -19.712 -1.338 58.251 1.00 33.53 390 GLU A CA 1
ATOM 3023 C C . GLU A 1 390 ? -18.464 -0.438 58.308 1.00 33.53 390 GLU A C 1
ATOM 3025 O O . GLU A 1 390 ? -17.503 -0.793 58.990 1.00 33.53 390 GLU A O 1
ATOM 3030 N N . ALA A 1 391 ? -18.485 0.773 57.725 1.00 34.16 391 ALA A N 1
ATOM 3031 C CA . ALA A 1 391 ? -17.308 1.657 57.704 1.00 34.16 391 ALA A CA 1
ATOM 3032 C C . ALA A 1 391 ? -17.551 3.151 58.026 1.00 34.16 391 ALA A C 1
ATOM 3034 O O . ALA A 1 391 ? -16.590 3.921 58.085 1.00 34.16 391 ALA A O 1
ATOM 3035 N N . ALA A 1 392 ? -18.791 3.594 58.260 1.00 39.09 392 ALA A N 1
ATOM 3036 C CA . ALA A 1 392 ? -19.090 5.016 58.455 1.00 39.09 392 ALA A CA 1
ATOM 3037 C C . ALA A 1 392 ? -18.786 5.516 59.884 1.00 39.09 392 ALA A C 1
ATOM 3039 O O . ALA A 1 392 ? -19.023 4.832 60.881 1.00 39.09 392 ALA A O 1
ATOM 3040 N N . THR A 1 393 ? -18.276 6.748 59.992 1.00 46.06 393 THR A N 1
ATOM 3041 C CA . THR A 1 393 ? -18.073 7.428 61.284 1.00 46.06 393 THR A CA 1
ATOM 3042 C C . THR A 1 393 ? -19.394 7.985 61.826 1.00 46.06 393 THR A C 1
ATOM 3044 O O . THR A 1 393 ? -20.282 8.350 61.058 1.00 46.06 393 THR A O 1
ATOM 3047 N N . GLU A 1 394 ? -19.515 8.104 63.152 1.00 43.00 394 GLU A N 1
ATOM 3048 C CA . GLU A 1 394 ? -20.720 8.582 63.862 1.00 43.00 394 GLU A CA 1
ATOM 3049 C C . GLU A 1 394 ? -21.275 9.911 63.302 1.00 43.00 394 GLU A C 1
ATOM 3051 O O . GLU A 1 394 ? -22.482 10.082 63.154 1.00 43.00 394 GLU A O 1
ATOM 3056 N N . GLU A 1 395 ? -20.396 10.832 62.903 1.00 44.66 395 GLU A N 1
ATOM 3057 C CA . GLU A 1 395 ? -20.759 12.137 62.332 1.00 44.66 395 GLU A CA 1
ATOM 3058 C C . GLU A 1 395 ? -21.383 12.029 60.927 1.00 44.66 395 GLU A C 1
ATOM 3060 O O . GLU A 1 395 ? -22.282 12.797 60.585 1.00 44.66 395 GLU A O 1
ATOM 3065 N N . THR A 1 396 ? -20.964 11.032 60.141 1.00 43.66 396 THR A N 1
ATOM 3066 C CA . THR A 1 396 ? -21.479 10.779 58.781 1.00 43.66 396 THR A CA 1
ATOM 3067 C C . THR A 1 396 ? -22.893 10.201 58.841 1.00 43.66 396 THR A C 1
ATOM 3069 O O . THR A 1 396 ? -23.776 10.621 58.095 1.00 43.66 396 THR A O 1
ATOM 3072 N N . ILE A 1 397 ? -23.125 9.304 59.803 1.00 45.00 397 ILE A N 1
ATOM 3073 C CA . ILE A 1 397 ? -24.428 8.674 60.042 1.00 45.00 397 ILE A CA 1
ATOM 3074 C C . ILE A 1 397 ? -25.458 9.723 60.489 1.00 45.00 397 ILE A C 1
ATOM 3076 O O . ILE A 1 397 ? -26.574 9.764 59.975 1.00 45.00 397 ILE A O 1
ATOM 3080 N N . ILE A 1 398 ? -25.077 10.626 61.400 1.00 45.53 398 ILE A N 1
ATOM 3081 C CA . ILE A 1 398 ? -25.956 11.710 61.871 1.00 45.53 398 ILE A CA 1
ATOM 3082 C C . ILE A 1 398 ? -26.303 12.689 60.736 1.00 45.53 398 ILE A C 1
ATOM 3084 O O . ILE A 1 398 ? -27.438 13.162 60.664 1.00 45.53 398 ILE A O 1
ATOM 3088 N N . GLY A 1 399 ? -25.353 12.975 59.839 1.00 45.00 399 GLY A N 1
ATOM 3089 C CA . GLY A 1 399 ? -25.584 13.809 58.658 1.00 45.00 399 GLY A CA 1
ATOM 3090 C C . GLY A 1 399 ? -26.626 13.212 57.709 1.00 45.00 399 GLY A C 1
ATOM 3091 O O . GLY A 1 399 ? -27.612 13.883 57.407 1.00 45.00 399 GLY A O 1
ATOM 3092 N N . ALA A 1 400 ? -26.454 11.945 57.316 1.00 43.53 400 ALA A N 1
ATOM 3093 C CA . ALA A 1 400 ? -27.352 11.241 56.393 1.00 43.53 400 ALA A CA 1
ATOM 3094 C C . ALA A 1 400 ? -28.771 11.047 56.957 1.00 43.53 400 ALA A C 1
ATOM 3096 O O . ALA A 1 400 ? -29.763 11.184 56.247 1.00 43.53 400 ALA A O 1
ATOM 3097 N N . LEU A 1 401 ? -28.898 10.795 58.263 1.00 43.75 401 LEU A N 1
ATOM 3098 C CA . LEU A 1 401 ? -30.211 10.666 58.904 1.00 43.75 401 LEU A CA 1
ATOM 3099 C C . LEU A 1 401 ? -30.957 12.005 59.008 1.00 43.75 401 LEU A C 1
ATOM 3101 O O . LEU A 1 401 ? -32.184 12.024 59.035 1.00 43.75 401 LEU A O 1
ATOM 3105 N N . SER A 1 402 ? -30.242 13.134 59.058 1.00 44.97 402 SER A N 1
ATOM 3106 C CA . SER A 1 402 ? -30.859 14.464 59.171 1.00 44.97 402 SER A CA 1
ATOM 3107 C C . SER A 1 402 ? -31.493 14.978 57.872 1.00 44.97 402 SER A C 1
ATOM 3109 O O . SER A 1 402 ? -32.251 15.948 57.913 1.00 44.97 402 SER A O 1
ATOM 3111 N N . THR A 1 403 ? -31.198 14.334 56.739 1.00 40.22 403 THR A N 1
ATOM 3112 C CA . THR A 1 403 ? -31.752 14.657 55.415 1.00 40.22 403 THR A CA 1
ATOM 3113 C C . THR A 1 403 ? -32.983 13.827 55.050 1.00 40.22 403 THR A C 1
ATOM 3115 O O . THR A 1 403 ? -33.639 14.134 54.059 1.00 40.22 403 THR A O 1
ATOM 3118 N N . LEU A 1 404 ? -33.319 12.801 55.841 1.00 44.06 404 LEU A N 1
ATOM 3119 C CA . LEU A 1 404 ? -34.507 11.975 55.636 1.00 44.06 404 LEU A CA 1
ATOM 3120 C C . LEU A 1 404 ? -35.739 12.672 56.236 1.00 44.06 404 LEU A C 1
ATOM 3122 O O . LEU A 1 404 ? -35.829 12.858 57.452 1.00 44.06 404 LEU A O 1
ATOM 3126 N N . ASP A 1 405 ? -36.709 13.037 55.396 1.00 44.31 405 ASP A N 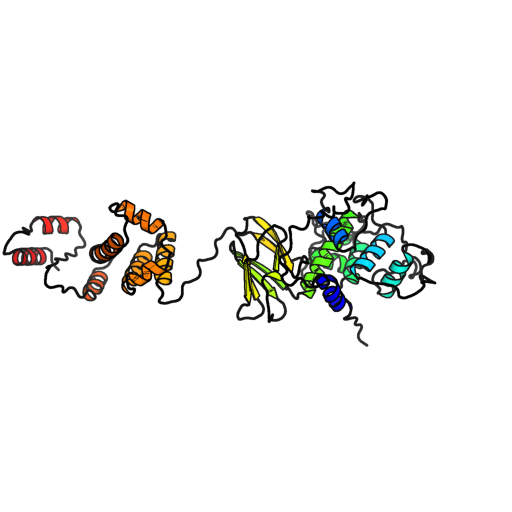1
ATOM 3127 C CA . ASP A 1 405 ? -37.992 13.605 55.835 1.00 44.31 405 ASP A CA 1
ATOM 3128 C C . ASP A 1 405 ? -38.916 12.473 56.334 1.00 44.31 405 ASP A C 1
ATOM 3130 O O . ASP A 1 405 ? -39.848 12.023 55.668 1.00 44.31 405 ASP A O 1
ATOM 3134 N N . LEU A 1 406 ? -38.586 11.927 57.510 1.00 48.09 406 LEU A N 1
ATOM 3135 C CA . LEU A 1 406 ? -39.268 10.783 58.123 1.00 48.09 406 LEU A CA 1
ATOM 3136 C C . LEU A 1 406 ? -40.571 11.215 58.800 1.00 48.09 406 LEU A C 1
ATOM 3138 O O . LEU A 1 406 ? -40.663 11.258 60.028 1.00 48.09 406 LEU A O 1
ATOM 3142 N N . VAL A 1 407 ? -41.600 11.528 58.013 1.00 38.91 407 VAL A N 1
ATOM 3143 C CA . VAL A 1 407 ? -42.970 11.642 58.529 1.00 38.91 407 VAL A CA 1
ATOM 3144 C C . VAL A 1 407 ? -43.976 11.093 57.515 1.00 38.91 407 VAL A C 1
ATOM 3146 O O . VAL A 1 407 ? -44.504 11.830 56.686 1.00 38.91 407 VAL A O 1
ATOM 3149 N N . THR A 1 408 ? -44.351 9.819 57.657 1.00 39.09 408 THR A N 1
ATOM 3150 C CA . THR A 1 408 ? -45.706 9.370 57.302 1.00 39.09 408 THR A CA 1
ATOM 3151 C C . THR A 1 408 ? -46.455 8.986 58.585 1.00 39.09 408 THR A C 1
ATOM 3153 O O . THR A 1 408 ? -45.881 8.342 59.461 1.00 39.09 408 THR A O 1
ATOM 3156 N N . PRO A 1 409 ? -47.717 9.414 58.783 1.00 37.25 409 PRO A N 1
ATOM 3157 C CA . PRO A 1 409 ? -48.362 9.376 60.104 1.00 37.25 409 PRO A CA 1
ATOM 3158 C C . PRO A 1 409 ? -48.781 7.985 60.603 1.00 37.25 409 PRO A C 1
ATOM 3160 O O . PRO A 1 409 ? -49.346 7.892 61.693 1.00 37.25 409 PRO A O 1
ATOM 3163 N N . GLU A 1 410 ? -48.583 6.930 59.810 1.00 37.66 410 GLU A N 1
ATOM 3164 C CA . GLU A 1 410 ? -49.181 5.609 60.052 1.00 37.66 410 GLU A CA 1
ATOM 3165 C C . GLU A 1 410 ? -48.182 4.555 60.558 1.00 37.66 410 GLU A C 1
ATOM 3167 O O . GLU A 1 410 ? -48.614 3.532 61.085 1.00 37.66 410 GLU A O 1
ATOM 3172 N N . GLU A 1 411 ? -46.870 4.821 60.523 1.00 43.81 411 GLU A N 1
ATOM 3173 C CA . GLU A 1 411 ? -45.843 3.906 61.039 1.00 43.81 411 GLU A CA 1
ATOM 3174 C C . GLU A 1 411 ? -44.800 4.649 61.883 1.00 43.81 411 GLU A C 1
ATOM 3176 O O . GLU A 1 411 ? -44.043 5.483 61.390 1.00 43.81 411 GLU A O 1
ATOM 3181 N N . TYR A 1 412 ? -44.713 4.318 63.173 1.00 42.16 412 TYR A N 1
ATOM 3182 C CA . TYR A 1 412 ? -43.556 4.697 63.983 1.00 42.16 412 TYR A CA 1
ATOM 3183 C C . TYR A 1 412 ? -42.396 3.757 63.642 1.00 42.16 412 TYR A C 1
ATOM 3185 O O . TYR A 1 412 ? -42.485 2.558 63.900 1.00 42.16 412 TYR A O 1
ATOM 3193 N N . ARG A 1 413 ? -41.300 4.288 63.091 1.00 46.91 413 ARG A N 1
ATOM 3194 C CA . ARG A 1 413 ? -40.070 3.522 62.835 1.00 46.91 413 ARG A CA 1
ATOM 3195 C C . ARG A 1 413 ? -39.005 3.866 63.874 1.00 46.91 413 ARG A C 1
ATOM 3197 O O . ARG A 1 413 ? -38.688 5.035 64.084 1.00 46.91 413 ARG A O 1
ATOM 3204 N N . LEU A 1 414 ? -38.472 2.842 64.541 1.00 40.81 414 LEU A N 1
ATOM 3205 C CA . LEU A 1 414 ? -37.362 2.962 65.485 1.00 40.81 414 LEU A CA 1
ATOM 3206 C C . LEU A 1 414 ? -36.044 2.708 64.749 1.00 40.81 414 LEU A C 1
ATOM 3208 O O . LEU A 1 414 ? -35.838 1.615 64.233 1.00 40.81 414 LEU A O 1
ATOM 3212 N N . ILE A 1 415 ? -35.143 3.690 64.750 1.00 46.53 415 ILE A N 1
ATOM 3213 C CA . ILE A 1 415 ? -33.798 3.560 64.173 1.00 46.53 415 ILE A CA 1
ATOM 3214 C C . ILE A 1 415 ? -32.792 3.522 65.328 1.00 46.53 415 ILE A C 1
ATOM 3216 O O . ILE A 1 415 ? -32.688 4.483 66.091 1.00 46.53 415 ILE A O 1
ATOM 3220 N N . VAL A 1 416 ? -32.074 2.404 65.479 1.00 43.38 416 VAL A N 1
ATOM 3221 C CA . VAL A 1 416 ? -31.044 2.210 66.514 1.00 43.38 416 VAL A CA 1
ATOM 3222 C C . VAL A 1 416 ? -29.675 2.176 65.845 1.00 43.38 416 VAL A C 1
ATOM 3224 O O . VAL A 1 416 ? -29.392 1.272 65.065 1.00 43.38 416 VAL A O 1
ATOM 3227 N N . VAL A 1 417 ? -28.812 3.137 66.174 1.00 44.25 417 VAL A N 1
ATOM 3228 C CA . VAL A 1 417 ? -27.436 3.205 65.666 1.00 44.25 417 VAL A CA 1
ATOM 3229 C C . VAL A 1 417 ? -26.483 2.797 66.786 1.00 44.25 417 VAL A C 1
ATOM 3231 O O . VAL A 1 417 ? -26.511 3.369 67.872 1.00 44.25 417 VAL A O 1
ATOM 3234 N N . SER A 1 418 ? -25.637 1.791 66.557 1.00 43.84 418 SER A N 1
ATOM 3235 C CA . SER A 1 418 ? -24.599 1.400 67.516 1.00 43.84 418 SER A CA 1
ATOM 3236 C C . SER A 1 418 ? -23.370 0.849 66.805 1.00 43.84 418 SER A C 1
ATOM 3238 O O . SER A 1 418 ? -23.482 0.134 65.817 1.00 43.84 418 SER A O 1
ATOM 3240 N N . THR A 1 419 ? -22.184 1.117 67.349 1.00 42.88 419 THR A N 1
ATOM 3241 C CA . THR A 1 419 ? -20.900 0.602 66.839 1.00 42.88 419 THR A CA 1
ATOM 3242 C C . THR A 1 419 ? -20.576 -0.818 67.326 1.00 42.88 419 THR A C 1
ATOM 3244 O O . THR A 1 419 ? -19.481 -1.324 67.089 1.00 42.88 419 THR A O 1
ATOM 3247 N N . SER A 1 420 ? -21.500 -1.473 68.041 1.00 47.38 420 SER A N 1
ATOM 3248 C CA . SER A 1 420 ? -21.323 -2.821 68.591 1.00 47.38 420 SER A CA 1
ATOM 3249 C C . SER A 1 420 ? -22.533 -3.701 68.281 1.00 47.38 420 SER A C 1
ATOM 3251 O O . SER A 1 420 ? -23.604 -3.535 68.864 1.00 47.38 420 SER A O 1
ATOM 3253 N N . THR A 1 421 ? -22.333 -4.678 67.396 1.00 49.44 421 THR A N 1
ATOM 3254 C CA . THR A 1 421 ? -23.361 -5.609 66.903 1.00 49.44 421 THR A CA 1
ATOM 3255 C C . THR A 1 421 ? -24.033 -6.410 68.027 1.00 49.44 421 THR A C 1
ATOM 3257 O O . THR A 1 421 ? -25.235 -6.651 67.976 1.00 49.44 421 THR A O 1
ATOM 3260 N N . GLU A 1 422 ? -23.301 -6.767 69.092 1.00 50.31 422 GLU A N 1
ATOM 3261 C CA . GLU A 1 422 ? -23.855 -7.495 70.251 1.00 50.31 422 GLU A CA 1
ATOM 3262 C C . GLU A 1 422 ? -24.853 -6.658 71.067 1.00 50.31 422 GLU A C 1
ATOM 3264 O O . GLU A 1 422 ? -25.848 -7.192 71.556 1.00 50.31 422 GLU A O 1
ATOM 3269 N N . ARG A 1 423 ? -24.637 -5.341 71.186 1.00 53.00 423 ARG A N 1
ATOM 3270 C CA . ARG A 1 423 ? -25.512 -4.460 71.978 1.00 53.00 423 ARG A CA 1
ATOM 3271 C C . ARG A 1 423 ? -26.863 -4.206 71.315 1.00 53.00 423 ARG A C 1
ATOM 3273 O O . ARG A 1 423 ? -27.842 -3.996 72.025 1.00 53.00 423 ARG A O 1
ATOM 3280 N N . ILE A 1 424 ? -26.917 -4.241 69.983 1.00 55.09 424 ILE A N 1
ATOM 3281 C CA . ILE A 1 424 ? -28.145 -4.029 69.201 1.00 55.09 424 ILE A CA 1
ATOM 3282 C C . ILE A 1 424 ? -29.102 -5.207 69.386 1.00 55.09 424 ILE A C 1
ATOM 3284 O O . ILE A 1 424 ? -30.270 -5.010 69.716 1.00 55.09 424 ILE A O 1
ATOM 3288 N N . TYR A 1 425 ? -28.600 -6.434 69.229 1.00 54.72 425 TYR A N 1
ATOM 3289 C CA . TYR A 1 425 ? -29.426 -7.634 69.368 1.00 54.72 425 TYR A CA 1
ATOM 3290 C C . TYR A 1 425 ? -29.999 -7.783 70.778 1.00 54.72 425 TYR A C 1
ATOM 3292 O O . TYR A 1 425 ? -31.180 -8.092 70.924 1.00 54.72 425 TYR A O 1
ATOM 3300 N N . GLU A 1 426 ? -29.194 -7.521 71.812 1.00 58.31 426 GLU A N 1
ATOM 3301 C CA . GLU A 1 426 ? -29.651 -7.593 73.203 1.00 58.31 426 GLU A CA 1
ATOM 3302 C C . GLU A 1 426 ? -30.723 -6.525 73.482 1.00 58.31 426 GLU A C 1
ATOM 3304 O O . GLU A 1 426 ? -31.794 -6.843 73.991 1.00 58.31 426 GLU A O 1
ATOM 3309 N N . ALA A 1 427 ? -30.503 -5.288 73.030 1.00 61.09 427 ALA A N 1
ATOM 3310 C CA . ALA A 1 427 ? -31.437 -4.178 73.195 1.00 61.09 427 ALA A CA 1
ATOM 3311 C C . ALA A 1 427 ? -32.797 -4.383 72.512 1.00 61.09 427 ALA A C 1
ATOM 3313 O O . ALA A 1 427 ? -33.831 -4.101 73.113 1.00 61.09 427 ALA A O 1
ATOM 3314 N N . ILE A 1 428 ? -32.798 -4.867 71.267 1.00 59.78 428 ILE A N 1
ATOM 3315 C CA . ILE A 1 428 ? -34.029 -5.105 70.500 1.00 59.78 428 ILE A CA 1
ATOM 3316 C C . ILE A 1 428 ? -34.788 -6.310 71.064 1.00 59.78 428 ILE A C 1
ATOM 3318 O O . ILE A 1 428 ? -36.015 -6.294 71.107 1.00 59.78 428 ILE A O 1
ATOM 3322 N N . SER A 1 429 ? -34.077 -7.332 71.553 1.00 65.06 429 SER A N 1
ATOM 3323 C CA . SER A 1 429 ? -34.701 -8.538 72.114 1.00 65.06 429 SER A CA 1
ATOM 3324 C C . SER A 1 429 ? -35.507 -8.299 73.396 1.00 65.06 429 SER A C 1
ATOM 3326 O O . SER A 1 429 ? -36.314 -9.145 73.779 1.00 65.06 429 SER A O 1
ATOM 3328 N N . GLU A 1 430 ? -35.294 -7.161 74.061 1.00 66.88 430 GLU A N 1
ATOM 3329 C CA . GLU A 1 430 ? -35.999 -6.783 75.287 1.00 66.88 430 GLU A CA 1
ATOM 3330 C C . GLU A 1 430 ? -37.302 -6.005 75.034 1.00 66.88 430 GLU A C 1
ATOM 3332 O O . GLU A 1 430 ? -38.070 -5.805 75.976 1.00 66.88 430 GLU A O 1
ATOM 3337 N N . LEU A 1 431 ? -37.563 -5.579 73.793 1.00 72.06 431 LEU A N 1
ATOM 3338 C CA . LEU A 1 431 ? -38.766 -4.830 73.436 1.00 72.06 431 LEU A CA 1
ATOM 3339 C C . LEU A 1 431 ? -39.955 -5.768 73.207 1.00 72.06 431 LEU A C 1
ATOM 3341 O O . LEU A 1 431 ? -39.899 -6.692 72.395 1.00 72.06 431 LEU A O 1
ATOM 3345 N N . ASP A 1 432 ? -41.065 -5.483 73.885 1.00 75.50 432 ASP A N 1
ATOM 3346 C CA . ASP A 1 432 ? -42.358 -6.102 73.599 1.00 75.50 432 ASP A CA 1
ATOM 3347 C C . ASP A 1 432 ? -43.162 -5.207 72.651 1.00 75.50 432 ASP A C 1
ATOM 3349 O O . ASP A 1 432 ? -43.845 -4.272 73.079 1.00 75.50 432 ASP A O 1
ATOM 3353 N N . PHE A 1 433 ? -43.066 -5.497 71.351 1.00 64.94 433 PHE A N 1
ATOM 3354 C CA . PHE A 1 433 ? -43.682 -4.711 70.277 1.00 64.94 433 PHE A CA 1
ATOM 3355 C C . PHE A 1 433 ? -45.216 -4.678 70.316 1.00 64.94 433 PHE A C 1
ATOM 3357 O O . PHE A 1 433 ? -45.814 -3.813 69.681 1.00 64.94 433 PHE A O 1
ATOM 3364 N N . GLU A 1 434 ? -45.862 -5.575 71.065 1.00 66.38 434 GLU A N 1
ATOM 3365 C CA . GLU A 1 434 ? -47.320 -5.571 71.240 1.00 66.38 434 GLU A CA 1
ATOM 3366 C C . GLU A 1 434 ? -47.769 -4.754 72.466 1.00 66.38 434 GLU A C 1
ATOM 3368 O O . GLU A 1 434 ? -48.965 -4.635 72.743 1.00 66.38 434 GLU A O 1
ATOM 3373 N N . SER A 1 435 ? -46.825 -4.172 73.212 1.00 73.62 435 SER A N 1
ATOM 3374 C CA . SER A 1 435 ? -47.111 -3.398 74.416 1.00 73.62 435 SER A CA 1
ATOM 3375 C C . SER A 1 435 ? -47.709 -2.024 74.112 1.00 73.62 435 SER A C 1
ATOM 3377 O O . SER A 1 435 ? -47.201 -1.265 73.287 1.00 73.62 435 SER A O 1
ATOM 3379 N N . GLU A 1 436 ? -48.729 -1.635 74.886 1.00 70.44 436 GLU A N 1
ATOM 3380 C CA . GLU A 1 436 ? -49.278 -0.268 74.873 1.00 70.44 436 GLU A CA 1
ATOM 3381 C C . GLU A 1 436 ? -48.249 0.795 75.318 1.00 70.44 436 GLU A C 1
ATOM 3383 O O . GLU A 1 436 ? -48.452 1.981 75.065 1.00 70.44 436 GLU A O 1
ATOM 3388 N N . ASP A 1 437 ? -47.142 0.381 75.952 1.00 75.31 437 ASP A N 1
ATOM 3389 C CA . ASP A 1 437 ? -46.041 1.244 76.407 1.00 75.31 437 ASP A CA 1
ATOM 3390 C C . ASP A 1 437 ? -44.727 0.971 75.650 1.00 75.31 437 ASP A C 1
ATOM 3392 O O . ASP A 1 437 ? -43.629 1.074 76.200 1.00 75.31 437 ASP A O 1
ATOM 3396 N N . ILE A 1 438 ? -44.814 0.584 74.374 1.00 69.56 438 ILE A N 1
ATOM 3397 C CA . ILE A 1 438 ? -43.629 0.353 73.534 1.00 69.56 438 ILE A CA 1
ATOM 3398 C C . ILE A 1 438 ? -42.722 1.594 73.459 1.00 69.56 438 ILE A C 1
ATOM 3400 O O . ILE A 1 438 ? -41.502 1.473 73.478 1.00 69.56 438 ILE A O 1
ATOM 3404 N N . LEU A 1 439 ? -43.295 2.802 73.469 1.00 60.84 439 LEU A N 1
ATOM 3405 C CA . LEU A 1 439 ? -42.526 4.051 73.446 1.00 60.84 439 LEU A CA 1
ATOM 3406 C C . LEU A 1 439 ? -41.712 4.268 74.733 1.00 60.84 439 LEU A C 1
ATOM 3408 O O . LEU A 1 439 ? -40.560 4.688 74.649 1.00 60.84 439 LEU A O 1
ATOM 3412 N N . GLY A 1 440 ? -42.265 3.941 75.906 1.00 70.31 440 GLY A N 1
ATOM 3413 C CA . GLY A 1 440 ? -41.533 4.015 77.173 1.00 70.31 440 GLY A CA 1
ATOM 3414 C C . GLY A 1 440 ? -40.391 2.998 77.245 1.00 70.31 440 GLY A C 1
ATOM 3415 O O . GLY A 1 440 ? -39.290 3.330 77.689 1.00 70.31 440 GLY A O 1
ATOM 3416 N N . GLN A 1 441 ? -40.613 1.785 76.728 1.00 69.81 441 GLN A N 1
ATOM 3417 C CA . GLN A 1 441 ? -39.572 0.754 76.627 1.00 69.81 441 GLN A CA 1
ATOM 3418 C C . GLN A 1 441 ? -38.430 1.186 75.702 1.00 69.81 441 GLN A C 1
ATOM 3420 O O . GLN A 1 441 ? -37.256 1.022 76.035 1.00 69.81 441 GLN A O 1
ATOM 3425 N N . ILE A 1 442 ? -38.768 1.795 74.564 1.00 64.25 442 ILE A N 1
ATOM 3426 C CA . ILE A 1 442 ? -37.796 2.361 73.629 1.00 64.25 442 ILE A CA 1
ATOM 3427 C C . ILE A 1 442 ? -36.963 3.457 74.304 1.00 64.25 442 ILE A C 1
ATOM 3429 O O . ILE A 1 442 ? -35.735 3.428 74.214 1.00 64.25 442 ILE A O 1
ATOM 3433 N N . GLU A 1 443 ? -37.591 4.399 75.017 1.00 64.81 443 GLU A N 1
ATOM 3434 C CA . GLU A 1 443 ? -36.870 5.460 75.735 1.00 64.81 443 GLU A CA 1
ATOM 3435 C C . GLU A 1 443 ? -35.895 4.897 76.784 1.00 64.81 443 GLU A C 1
ATOM 3437 O O . GLU A 1 443 ? -34.779 5.409 76.939 1.00 64.81 443 GLU A O 1
ATOM 3442 N N . GLU A 1 444 ? -36.273 3.827 77.484 1.00 69.31 444 GLU A N 1
ATOM 3443 C CA . GLU A 1 444 ? -35.427 3.169 78.483 1.00 69.31 444 GLU A CA 1
ATOM 3444 C C . GLU A 1 444 ? -34.227 2.455 77.839 1.00 69.31 444 GLU A C 1
ATOM 3446 O O . GLU A 1 444 ? -33.089 2.592 78.306 1.00 69.31 444 GLU A O 1
ATOM 3451 N N . VAL A 1 445 ? -34.453 1.761 76.718 1.00 66.94 445 VAL A N 1
ATOM 3452 C CA . VAL A 1 445 ? -33.400 1.120 75.916 1.00 66.94 445 VAL A CA 1
ATOM 3453 C C . VAL A 1 445 ? -32.405 2.161 75.394 1.00 66.94 445 VAL A C 1
ATOM 3455 O O . VAL A 1 445 ? -31.202 2.016 75.622 1.00 66.94 445 VAL A O 1
ATOM 3458 N N . VAL A 1 446 ? -32.891 3.247 74.788 1.00 62.06 446 VAL A N 1
ATOM 3459 C CA . VAL A 1 446 ? -32.056 4.346 74.271 1.00 62.06 446 VAL A CA 1
ATOM 3460 C C . VAL A 1 446 ? -31.250 5.005 75.396 1.00 62.06 446 VAL A C 1
ATOM 3462 O O . VAL A 1 446 ? -30.049 5.243 75.259 1.00 62.06 446 VAL A O 1
ATOM 3465 N N . THR A 1 447 ? -31.870 5.238 76.556 1.00 63.75 447 THR A N 1
ATOM 3466 C CA . THR A 1 447 ? -31.185 5.820 77.723 1.00 63.75 447 THR A CA 1
ATOM 3467 C C . THR A 1 447 ? -30.057 4.921 78.238 1.00 63.75 447 THR A C 1
ATOM 3469 O O . THR A 1 447 ? -29.018 5.417 78.679 1.00 63.75 447 THR A O 1
ATOM 3472 N N . ARG A 1 448 ? -30.242 3.597 78.188 1.00 62.44 448 ARG A N 1
ATOM 3473 C CA . ARG A 1 448 ? -29.275 2.607 78.680 1.00 62.44 448 ARG A CA 1
ATOM 3474 C C . ARG A 1 448 ? -28.093 2.395 77.736 1.00 62.44 448 ARG A C 1
ATOM 3476 O O . ARG A 1 448 ? -26.978 2.199 78.221 1.00 62.44 448 ARG A O 1
ATOM 3483 N N . ILE A 1 449 ? -28.318 2.416 76.423 1.00 58.72 449 ILE A N 1
ATOM 3484 C CA . ILE A 1 449 ? -27.252 2.235 75.422 1.00 58.72 449 ILE A CA 1
ATOM 3485 C C . ILE A 1 449 ? -26.326 3.461 75.385 1.00 58.72 449 ILE A C 1
ATOM 3487 O O . ILE A 1 449 ? -25.128 3.316 75.131 1.00 58.72 449 ILE A O 1
ATOM 3491 N N . GLY A 1 450 ? -26.845 4.635 75.763 1.00 53.62 450 GLY A N 1
ATOM 3492 C CA . GLY A 1 450 ? -26.198 5.912 75.472 1.00 53.62 450 GLY A CA 1
ATOM 3493 C C . GLY A 1 450 ? -26.470 6.288 74.017 1.00 53.62 450 GLY A C 1
ATOM 3494 O O . GLY A 1 450 ? -26.681 5.396 73.203 1.00 53.62 450 GLY A O 1
ATOM 3495 N N . ARG A 1 451 ? -26.549 7.597 73.741 1.00 46.31 451 ARG A N 1
ATOM 3496 C CA . ARG A 1 451 ? -26.912 8.140 72.421 1.00 46.31 451 ARG A CA 1
ATOM 3497 C C . ARG A 1 451 ? -26.234 7.428 71.263 1.00 46.31 451 ARG A C 1
ATOM 3499 O O . ARG A 1 451 ? -25.004 7.226 71.378 1.00 46.31 451 ARG A O 1
#

Sequence (451 aa):
MAYQPKSYRKFLAGTLTAVMATTAFAVTTPQQVVNAEEPALTDVEPGDFAYAEIYRGLERGIINGYPDHTYRPHQSISRGQVANLIVRALGLSYDGELTETGFSDVDPDSSFAEAATLLSAEGIMVGSSEGTMFRPTEPISREQMASVLVRAFDIESSGEDVDVVDADLVHNSHLENVEALVSQGISVTSDNAFRPREDVTRAQFAVFLDRVLAYTWTELQGIEGIEAINNTTVHVYFEEPIDEAPTAMFAFDNELEVLDTAIEDDGYTVVLTTSEQVLDQTYTLLVSEARTNQVITGHDEAAPTPEPEPGTIEEVVYALQEAYEQEDEVAFLEALTKINEYDEDAFEDSQVFPDYITSYLDAYDGQETVEDLAAFVYQVNVETALIAVEAATEETIIGALSTLDLVTPEEYRLIVVSTSTERIYEAISELDFESEDILGQIEEVVTRIGR

Secondary structure (DSSP, 8-state):
-----TTHHHHHHHHHSTT----------------------TT--TT-TTHHHHHHHHHTTS----TTS---TTSBPBHHHHHHHHHHHTT----S-----S-TT--TTSTTHHHHHHHHHTTSS--BTTTTB--TTSBPBHHHHHHHHHHHHTPPP-SS----TTGGGS-HHHHHHHHHHHHTTTT--TT----TTSBPBHHHHHHHHHHHHHHHHHHHHTEEEEEE-SSSEEEEEESS--S---GGGEEETTS--EEEEEE-TTSSEEEEEESPPPTT-EEEEEETTEEEEEEEE---SPPPPP-PPTTSHHHHHHHHHHHHHTT-HHHHHHHHHHGGGS-THHHHH-----HHHHHHHHTTT---SHHHHHHHHHHHHHHTTT---SS--HHHHHHHHTT-----TT--------S-HHHHHHHHHT--TT-TTHHHHHHHHHHHH--